Protein AF-A0A087UWD1-F1 (afdb_monomer_lite)

Structure (mmCIF, N/CA/C/O backbone):
data_AF-A0A087UWD1-F1
#
_entry.id   AF-A0A087UWD1-F1
#
loop_
_atom_site.group_PDB
_atom_site.id
_atom_site.type_symbol
_atom_site.label_atom_id
_atom_site.label_alt_id
_atom_site.label_comp_id
_atom_site.label_asym_id
_atom_site.label_entity_id
_atom_site.label_seq_id
_atom_site.pdbx_PDB_ins_code
_atom_site.Cartn_x
_atom_site.Cartn_y
_atom_site.Cartn_z
_atom_site.occupancy
_atom_site.B_iso_or_equiv
_atom_site.auth_seq_id
_atom_site.auth_comp_id
_atom_site.auth_asym_id
_atom_site.auth_atom_id
_atom_site.pdbx_PDB_model_num
ATOM 1 N N . MET A 1 1 ? -24.580 21.266 27.380 1.00 53.62 1 MET A N 1
ATOM 2 C CA . MET A 1 1 ? -25.326 20.837 26.185 1.00 53.62 1 MET A CA 1
ATOM 3 C C . MET A 1 1 ? -26.784 20.842 26.553 1.00 53.62 1 MET A C 1
ATOM 5 O O . MET A 1 1 ? -27.145 20.172 27.519 1.00 53.62 1 MET A O 1
ATOM 9 N N . SER A 1 2 ? -27.582 21.657 25.874 1.00 78.00 2 SER A N 1
ATOM 10 C CA . SER A 1 2 ? -29.032 21.598 26.042 1.00 78.00 2 SER A CA 1
ATOM 11 C C . SER A 1 2 ? -29.552 20.273 25.465 1.00 78.00 2 SER A C 1
ATOM 13 O O . SER A 1 2 ? -28.924 19.663 24.597 1.00 78.00 2 SER A O 1
ATOM 15 N N . LEU A 1 3 ? -30.691 19.796 25.969 1.00 83.75 3 LEU A N 1
ATOM 16 C CA . LEU A 1 3 ? -31.378 18.616 25.424 1.00 83.75 3 LEU A CA 1
ATOM 17 C C . LEU A 1 3 ? -31.629 18.762 23.912 1.00 83.75 3 LEU A C 1
ATOM 19 O O . LEU A 1 3 ? -31.497 17.798 23.162 1.00 83.75 3 LEU A O 1
ATOM 23 N N . GLU A 1 4 ? -31.896 19.989 23.472 1.00 83.56 4 GLU A N 1
ATOM 24 C CA . GLU A 1 4 ? -32.122 20.368 22.078 1.00 83.56 4 GLU A CA 1
ATOM 25 C C . GLU A 1 4 ? -30.860 20.184 21.215 1.00 83.56 4 GLU A C 1
ATOM 27 O O . GLU A 1 4 ? -30.903 19.462 20.222 1.00 83.56 4 GLU A O 1
ATOM 32 N N . GLU A 1 5 ? -29.694 20.666 21.666 1.00 87.06 5 GLU A N 1
ATOM 33 C CA . GLU A 1 5 ? -28.407 20.449 20.977 1.00 87.06 5 GLU A CA 1
ATOM 34 C C . GLU A 1 5 ? -28.045 18.959 20.854 1.00 87.06 5 GLU A C 1
ATOM 36 O O . GLU A 1 5 ? -27.444 18.526 19.867 1.00 87.06 5 GLU A O 1
ATOM 41 N N . SER A 1 6 ? -28.390 18.152 21.864 1.00 84.31 6 SER A N 1
ATOM 42 C CA . SER A 1 6 ? -28.152 16.705 21.819 1.00 84.31 6 SER A CA 1
ATOM 43 C C . SER A 1 6 ? -29.086 15.988 20.840 1.00 84.31 6 SER A C 1
ATOM 45 O O . SER A 1 6 ? -28.645 15.070 20.150 1.00 84.31 6 SER A O 1
ATOM 47 N N . SER A 1 7 ? -30.336 16.445 20.725 1.00 90.50 7 SER A N 1
ATOM 48 C CA . SER A 1 7 ? -31.323 15.925 19.775 1.00 90.50 7 SER A CA 1
ATOM 49 C C . SER A 1 7 ? -30.920 16.227 18.330 1.00 90.50 7 SER A C 1
ATOM 51 O O . SER A 1 7 ? -30.905 15.325 17.490 1.00 90.50 7 SER A O 1
ATOM 53 N N . ASP A 1 8 ? -30.498 17.460 18.046 1.00 93.94 8 ASP A N 1
ATOM 54 C CA . ASP A 1 8 ? -30.044 17.859 16.709 1.00 93.94 8 ASP A CA 1
ATOM 55 C C . ASP A 1 8 ? -28.801 17.079 16.273 1.00 93.94 8 ASP A C 1
ATOM 57 O O . ASP A 1 8 ? -28.698 16.625 15.130 1.00 93.94 8 ASP A O 1
ATOM 61 N N . ARG A 1 9 ? -27.869 16.839 17.205 1.00 94.12 9 ARG A N 1
ATOM 62 C CA . ARG A 1 9 ? -26.684 16.016 16.948 1.00 94.12 9 ARG A CA 1
ATOM 63 C C . ARG A 1 9 ? -27.043 14.565 16.622 1.00 94.12 9 ARG A C 1
ATOM 65 O O . ARG A 1 9 ? -26.400 13.977 15.754 1.00 94.12 9 ARG A O 1
ATOM 72 N N . ILE A 1 10 ? -28.044 13.991 17.292 1.00 94.75 10 ILE A N 1
ATOM 73 C CA . ILE A 1 10 ? -28.527 12.632 17.004 1.00 94.75 10 ILE A CA 1
ATOM 74 C C . ILE A 1 10 ? -29.112 12.569 15.591 1.00 94.75 10 ILE A C 1
ATOM 76 O O . ILE A 1 10 ? -28.711 11.704 14.819 1.00 94.75 10 ILE A O 1
ATOM 80 N N . LEU A 1 11 ? -29.970 13.520 15.211 1.00 94.94 11 LEU A N 1
ATOM 81 C CA . LEU A 1 11 ? -30.566 13.562 13.870 1.00 94.94 11 LEU A CA 1
ATOM 82 C C . LEU A 1 11 ? -29.511 13.683 12.762 1.00 94.94 11 LEU A C 1
ATOM 84 O O . LEU A 1 11 ? -29.624 13.040 11.715 1.00 94.94 11 LEU A O 1
ATOM 88 N N . LEU A 1 12 ? -28.465 14.479 12.991 1.00 95.44 12 LEU A N 1
ATOM 89 C CA . LEU A 1 12 ? -27.371 14.638 12.035 1.00 95.44 12 LEU A CA 1
ATOM 90 C C . LEU A 1 12 ? -26.574 13.338 11.867 1.00 95.44 12 LEU A C 1
ATOM 92 O O . LEU A 1 12 ? -26.277 12.937 10.742 1.00 95.44 12 LEU A O 1
ATOM 96 N N . LEU A 1 13 ? -26.275 12.658 12.978 1.00 93.62 13 LEU A N 1
ATOM 97 C CA . LEU A 1 13 ? -25.591 11.365 12.968 1.00 93.62 13 LEU A CA 1
ATOM 98 C C . LEU A 1 13 ? -26.449 10.273 12.324 1.00 93.62 13 LEU A C 1
ATOM 100 O O . LEU A 1 13 ? -25.929 9.475 11.552 1.00 93.62 13 LEU A O 1
ATOM 104 N N . GLU A 1 14 ? -27.758 10.249 12.574 1.00 95.12 14 GLU A N 1
ATOM 105 C CA . GLU A 1 14 ? -28.680 9.317 11.920 1.00 95.12 14 GLU A CA 1
ATOM 106 C C . GLU A 1 14 ? -28.741 9.541 10.409 1.00 95.12 14 GLU A C 1
ATOM 108 O O . GLU A 1 14 ? -28.725 8.580 9.638 1.00 95.12 14 GLU A O 1
ATOM 113 N N . ARG A 1 15 ? -28.775 10.804 9.968 1.00 96.69 15 ARG A N 1
ATOM 114 C CA . ARG A 1 15 ? -28.722 11.147 8.545 1.00 96.69 15 ARG A CA 1
ATOM 115 C C . ARG A 1 15 ? -27.410 10.689 7.915 1.00 96.69 15 ARG A C 1
ATOM 117 O O . ARG A 1 15 ? -27.443 10.022 6.885 1.00 96.69 15 ARG A O 1
ATOM 124 N N . GLN A 1 16 ? -26.282 10.993 8.552 1.00 96.25 16 GLN A N 1
ATOM 125 C CA . GLN A 1 16 ? -24.964 10.585 8.072 1.00 96.25 16 GLN A CA 1
ATOM 126 C C . GLN A 1 16 ? -24.839 9.056 8.007 1.00 96.25 16 GLN A C 1
ATOM 128 O O . GLN A 1 16 ? -24.299 8.524 7.041 1.00 96.25 16 GLN A O 1
ATOM 133 N N . ASN A 1 17 ? -25.394 8.340 8.986 1.00 94.62 17 ASN A N 1
ATOM 134 C CA . ASN A 1 17 ? -25.403 6.881 9.001 1.00 94.62 17 ASN A CA 1
ATOM 135 C C . ASN A 1 17 ? -26.256 6.307 7.852 1.00 94.62 17 ASN A C 1
ATOM 137 O O . ASN A 1 17 ? -25.826 5.389 7.160 1.00 94.62 17 ASN A O 1
ATOM 141 N N . ARG A 1 18 ? -27.427 6.899 7.565 1.00 96.75 18 ARG A N 1
ATOM 142 C CA . ARG A 1 18 ? -28.256 6.514 6.403 1.00 96.75 18 ARG A CA 1
ATOM 143 C C . ARG A 1 18 ? -27.542 6.756 5.073 1.00 96.75 18 ARG A C 1
ATOM 145 O O . ARG A 1 18 ? -27.639 5.923 4.176 1.00 96.75 18 ARG A O 1
ATOM 152 N N . GLU A 1 19 ? -26.840 7.878 4.935 1.00 97.12 19 GLU A N 1
ATOM 153 C CA . GLU A 1 19 ? -26.051 8.195 3.738 1.00 97.12 19 GLU A CA 1
ATOM 154 C C . GLU A 1 19 ? -24.893 7.194 3.562 1.00 97.12 19 GLU A C 1
ATOM 156 O O . GLU A 1 19 ? -24.701 6.658 2.469 1.00 97.12 19 GLU A O 1
ATOM 161 N N . GLN A 1 20 ? -24.192 6.845 4.647 1.00 94.31 20 GLN A N 1
ATOM 162 C CA . GLN A 1 20 ? -23.152 5.810 4.640 1.00 94.31 20 GLN A CA 1
ATOM 163 C C . GLN A 1 20 ? -23.707 4.425 4.277 1.00 94.31 20 GLN A C 1
ATOM 165 O O . GLN A 1 20 ? -23.114 3.725 3.457 1.00 94.31 20 GLN A O 1
ATOM 170 N N . GLU A 1 21 ? -24.864 4.032 4.816 1.00 96.62 21 GLU A N 1
ATOM 171 C CA . GLU A 1 21 ? -25.528 2.777 4.446 1.00 96.62 21 GLU A CA 1
ATOM 172 C C . GLU A 1 21 ? -25.906 2.737 2.961 1.00 96.62 21 GLU A C 1
ATOM 174 O O . GLU A 1 21 ? -25.737 1.709 2.303 1.00 96.62 21 GLU A O 1
ATOM 179 N N . GLN A 1 22 ? -26.409 3.844 2.409 1.00 97.19 22 GLN A N 1
ATOM 180 C CA . GLN A 1 22 ? -26.710 3.936 0.980 1.00 97.19 22 GLN A CA 1
ATOM 181 C C . GLN A 1 22 ? -25.444 3.808 0.132 1.00 97.19 22 GLN A C 1
ATOM 183 O O . GLN A 1 22 ? -25.454 3.087 -0.866 1.00 97.19 22 GLN A O 1
ATOM 188 N N . GLN A 1 23 ? -24.349 4.448 0.546 1.00 96.94 23 GLN A N 1
ATOM 189 C CA . GLN A 1 23 ? -23.069 4.366 -0.148 1.00 96.94 23 GLN A CA 1
ATOM 190 C C . GLN A 1 23 ? -22.497 2.945 -0.128 1.00 96.94 23 GLN A C 1
ATOM 192 O O . GLN A 1 23 ? -22.089 2.445 -1.174 1.00 96.94 23 GLN A O 1
ATOM 197 N N . LEU A 1 24 ? -22.567 2.251 1.012 1.00 95.00 24 LEU A N 1
ATOM 198 C CA . LEU A 1 24 ? -22.183 0.840 1.110 1.00 95.00 24 LEU A CA 1
ATOM 199 C C . LEU A 1 24 ? -23.036 -0.049 0.196 1.00 95.00 24 LEU A C 1
ATOM 201 O O . LEU A 1 24 ? -22.502 -0.926 -0.478 1.00 95.00 24 LEU A O 1
ATOM 205 N N . ARG A 1 25 ? -24.351 0.194 0.107 1.00 96.69 25 ARG A N 1
ATOM 206 C CA . ARG A 1 25 ? -25.234 -0.547 -0.814 1.00 96.69 25 ARG A CA 1
ATOM 207 C C . ARG A 1 25 ? -24.947 -0.261 -2.288 1.00 96.69 25 ARG A C 1
ATOM 209 O O . ARG A 1 25 ? -25.202 -1.128 -3.118 1.00 96.69 25 ARG A O 1
ATOM 216 N N . MET A 1 26 ? -24.491 0.942 -2.637 1.00 96.88 26 MET A N 1
ATOM 217 C CA . MET A 1 26 ? -24.036 1.251 -3.999 1.00 96.88 26 MET A CA 1
ATOM 218 C C . MET A 1 26 ? -22.742 0.504 -4.308 1.00 96.88 26 MET A C 1
ATOM 220 O O . MET A 1 26 ? -22.721 -0.290 -5.237 1.00 96.88 26 MET A O 1
ATOM 224 N N . GLN A 1 27 ? -21.726 0.647 -3.456 1.00 93.94 27 GLN A N 1
ATOM 225 C CA . GLN A 1 27 ? -20.439 -0.028 -3.634 1.00 93.94 27 GLN A CA 1
ATOM 226 C C . GLN A 1 27 ? -20.577 -1.553 -3.698 1.00 93.94 27 GLN A C 1
ATOM 228 O O . GLN A 1 27 ? -19.889 -2.199 -4.481 1.00 93.94 27 GLN A O 1
ATOM 233 N N . GLN A 1 28 ? -21.484 -2.139 -2.910 1.00 96.50 28 GLN A N 1
ATOM 234 C CA . GLN A 1 28 ? -21.756 -3.573 -2.969 1.00 96.50 28 GLN A CA 1
ATOM 235 C C . GLN A 1 28 ? -22.307 -3.995 -4.338 1.00 96.50 28 GLN A C 1
ATOM 237 O O . GLN A 1 28 ? -21.864 -5.005 -4.877 1.00 96.50 28 GLN A O 1
ATOM 242 N N . ARG A 1 29 ? -23.222 -3.206 -4.920 1.00 97.25 29 ARG A N 1
ATOM 243 C CA . ARG A 1 29 ? -23.739 -3.458 -6.273 1.00 97.25 29 ARG A CA 1
ATOM 244 C C . ARG A 1 29 ? -22.639 -3.343 -7.322 1.00 97.25 29 ARG A C 1
ATOM 246 O O . ARG A 1 29 ? -22.498 -4.258 -8.123 1.00 97.25 29 ARG A O 1
ATOM 253 N N . ASP A 1 30 ? -21.812 -2.302 -7.252 1.00 96.69 30 ASP A N 1
ATOM 254 C CA . ASP A 1 30 ? -20.701 -2.105 -8.191 1.00 96.69 30 ASP A CA 1
ATOM 255 C C . ASP A 1 30 ? -19.695 -3.271 -8.128 1.00 96.69 30 ASP A C 1
ATOM 257 O O . ASP A 1 30 ? -19.228 -3.766 -9.152 1.00 96.69 30 ASP A O 1
ATOM 261 N N . ILE A 1 31 ? -19.383 -3.762 -6.922 1.00 96.25 31 ILE A N 1
ATOM 262 C CA . ILE A 1 31 ? -18.519 -4.938 -6.733 1.00 96.25 31 ILE A CA 1
ATOM 263 C C . ILE A 1 31 ? -19.147 -6.183 -7.361 1.00 96.25 31 ILE A C 1
ATOM 265 O O . ILE A 1 31 ? -18.437 -6.965 -7.996 1.00 96.25 31 ILE A O 1
ATOM 269 N N . ASP A 1 32 ? -20.450 -6.394 -7.183 1.00 96.12 32 ASP A N 1
ATOM 270 C CA . ASP A 1 32 ? -21.143 -7.552 -7.742 1.00 96.12 32 ASP A CA 1
ATOM 271 C C . ASP A 1 32 ? -21.204 -7.483 -9.283 1.00 96.12 32 ASP A C 1
ATOM 273 O O . ASP A 1 32 ? -20.964 -8.494 -9.948 1.00 96.12 32 ASP A O 1
ATOM 277 N N . GLU A 1 33 ? -21.389 -6.293 -9.863 1.00 97.50 33 GLU A N 1
ATOM 278 C CA . GLU A 1 33 ? -21.296 -6.050 -11.311 1.00 97.50 33 GLU A CA 1
ATOM 279 C C . GLU A 1 33 ? -19.878 -6.309 -11.850 1.00 97.50 33 GLU A C 1
ATOM 281 O O . GLU A 1 33 ? -19.694 -7.019 -12.846 1.00 97.50 33 GLU A O 1
ATOM 286 N N . LEU A 1 34 ? -18.843 -5.813 -11.166 1.00 95.38 34 LEU A N 1
ATOM 287 C CA . LEU A 1 34 ? -17.446 -6.077 -11.527 1.00 95.38 34 LEU A CA 1
ATOM 288 C C . LEU A 1 34 ? -17.096 -7.566 -11.416 1.00 95.38 34 LEU A C 1
ATOM 290 O O . LEU A 1 34 ? -16.400 -8.113 -12.269 1.00 95.38 34 LEU A O 1
ATOM 294 N N . ARG A 1 35 ? -17.603 -8.267 -10.398 1.00 96.44 35 ARG A N 1
ATOM 295 C CA . ARG A 1 35 ? -17.438 -9.723 -10.274 1.00 96.44 35 ARG A CA 1
ATOM 296 C C . ARG A 1 35 ? -18.124 -10.466 -11.413 1.00 96.44 35 ARG A C 1
ATOM 298 O O . ARG A 1 35 ? -17.539 -11.403 -11.957 1.00 96.44 35 ARG A O 1
ATOM 305 N N . GLN A 1 36 ? -19.329 -10.049 -11.797 1.00 96.94 36 GLN A N 1
ATOM 306 C CA . GLN A 1 36 ? -20.063 -10.655 -12.903 1.00 96.94 36 GLN A CA 1
ATOM 307 C C . GLN A 1 36 ? -19.333 -10.451 -14.236 1.00 96.94 36 GLN A C 1
ATOM 309 O O . GLN A 1 36 ? -19.133 -11.414 -14.976 1.00 96.94 36 GLN A O 1
ATOM 314 N N . THR A 1 37 ? -18.894 -9.227 -14.532 1.00 95.50 37 THR A N 1
ATOM 315 C CA . THR A 1 37 ? -18.128 -8.919 -15.752 1.00 95.50 37 THR A CA 1
ATOM 316 C C . THR A 1 37 ? -16.795 -9.661 -15.790 1.00 95.50 37 THR A C 1
ATOM 318 O O . THR A 1 37 ? -16.452 -10.245 -16.816 1.00 95.50 37 THR A O 1
ATOM 321 N N . ASN A 1 38 ? -16.075 -9.740 -14.670 1.00 90.00 38 ASN A N 1
ATOM 322 C CA . ASN A 1 38 ? -14.829 -10.498 -14.591 1.00 90.00 38 ASN A CA 1
ATOM 323 C C . ASN A 1 38 ? -15.070 -12.002 -14.811 1.00 90.00 38 ASN A C 1
ATOM 325 O O . ASN A 1 38 ? -14.368 -12.626 -15.600 1.00 90.00 38 ASN A O 1
ATOM 329 N N . SER A 1 39 ? -16.129 -12.575 -14.228 1.00 96.06 39 SER A N 1
ATOM 330 C CA . SER A 1 39 ? -16.534 -13.961 -14.508 1.00 96.06 39 SER A CA 1
ATOM 331 C C . SER A 1 39 ? -16.873 -14.179 -15.990 1.00 96.06 39 SER A C 1
ATOM 333 O O . SER A 1 39 ? -16.455 -15.173 -16.583 1.00 96.06 39 SER A O 1
ATOM 335 N N . GLN A 1 40 ? -17.568 -13.236 -16.634 1.00 94.69 40 GLN A N 1
ATOM 336 C CA . GLN A 1 40 ? -17.837 -13.299 -18.075 1.00 94.69 40 GLN A CA 1
ATOM 337 C C . GLN A 1 40 ? -16.549 -13.252 -18.907 1.00 94.69 40 GLN A C 1
ATOM 339 O O . GLN A 1 40 ? -16.417 -14.012 -19.866 1.00 94.69 40 GLN A O 1
ATOM 344 N N . LEU A 1 41 ? -15.596 -12.385 -18.555 1.00 93.56 41 LEU A N 1
ATOM 345 C CA . LEU A 1 41 ? -14.296 -12.301 -19.224 1.00 93.56 41 LEU A CA 1
ATOM 346 C C . LEU A 1 41 ? -13.476 -13.579 -19.024 1.00 93.56 41 LEU A C 1
ATOM 348 O O . LEU A 1 41 ? -12.924 -14.094 -19.991 1.00 93.56 41 LEU A O 1
ATOM 352 N N . GLN A 1 42 ? -13.458 -14.138 -17.814 1.00 93.19 42 GLN A N 1
ATOM 353 C CA . GLN A 1 42 ? -12.825 -15.427 -17.527 1.00 93.19 42 GLN A CA 1
ATOM 354 C C . GLN A 1 42 ? -13.428 -16.552 -18.372 1.00 93.19 42 GLN A C 1
ATOM 356 O O . GLN A 1 42 ? -12.681 -17.304 -18.989 1.00 93.19 42 GLN A O 1
ATOM 361 N N . ASN A 1 43 ? -14.757 -16.620 -18.498 1.00 90.81 43 ASN A N 1
ATOM 362 C CA . ASN A 1 43 ? -15.417 -17.595 -19.371 1.00 90.81 43 ASN A CA 1
ATOM 363 C C . ASN A 1 43 ? -15.032 -17.395 -20.847 1.00 90.81 43 ASN A C 1
ATOM 365 O O . ASN A 1 43 ? -14.773 -18.366 -21.556 1.00 90.81 43 ASN A O 1
ATOM 369 N N . LYS A 1 44 ? -14.950 -16.145 -21.327 1.00 92.75 44 LYS A N 1
ATOM 370 C CA . LYS A 1 44 ? -14.481 -15.842 -22.692 1.00 92.75 44 LYS A CA 1
ATOM 371 C C . LYS A 1 44 ? -13.034 -16.290 -22.904 1.00 92.75 44 LYS A C 1
ATOM 373 O O . LYS A 1 44 ? -12.730 -16.877 -23.942 1.00 92.75 44 LYS A O 1
ATOM 378 N N . LEU A 1 45 ? -12.162 -16.051 -21.925 1.00 88.06 45 LEU A N 1
ATOM 379 C CA . LEU A 1 45 ? -10.777 -16.517 -21.949 1.00 88.06 45 LEU A CA 1
ATOM 380 C C . LEU A 1 45 ? -10.698 -18.043 -21.924 1.00 88.06 45 LEU A C 1
ATOM 382 O O . LEU A 1 45 ? -9.921 -18.600 -22.688 1.00 88.06 45 LEU A O 1
ATOM 386 N N . GLU A 1 46 ? -11.521 -18.731 -21.130 1.00 90.31 46 GLU A N 1
ATOM 387 C CA . GLU A 1 46 ? -11.574 -20.197 -21.118 1.00 90.31 46 GLU A CA 1
ATOM 388 C C . GLU A 1 46 ? -12.035 -20.750 -22.474 1.00 90.31 46 GLU A C 1
ATOM 390 O O . GLU A 1 46 ? -11.456 -21.710 -22.978 1.00 90.31 46 GLU A O 1
ATOM 395 N N . ILE A 1 47 ? -13.026 -20.119 -23.113 1.00 86.69 47 ILE A N 1
ATOM 396 C CA . ILE A 1 47 ? -13.474 -20.488 -24.463 1.00 86.69 47 ILE A CA 1
ATOM 397 C C . ILE A 1 47 ? -12.347 -20.281 -25.483 1.00 86.69 47 ILE A C 1
ATOM 399 O O . ILE A 1 47 ? -12.094 -21.179 -26.287 1.00 86.69 47 ILE A O 1
ATOM 403 N N . MET A 1 48 ? -11.651 -19.138 -25.454 1.00 81.81 48 MET A N 1
ATOM 404 C CA . MET A 1 48 ? -10.504 -18.896 -26.338 1.00 81.81 48 MET A CA 1
ATOM 405 C C . MET A 1 48 ? -9.370 -19.887 -26.076 1.00 81.81 48 MET A C 1
ATOM 407 O O . MET A 1 48 ? -8.841 -20.470 -27.017 1.00 81.81 48 MET A O 1
ATOM 411 N N . LEU A 1 49 ? -9.046 -20.150 -24.810 1.00 81.38 49 LEU A N 1
ATOM 412 C CA . LEU A 1 49 ? -8.012 -21.101 -24.425 1.00 81.38 49 LEU A CA 1
ATOM 413 C C . LEU A 1 49 ? -8.372 -22.514 -24.887 1.00 81.38 49 LEU A C 1
ATOM 415 O O . LEU A 1 49 ? -7.524 -23.180 -25.469 1.00 81.38 49 LEU A O 1
ATOM 419 N N . ARG A 1 50 ? -9.624 -22.963 -24.717 1.00 78.81 50 ARG A N 1
ATOM 420 C CA . ARG A 1 50 ? -10.095 -24.261 -25.232 1.00 78.81 50 ARG A CA 1
ATOM 421 C C . ARG A 1 50 ? -10.006 -24.344 -26.755 1.00 78.81 50 ARG A C 1
ATOM 423 O O . ARG A 1 50 ? -9.623 -25.392 -27.263 1.00 78.81 50 ARG A O 1
ATOM 430 N N . ARG A 1 51 ? -10.308 -23.256 -27.474 1.00 72.19 51 ARG A N 1
ATOM 431 C CA . ARG A 1 51 ? -10.153 -23.175 -28.939 1.00 72.19 51 ARG A CA 1
ATOM 432 C C . ARG A 1 51 ? -8.685 -23.203 -29.379 1.00 72.19 51 ARG A C 1
ATOM 434 O O . ARG A 1 51 ? -8.387 -23.786 -30.410 1.00 72.19 51 ARG A O 1
ATOM 441 N N . CYS A 1 52 ? -7.771 -22.635 -28.593 1.00 64.44 52 CYS A N 1
ATOM 442 C CA . CYS A 1 52 ? -6.328 -22.722 -28.843 1.00 64.44 52 CYS A CA 1
ATOM 443 C C . CYS A 1 52 ? -5.715 -24.062 -28.395 1.00 64.44 52 CYS A C 1
ATOM 445 O O . CYS A 1 52 ? -4.654 -24.441 -28.879 1.00 64.44 52 CYS A O 1
ATOM 447 N N . SER A 1 53 ? -6.368 -24.781 -27.476 1.00 54.50 53 SER A N 1
ATOM 448 C CA . SER A 1 53 ? -5.863 -26.030 -26.884 1.00 54.50 53 SER A CA 1
ATOM 449 C C . SER A 1 53 ? -6.287 -27.292 -27.636 1.00 54.50 53 SER A C 1
ATOM 451 O O . SER A 1 53 ? -5.890 -28.386 -27.237 1.00 54.50 53 SER A O 1
ATOM 453 N N . THR A 1 54 ? -7.087 -27.199 -28.706 1.00 52.91 54 THR A N 1
ATOM 454 C CA . THR A 1 54 ? -7.302 -28.354 -29.588 1.00 52.91 54 THR A CA 1
ATOM 455 C C . THR A 1 54 ? -5.999 -28.655 -30.328 1.00 52.91 54 THR A C 1
ATOM 457 O O . THR A 1 54 ? -5.535 -27.799 -31.084 1.00 52.91 54 THR A O 1
ATOM 460 N N . PRO A 1 55 ? -5.393 -29.844 -30.154 1.00 48.06 55 PRO A N 1
ATOM 461 C CA . PRO A 1 55 ? -4.213 -30.214 -30.909 1.00 48.06 55 PRO A CA 1
ATOM 462 C C . PRO A 1 55 ? -4.671 -30.570 -32.323 1.00 48.06 55 PRO A C 1
ATOM 464 O O . PRO A 1 55 ? -4.977 -31.725 -32.617 1.00 48.06 55 PRO A O 1
ATOM 467 N N . THR A 1 56 ? -4.747 -29.579 -33.209 1.00 45.28 56 THR A N 1
ATOM 468 C CA . THR A 1 56 ? -4.858 -29.847 -34.641 1.00 45.28 56 THR A CA 1
ATOM 469 C C . THR A 1 56 ? -3.499 -30.368 -35.093 1.00 45.28 56 THR A C 1
ATOM 471 O O . THR A 1 56 ? -2.619 -29.618 -35.511 1.00 45.28 56 THR A O 1
ATOM 474 N N . TYR A 1 57 ? -3.296 -31.677 -34.951 1.00 51.31 57 TYR A N 1
ATOM 475 C CA . TYR A 1 57 ? -2.276 -32.384 -35.709 1.00 51.31 57 TYR A CA 1
ATOM 476 C C . TYR A 1 57 ? -2.605 -32.180 -37.193 1.00 51.31 57 TYR A C 1
ATOM 478 O O . TYR A 1 57 ? -3.486 -32.843 -37.729 1.00 51.31 57 TYR A O 1
ATOM 486 N N . GLY A 1 58 ? -1.917 -31.240 -37.839 1.00 52.41 58 GLY A N 1
ATOM 487 C CA . GLY A 1 58 ? -1.777 -31.223 -39.295 1.00 52.41 58 GLY A CA 1
ATOM 488 C C . GLY A 1 58 ? -2.297 -30.013 -40.062 1.00 52.41 58 GLY A C 1
ATOM 489 O O . GLY A 1 58 ? -1.835 -29.841 -41.180 1.00 52.41 58 GLY A O 1
ATOM 490 N N . ASP A 1 59 ? -3.137 -29.138 -39.505 1.00 46.75 59 ASP A N 1
ATOM 491 C CA . ASP A 1 59 ? -3.659 -27.995 -40.270 1.00 46.75 59 ASP A CA 1
ATOM 492 C C . ASP A 1 59 ? -3.461 -26.673 -39.534 1.00 46.75 59 ASP A C 1
ATOM 494 O O . ASP A 1 59 ? -3.918 -26.469 -38.407 1.00 46.75 59 ASP A O 1
ATOM 498 N N . LYS A 1 60 ? -2.744 -25.763 -40.204 1.00 53.75 60 LYS A N 1
ATOM 499 C CA . LYS A 1 60 ? -2.592 -24.362 -39.804 1.00 53.75 60 LYS A CA 1
ATOM 500 C C . LYS A 1 60 ? -3.990 -23.779 -39.543 1.00 53.75 60 LYS A C 1
ATOM 502 O O . LYS A 1 60 ? -4.885 -24.037 -40.351 1.00 53.75 60 LYS A O 1
ATOM 507 N N . PRO A 1 61 ? -4.200 -22.988 -38.475 1.00 53.69 61 PRO A N 1
ATOM 508 C CA . PRO A 1 61 ? -5.477 -22.318 -38.273 1.00 53.69 61 PRO A CA 1
ATOM 509 C C . PRO A 1 61 ? -5.786 -21.481 -39.518 1.00 53.69 61 PRO A C 1
ATOM 511 O O . PRO A 1 61 ? -4.983 -20.653 -39.947 1.00 53.69 61 PRO A O 1
ATOM 514 N N . SER A 1 62 ? -6.914 -21.786 -40.159 1.00 58.41 62 SER A N 1
ATOM 515 C CA . SER A 1 62 ? -7.334 -21.136 -41.395 1.00 58.41 62 SER A CA 1
ATOM 516 C C . SER A 1 62 ? -7.568 -19.651 -41.131 1.00 58.41 62 SER A C 1
ATOM 518 O O . SER A 1 62 ? -8.318 -19.300 -40.221 1.00 58.41 62 SER A O 1
ATOM 520 N N . LEU A 1 63 ? -6.970 -18.800 -41.969 1.00 58.22 63 LEU A N 1
ATOM 521 C CA . LEU A 1 63 ? -7.132 -17.340 -42.032 1.00 58.22 63 LEU A CA 1
ATOM 522 C C . LEU A 1 63 ? -8.607 -16.891 -41.922 1.00 58.22 63 LEU A C 1
ATOM 524 O O . LEU A 1 63 ? -8.907 -15.799 -41.453 1.00 58.22 63 LEU A O 1
ATOM 528 N N . PHE A 1 64 ? -9.543 -17.760 -42.313 1.00 58.62 64 PHE A N 1
ATOM 529 C CA . PHE A 1 64 ? -10.984 -17.554 -42.176 1.00 58.62 64 PHE A CA 1
ATOM 530 C C . PHE A 1 64 ? -11.436 -17.318 -40.724 1.00 58.62 64 PHE A C 1
ATOM 532 O O . PHE A 1 64 ? -12.309 -16.492 -40.482 1.00 58.62 64 PHE A O 1
ATOM 539 N N . ASN A 1 65 ? -10.807 -17.995 -39.76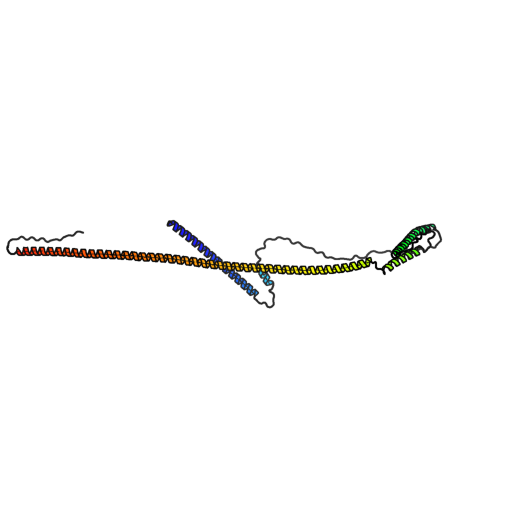0 1.00 61.75 65 ASN A N 1
ATOM 540 C CA . ASN A 1 65 ? -11.137 -17.889 -38.338 1.00 61.75 65 ASN A CA 1
ATOM 541 C C . ASN A 1 65 ? -10.568 -16.603 -37.702 1.00 61.75 65 ASN A C 1
ATOM 543 O O . ASN A 1 65 ? -11.132 -16.088 -36.740 1.00 61.75 65 ASN A O 1
ATOM 547 N N . GLU A 1 66 ? -9.474 -16.059 -38.251 1.00 62.91 66 GLU A N 1
ATOM 548 C CA . GLU A 1 66 ? -8.963 -14.729 -37.880 1.00 62.91 66 GLU A CA 1
ATOM 549 C C . GLU A 1 66 ? -9.826 -13.608 -38.479 1.00 62.91 66 GLU A C 1
ATOM 551 O O . GLU A 1 66 ? -10.155 -12.646 -37.786 1.00 62.91 66 GLU A O 1
ATOM 556 N N . ILE A 1 67 ? -10.271 -13.751 -39.733 1.00 62.19 67 ILE A N 1
ATOM 557 C CA . ILE A 1 67 ? -11.089 -12.736 -40.419 1.00 62.19 67 ILE A CA 1
ATOM 558 C C . ILE A 1 67 ? -12.482 -12.594 -39.782 1.00 62.19 67 ILE A C 1
ATOM 560 O O . ILE A 1 67 ? -12.999 -11.476 -39.689 1.00 62.19 67 ILE A O 1
ATOM 564 N N . GLU A 1 68 ? -13.084 -13.681 -39.291 1.00 60.31 68 GLU A N 1
ATOM 565 C CA . GLU A 1 68 ? -14.401 -13.644 -38.631 1.00 60.31 68 GLU A CA 1
ATOM 566 C C . GLU A 1 68 ? -14.364 -12.901 -37.277 1.00 60.31 68 GLU A C 1
ATOM 568 O O . GLU A 1 68 ? -15.337 -12.260 -36.881 1.00 60.31 68 GLU A O 1
ATOM 573 N N . MET A 1 69 ? -13.208 -12.893 -36.602 1.00 50.56 69 MET A N 1
ATOM 574 C CA . MET A 1 69 ? -12.985 -12.144 -35.358 1.00 50.56 69 MET A CA 1
ATOM 575 C C . MET A 1 69 ? -12.739 -10.647 -35.601 1.00 50.56 69 MET A C 1
ATOM 577 O O . MET A 1 69 ? -13.115 -9.821 -34.769 1.00 50.56 69 MET A O 1
ATOM 581 N N . SER A 1 70 ? -12.154 -10.271 -36.742 1.00 53.50 70 SER A N 1
ATOM 582 C CA . SER A 1 70 ? -11.939 -8.861 -37.104 1.00 53.50 70 SER A CA 1
ATOM 583 C C . SER A 1 70 ? -13.190 -8.174 -37.663 1.00 53.50 70 SER A C 1
ATOM 585 O O . SER A 1 70 ? -13.300 -6.953 -37.587 1.00 53.50 70 SER A O 1
ATOM 587 N N . SER A 1 71 ? -14.156 -8.930 -38.191 1.00 50.19 71 SER A N 1
ATOM 588 C CA . SER A 1 71 ? -15.360 -8.370 -38.827 1.00 50.19 71 SER A CA 1
ATOM 589 C C . SER A 1 71 ? -16.521 -8.091 -37.860 1.00 50.19 71 SER A C 1
ATOM 591 O O . SER A 1 71 ? -17.435 -7.353 -38.216 1.00 50.19 71 SER A O 1
ATOM 593 N N . GLN A 1 72 ? -16.470 -8.573 -36.612 1.00 47.22 72 GLN A N 1
ATOM 594 C CA . GLN A 1 72 ? -17.488 -8.262 -35.590 1.00 47.22 72 GLN A CA 1
ATOM 595 C C . GLN A 1 72 ? -17.159 -7.026 -34.729 1.00 47.22 72 GLN A C 1
ATOM 597 O O . GLN A 1 72 ? -17.952 -6.647 -33.872 1.00 47.22 72 GLN A O 1
ATOM 602 N N . SER A 1 73 ? -16.013 -6.375 -34.960 1.00 44.53 73 SER A N 1
ATOM 603 C CA . SER A 1 73 ? -15.526 -5.233 -34.166 1.00 44.53 73 SER A CA 1
ATOM 604 C C . SER A 1 73 ? -15.598 -3.878 -34.894 1.00 44.53 73 SER A C 1
ATOM 606 O O . SER A 1 73 ? -15.160 -2.875 -34.336 1.00 44.53 73 SER A O 1
ATOM 608 N N . SER A 1 74 ? -16.103 -3.814 -36.131 1.00 43.25 74 SER A N 1
ATOM 609 C CA . SER A 1 74 ? -15.978 -2.618 -36.984 1.00 43.25 74 SER A CA 1
ATOM 610 C C . SER A 1 74 ? -17.271 -2.299 -37.744 1.00 43.25 74 SER A C 1
ATOM 612 O O . SER A 1 74 ? -17.320 -2.354 -38.967 1.00 43.25 74 SER A O 1
ATOM 614 N N . VAL A 1 75 ? -18.353 -1.995 -37.019 1.00 44.91 75 VAL A N 1
ATOM 615 C CA . VAL A 1 75 ? -19.612 -1.517 -37.635 1.00 44.91 75 VAL A CA 1
ATOM 616 C C . VAL A 1 75 ? -20.109 -0.172 -37.105 1.00 44.91 75 VAL A C 1
ATOM 618 O O . VAL A 1 75 ? -21.198 0.239 -37.488 1.00 44.91 75 VAL A O 1
ATOM 621 N N . GLU A 1 76 ? -19.336 0.555 -36.292 1.00 45.03 76 GLU A N 1
ATOM 622 C CA . GLU A 1 76 ? -19.822 1.833 -35.736 1.00 45.03 76 GLU A CA 1
ATOM 623 C C . GLU A 1 76 ? -19.035 3.093 -36.124 1.00 45.03 76 GLU A C 1
ATOM 625 O O . GLU A 1 76 ? -19.419 4.162 -35.668 1.00 45.03 76 GLU A O 1
ATOM 630 N N . ASP A 1 77 ? -18.013 3.045 -36.994 1.00 43.75 77 ASP A N 1
ATOM 631 C CA . ASP A 1 77 ? -17.137 4.228 -37.134 1.00 43.75 77 ASP A CA 1
ATOM 632 C C . ASP A 1 77 ? -16.614 4.560 -38.545 1.00 43.75 77 ASP A C 1
ATOM 634 O O . ASP A 1 77 ? -15.445 4.884 -38.725 1.00 43.75 77 ASP A O 1
ATOM 638 N N . GLU A 1 78 ? -17.476 4.544 -39.571 1.00 36.44 78 GLU A N 1
ATOM 639 C CA . GLU A 1 78 ? -17.161 5.204 -40.854 1.00 36.44 78 GLU A CA 1
ATOM 640 C C . GLU A 1 78 ? -18.362 5.959 -41.449 1.00 36.44 78 GLU A C 1
ATOM 642 O O . GLU A 1 78 ? -19.100 5.472 -42.305 1.00 36.44 78 GLU A O 1
ATOM 647 N N . LEU A 1 79 ? -18.510 7.225 -41.052 1.00 40.44 79 LEU A N 1
ATOM 648 C CA . LEU A 1 79 ? -19.163 8.254 -41.866 1.00 40.44 79 LEU A CA 1
ATOM 649 C C . LEU A 1 79 ? -18.314 9.531 -41.864 1.00 40.44 79 LEU A C 1
ATOM 651 O O . LEU A 1 79 ? -18.600 10.461 -41.115 1.00 40.44 79 LEU A O 1
ATOM 655 N N . ARG A 1 80 ? -17.292 9.586 -42.731 1.00 34.00 80 ARG A N 1
ATOM 656 C CA . ARG A 1 80 ? -16.898 10.758 -43.555 1.00 34.00 80 ARG A CA 1
ATOM 657 C C . ARG A 1 80 ? -15.533 10.537 -44.216 1.00 34.00 80 ARG A C 1
ATOM 659 O O . ARG A 1 80 ? -14.493 10.819 -43.639 1.00 34.00 80 ARG A O 1
ATOM 666 N N . SER A 1 81 ? -15.565 10.151 -45.488 1.00 36.03 81 SER A N 1
ATOM 667 C CA . SER A 1 81 ? -14.539 10.529 -46.473 1.00 36.03 81 SER A CA 1
ATOM 668 C C . SER A 1 81 ? -15.036 11.752 -47.269 1.00 36.03 81 SER A C 1
ATOM 670 O O . SER A 1 81 ? -16.247 12.000 -47.305 1.00 36.03 81 SER A O 1
ATOM 672 N N . PRO A 1 82 ? -14.141 12.526 -47.916 1.00 42.06 82 PRO A N 1
ATOM 673 C CA . PRO A 1 82 ? -13.877 12.190 -49.315 1.00 42.06 82 PRO A CA 1
ATOM 674 C C . PRO A 1 82 ? -12.411 12.339 -49.777 1.00 42.06 82 PRO A C 1
ATOM 676 O O . PRO A 1 82 ? -11.777 13.372 -49.600 1.00 42.06 82 PRO A O 1
ATOM 679 N N . SER A 1 83 ? -11.979 11.303 -50.504 1.00 35.03 83 SER A N 1
ATOM 680 C CA . SER A 1 83 ? -11.401 11.354 -51.859 1.00 35.03 83 SER A CA 1
ATOM 681 C C . SER A 1 83 ? -10.086 12.102 -52.121 1.00 35.03 83 SER A C 1
ATOM 683 O O . SER A 1 83 ? -10.056 13.327 -52.161 1.00 35.03 83 SER A O 1
ATOM 685 N N . GLN A 1 84 ? -9.078 11.355 -52.599 1.00 34.41 84 GLN A N 1
ATOM 686 C CA . GLN A 1 84 ? -8.647 11.428 -54.010 1.00 34.41 84 GLN A CA 1
ATOM 687 C C . GLN A 1 84 ? -7.646 10.315 -54.377 1.00 34.41 84 GLN A C 1
ATOM 689 O O . GLN A 1 84 ? -6.593 10.166 -53.766 1.00 34.41 84 GLN A O 1
ATOM 694 N N . CYS A 1 85 ? -7.987 9.555 -55.421 1.00 34.22 85 CYS A N 1
ATOM 695 C CA . CYS A 1 85 ? -7.108 8.645 -56.154 1.00 34.22 85 CYS A CA 1
ATOM 696 C C . CYS A 1 85 ? -6.673 9.314 -57.463 1.00 34.22 85 CYS A C 1
ATOM 698 O O . CYS A 1 85 ? -7.497 9.922 -58.145 1.00 34.22 85 CYS A O 1
ATOM 700 N N . GLY A 1 86 ? -5.408 9.130 -57.851 1.00 31.42 86 GLY A N 1
ATOM 701 C CA . GLY A 1 86 ? -4.885 9.558 -59.147 1.00 31.42 86 GLY A CA 1
ATOM 702 C C . GLY A 1 86 ? -3.553 8.888 -59.502 1.00 31.42 86 GLY A C 1
ATOM 703 O O . GLY A 1 86 ? -2.493 9.297 -59.048 1.00 31.42 86 GLY A O 1
ATOM 704 N N . ARG A 1 87 ? -3.621 7.869 -60.359 1.00 33.84 87 ARG A N 1
ATOM 705 C CA . ARG A 1 87 ? -2.574 7.351 -61.273 1.00 33.84 87 ARG A CA 1
ATOM 706 C C . ARG A 1 87 ? -3.260 7.252 -62.662 1.00 33.84 87 ARG A C 1
ATOM 708 O O . ARG A 1 87 ? -4.489 7.356 -62.665 1.00 33.84 87 ARG A O 1
ATOM 715 N N . PRO A 1 88 ? -2.605 6.978 -63.820 1.00 45.31 88 PRO A N 1
ATOM 716 C CA . PRO A 1 88 ? -1.261 6.409 -64.036 1.00 45.31 88 PRO A CA 1
ATOM 717 C C . PRO A 1 88 ? -0.474 7.004 -65.240 1.00 45.31 88 PRO A C 1
ATOM 719 O O . PRO A 1 88 ? -0.989 7.862 -65.950 1.00 45.31 88 PRO A O 1
ATOM 722 N N . LYS A 1 89 ? 0.737 6.483 -65.533 1.00 32.28 89 LYS A N 1
ATOM 723 C CA . LYS A 1 89 ? 1.077 5.873 -66.848 1.00 32.28 89 LYS A CA 1
ATOM 724 C C . LYS A 1 89 ? 2.508 5.307 -66.940 1.00 32.28 89 LYS A C 1
ATOM 726 O O . LYS A 1 89 ? 3.451 5.838 -66.367 1.00 32.28 89 LYS A O 1
ATOM 731 N N . PHE A 1 90 ? 2.579 4.199 -67.679 1.00 30.70 90 PHE A N 1
ATOM 732 C CA . PHE A 1 90 ? 3.726 3.453 -68.208 1.00 30.70 90 PHE A CA 1
ATOM 733 C C . PHE A 1 90 ? 4.459 4.214 -69.324 1.00 30.70 90 PHE A C 1
ATOM 735 O O . PHE A 1 90 ? 3.820 5.028 -69.987 1.00 30.70 90 PHE A O 1
ATOM 742 N N . LEU A 1 91 ? 5.712 3.833 -69.621 1.00 32.75 91 LEU A N 1
ATOM 743 C CA . LEU A 1 91 ? 6.268 3.806 -70.986 1.00 32.75 91 LEU A CA 1
ATOM 744 C C . LEU A 1 91 ? 7.483 2.859 -71.074 1.00 32.75 91 LEU A C 1
ATOM 746 O O . LEU A 1 91 ? 8.438 2.963 -70.310 1.00 32.75 91 LEU A O 1
ATOM 750 N N . SER A 1 92 ? 7.398 1.927 -72.019 1.00 33.50 92 SER A N 1
ATOM 751 C CA . SER A 1 92 ? 8.402 0.951 -72.452 1.00 33.50 92 SER A CA 1
ATOM 752 C C . SER A 1 92 ? 8.886 1.297 -73.871 1.00 33.50 92 SER A C 1
ATOM 754 O O . SER A 1 92 ? 8.191 2.006 -74.597 1.00 33.50 92 SER A O 1
ATOM 756 N N . HIS A 1 93 ? 10.066 0.788 -74.251 1.00 34.44 93 HIS A N 1
ATOM 757 C CA . HIS A 1 93 ? 10.702 0.893 -75.583 1.00 34.44 93 HIS A CA 1
ATOM 758 C C . HIS A 1 93 ? 9.806 0.365 -76.736 1.00 34.44 93 HIS A C 1
ATOM 760 O O . HIS A 1 93 ? 8.819 -0.318 -76.444 1.00 34.44 93 HIS A O 1
ATOM 766 N N . PRO A 1 94 ? 10.124 0.624 -78.031 1.00 44.66 94 PRO A N 1
ATOM 767 C CA . PRO A 1 94 ? 11.119 -0.183 -78.778 1.00 44.66 94 PRO A CA 1
ATOM 768 C C . PRO A 1 94 ? 11.920 0.574 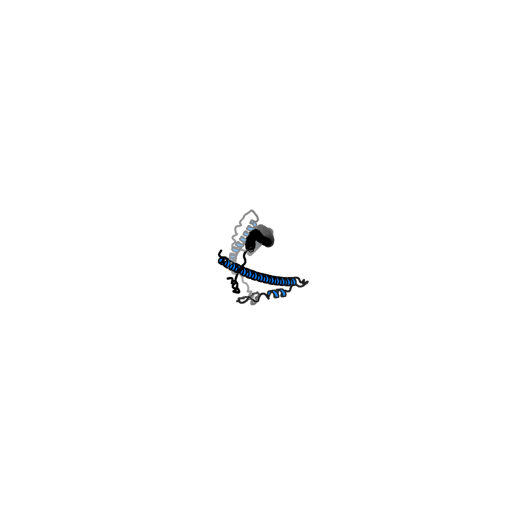-79.871 1.00 44.66 94 PRO A C 1
ATOM 770 O O . PRO A 1 94 ? 11.651 1.730 -80.189 1.00 44.66 94 PRO A O 1
ATOM 773 N N . GLY A 1 95 ? 12.913 -0.112 -80.454 1.00 31.25 95 GLY A N 1
ATOM 774 C CA . GLY A 1 95 ? 13.684 0.330 -81.622 1.00 31.25 95 GLY A CA 1
ATOM 775 C C . GLY A 1 95 ? 13.112 -0.092 -82.988 1.00 31.25 95 GLY A C 1
ATOM 776 O O . GLY A 1 95 ? 12.216 -0.927 -83.082 1.00 31.25 95 GLY A O 1
ATOM 777 N N . SER A 1 96 ? 13.675 0.491 -84.049 1.00 32.91 96 SER A N 1
ATOM 778 C CA . SER A 1 96 ? 13.794 -0.003 -85.440 1.00 32.91 96 SER A CA 1
ATOM 779 C C . SER A 1 96 ? 14.645 1.022 -86.200 1.00 32.91 96 SER A C 1
ATOM 781 O O . SER A 1 96 ? 14.450 2.218 -86.025 1.00 32.91 96 SER A O 1
ATOM 783 N N . SER A 1 97 ? 15.752 0.628 -86.831 1.00 34.81 97 SER A N 1
ATOM 784 C CA . SER A 1 97 ? 15.830 0.029 -88.173 1.00 34.81 97 SER A CA 1
ATOM 785 C C . SER A 1 97 ? 15.313 0.992 -89.246 1.00 34.81 97 SER A C 1
ATOM 787 O O . SER A 1 97 ? 14.108 1.194 -89.373 1.00 34.81 97 SER A O 1
ATOM 789 N N . ILE A 1 98 ? 16.241 1.602 -89.991 1.00 38.06 98 ILE A N 1
ATOM 790 C CA . ILE A 1 98 ? 15.945 2.401 -91.181 1.00 38.06 98 ILE A CA 1
ATOM 791 C C . ILE A 1 98 ? 16.707 1.805 -92.363 1.00 38.06 98 ILE A C 1
ATOM 793 O O . ILE A 1 98 ? 17.894 1.492 -92.265 1.00 38.06 98 ILE A O 1
ATOM 797 N N . GLY A 1 99 ? 15.959 1.560 -93.434 1.00 34.78 99 GLY A N 1
ATOM 798 C CA . GLY A 1 99 ? 16.410 0.913 -94.651 1.00 34.78 99 GLY A CA 1
ATOM 799 C C . GLY A 1 99 ? 16.967 1.888 -95.687 1.00 34.78 99 GLY A C 1
ATOM 800 O O . GLY A 1 99 ? 16.588 3.052 -95.753 1.00 34.78 99 GLY A O 1
ATOM 801 N N . PHE A 1 100 ? 17.890 1.339 -96.472 1.00 30.05 100 PHE A N 1
ATOM 802 C CA . PHE A 1 100 ? 17.999 1.381 -97.933 1.00 30.05 100 PHE A CA 1
ATOM 803 C C . PHE A 1 100 ? 16.943 2.195 -98.711 1.00 30.05 100 PHE A C 1
ATOM 805 O O . PHE A 1 100 ? 15.772 1.828 -98.653 1.00 30.05 100 PHE A O 1
ATOM 812 N N . GLN A 1 101 ? 17.383 3.189 -99.507 1.00 32.59 101 GLN A N 1
ATOM 813 C CA . GLN A 1 101 ? 17.012 3.398 -100.926 1.00 32.59 101 GLN A CA 1
ATOM 814 C C . GLN A 1 101 ? 17.795 4.578 -101.556 1.00 32.59 101 GLN A C 1
ATOM 816 O O . GLN A 1 101 ? 17.948 5.614 -100.913 1.00 32.59 101 GLN A O 1
ATOM 821 N N . GLY A 1 102 ? 18.218 4.436 -102.821 1.00 35.34 102 GLY A N 1
ATOM 822 C CA . GLY A 1 102 ? 18.667 5.527 -103.709 1.00 35.34 102 GLY A CA 1
ATOM 823 C C . GLY A 1 102 ? 20.041 5.255 -104.336 1.00 35.34 102 GLY A C 1
ATOM 824 O O . GLY A 1 102 ? 21.051 5.564 -103.719 1.00 35.34 102 GLY A O 1
ATOM 825 N N . ASP A 1 103 ? 20.132 4.419 -105.371 1.00 34.47 103 ASP A N 1
ATOM 826 C CA . ASP A 1 103 ? 20.042 4.747 -106.814 1.00 34.47 103 ASP A CA 1
ATOM 827 C C . ASP A 1 103 ? 21.249 5.532 -107.385 1.00 34.47 103 ASP A C 1
ATOM 829 O O . ASP A 1 103 ? 21.508 6.681 -107.036 1.00 34.47 103 ASP A O 1
ATOM 833 N N . PHE A 1 104 ? 21.949 4.823 -108.278 1.00 34.84 104 PHE A N 1
ATOM 834 C CA . PHE A 1 104 ? 23.062 5.145 -109.195 1.00 34.84 104 PHE A CA 1
ATOM 835 C C . PHE A 1 104 ? 22.647 6.149 -110.306 1.00 34.84 104 PHE A C 1
ATOM 837 O O . PHE A 1 104 ? 21.437 6.332 -110.473 1.00 34.84 104 PHE A O 1
ATOM 844 N N . PRO A 1 105 ? 23.560 6.822 -111.062 1.00 44.25 105 PRO A N 1
ATOM 845 C CA . PRO A 1 105 ? 24.676 6.243 -111.860 1.00 44.25 105 PRO A CA 1
ATOM 846 C C . PRO A 1 105 ? 26.032 6.976 -111.691 1.00 44.25 105 PRO A C 1
ATOM 848 O O . PRO A 1 105 ? 26.070 8.125 -111.269 1.00 44.25 105 PRO A O 1
ATOM 851 N N . GLU A 1 106 ? 27.209 6.343 -111.775 1.00 35.91 106 GLU A N 1
ATOM 852 C CA . GLU A 1 106 ? 27.858 5.706 -112.944 1.00 35.91 106 GLU A CA 1
ATOM 853 C C . GLU A 1 106 ? 27.960 6.635 -114.165 1.00 35.91 106 GLU A C 1
ATOM 855 O O . GLU A 1 106 ? 27.201 6.511 -115.118 1.00 35.91 106 GLU A O 1
ATOM 860 N N . ASP A 1 107 ? 28.933 7.553 -114.128 1.00 32.88 107 ASP A N 1
ATOM 861 C CA . ASP A 1 107 ? 29.530 8.118 -115.340 1.00 32.88 107 ASP A CA 1
ATOM 862 C C . ASP A 1 107 ? 30.812 7.332 -115.653 1.00 32.88 107 ASP A C 1
ATOM 864 O O . ASP A 1 107 ? 31.869 7.523 -115.045 1.00 32.88 107 ASP A O 1
ATOM 868 N N . GLU A 1 108 ? 30.678 6.410 -116.604 1.00 37.19 108 GLU A N 1
ATOM 869 C CA . GLU A 1 108 ? 31.768 5.910 -117.432 1.00 37.19 108 GLU A CA 1
ATOM 870 C C . GLU A 1 108 ? 32.309 7.079 -118.271 1.00 37.19 108 GLU A C 1
ATOM 872 O O . GLU A 1 108 ? 31.589 7.665 -119.079 1.00 37.19 108 GLU A O 1
ATOM 877 N N . ILE A 1 109 ? 33.586 7.423 -118.107 1.00 39.03 109 ILE A N 1
ATOM 878 C CA . ILE A 1 109 ? 34.323 8.200 -119.110 1.00 39.03 109 ILE A CA 1
ATOM 879 C C . ILE A 1 109 ? 35.408 7.275 -119.648 1.00 39.03 109 ILE A C 1
ATOM 881 O O . ILE A 1 109 ? 36.497 7.157 -119.086 1.00 39.03 109 ILE A O 1
ATOM 885 N N . GLU A 1 110 ? 35.048 6.575 -120.719 1.00 36.62 110 GLU A N 1
ATOM 886 C CA . GLU A 1 110 ? 35.943 5.790 -121.556 1.00 36.62 110 GLU A CA 1
ATOM 887 C C . GLU A 1 110 ? 36.490 6.682 -122.688 1.00 36.62 110 GLU A C 1
ATOM 889 O O . GLU A 1 110 ? 35.734 7.294 -123.437 1.00 36.62 110 GLU A O 1
ATOM 894 N N . CYS A 1 111 ? 37.822 6.762 -122.713 1.00 37.56 111 CYS A N 1
ATOM 895 C CA . CYS A 1 111 ? 38.767 6.938 -123.822 1.00 37.56 111 CYS A CA 1
ATOM 896 C C . CYS A 1 111 ? 38.470 7.884 -125.004 1.00 37.56 111 CYS A C 1
ATOM 898 O O . CYS A 1 111 ? 37.541 7.684 -125.778 1.00 37.56 111 CYS A O 1
ATOM 900 N N . ASP A 1 112 ? 39.454 8.745 -125.293 1.00 32.53 112 ASP A N 1
ATOM 901 C CA . ASP A 1 112 ? 39.910 8.921 -126.677 1.00 32.53 112 ASP A CA 1
ATOM 902 C C . ASP A 1 112 ? 41.449 9.005 -126.711 1.00 32.53 112 ASP A C 1
ATOM 904 O O . ASP A 1 112 ? 42.056 9.972 -126.244 1.00 32.53 112 ASP A O 1
ATOM 908 N N . ASP A 1 113 ? 42.071 7.929 -127.200 1.00 35.56 113 ASP A N 1
ATOM 909 C CA . ASP A 1 113 ? 43.468 7.887 -127.628 1.00 35.56 113 ASP A CA 1
ATOM 910 C C . ASP A 1 113 ? 43.571 8.711 -128.916 1.00 35.56 113 ASP A C 1
ATOM 912 O O . ASP A 1 113 ? 43.058 8.323 -129.964 1.00 35.56 113 ASP A O 1
ATOM 916 N N . SER A 1 114 ? 44.261 9.847 -128.857 1.00 45.31 114 SER A N 1
ATOM 917 C CA . SER A 1 114 ? 44.674 10.576 -130.053 1.00 45.31 114 SER A CA 1
ATOM 918 C C . SER A 1 114 ? 46.158 10.911 -129.975 1.00 45.31 114 SER A C 1
ATOM 920 O O . SER A 1 114 ? 46.641 11.563 -129.052 1.00 45.31 114 SER A O 1
ATOM 922 N N . ASP A 1 115 ? 46.849 10.383 -130.978 1.00 35.06 115 ASP A N 1
ATOM 923 C CA . ASP A 1 115 ? 48.270 10.410 -131.286 1.00 35.06 115 ASP A CA 1
ATOM 924 C C . ASP A 1 115 ? 49.069 11.670 -130.888 1.00 35.06 115 ASP A C 1
ATOM 926 O O . ASP A 1 115 ? 48.677 12.816 -131.109 1.00 35.06 115 ASP A O 1
ATOM 930 N N . LEU A 1 116 ? 50.285 11.405 -130.393 1.00 44.66 116 LEU A N 1
ATOM 931 C CA . LEU A 1 116 ? 51.412 12.330 -130.206 1.00 44.66 116 LEU A CA 1
ATOM 932 C C . LEU A 1 116 ? 51.599 13.331 -131.364 1.00 44.66 116 LEU A C 1
ATOM 934 O O . LEU A 1 116 ? 51.610 12.946 -132.535 1.00 44.66 116 LEU A O 1
ATOM 938 N N . PRO A 1 117 ? 51.994 14.576 -131.035 1.00 42.72 117 PRO A N 1
ATOM 939 C CA . PRO A 1 117 ? 53.402 14.917 -131.251 1.00 42.72 117 PRO A CA 1
ATOM 940 C C . PRO A 1 117 ? 54.041 15.763 -130.132 1.00 42.72 117 PRO A C 1
ATOM 942 O O . PRO A 1 117 ? 53.555 16.817 -129.748 1.00 42.72 117 PRO A O 1
ATOM 945 N N . LEU A 1 118 ? 55.204 15.288 -129.679 1.00 41.59 118 LEU A N 1
ATOM 946 C CA . LEU A 1 118 ? 56.453 16.033 -129.455 1.00 41.59 118 LEU A CA 1
ATOM 947 C C . LEU A 1 118 ? 56.385 17.534 -129.068 1.00 41.59 118 LEU A C 1
ATOM 949 O O . LEU A 1 118 ? 56.170 18.402 -129.906 1.00 41.59 118 LEU A O 1
ATOM 953 N N . ALA A 1 119 ? 56.854 17.794 -127.842 1.00 49.22 119 ALA A N 1
ATOM 954 C CA . ALA A 1 119 ? 57.725 18.912 -127.457 1.00 49.22 119 ALA A CA 1
ATOM 955 C C . ALA A 1 119 ? 57.204 20.351 -127.648 1.00 49.22 119 ALA A C 1
ATOM 957 O O . ALA A 1 119 ? 57.679 21.079 -128.514 1.00 49.22 119 ALA A O 1
ATOM 958 N N . MET A 1 120 ? 56.383 20.807 -126.703 1.00 47.47 120 MET A N 1
ATOM 959 C CA . MET A 1 120 ? 56.357 22.189 -126.204 1.00 47.47 120 MET A CA 1
ATOM 960 C C . MET A 1 120 ? 56.142 22.135 -124.676 1.00 47.47 120 MET A C 1
ATOM 962 O O . MET A 1 120 ? 55.526 21.193 -124.199 1.00 47.47 120 MET A O 1
ATOM 966 N N . ASP A 1 121 ? 56.715 23.089 -123.934 1.00 43.56 121 ASP A N 1
ATOM 967 C CA . ASP A 1 121 ? 56.669 23.278 -122.462 1.00 43.56 121 ASP A CA 1
ATOM 968 C C . ASP A 1 121 ? 57.916 22.871 -121.658 1.00 43.56 121 ASP A C 1
ATOM 970 O O . ASP A 1 121 ? 57.891 22.229 -120.604 1.00 43.56 121 ASP A O 1
ATOM 974 N N . THR A 1 122 ? 59.061 23.394 -122.098 1.00 59.16 122 THR A N 1
ATOM 975 C CA . THR A 1 122 ? 60.239 23.571 -121.237 1.00 59.16 122 THR A CA 1
ATOM 976 C C . THR A 1 122 ? 59.994 24.523 -120.058 1.00 59.16 122 THR A C 1
ATOM 978 O O . THR A 1 122 ? 60.764 24.470 -119.112 1.00 59.16 122 THR A O 1
ATOM 981 N N . GLU A 1 123 ? 58.964 25.385 -120.074 1.00 60.06 123 GLU A N 1
ATOM 982 C CA . GLU A 1 123 ? 58.655 26.300 -118.956 1.00 60.06 123 GLU A CA 1
ATOM 983 C C . GLU A 1 123 ? 57.840 25.643 -117.834 1.00 60.06 123 GLU A C 1
ATOM 985 O O . GLU A 1 123 ? 58.178 25.804 -116.662 1.00 60.06 123 GLU A O 1
ATOM 990 N N . GLU A 1 124 ? 56.781 24.895 -118.150 1.00 64.75 124 GLU A N 1
ATOM 991 C CA . GLU A 1 124 ? 55.935 24.250 -117.131 1.00 64.75 124 GLU A CA 1
ATOM 992 C C . GLU A 1 124 ? 56.685 23.135 -116.403 1.00 64.75 124 GLU A C 1
ATOM 994 O O . GLU A 1 124 ? 56.624 23.009 -115.178 1.00 64.75 124 GLU A O 1
ATOM 999 N N . THR A 1 125 ? 57.499 22.388 -117.150 1.00 61.56 125 THR A N 1
ATOM 1000 C CA . THR A 1 125 ? 58.429 21.409 -116.584 1.00 61.56 125 THR A CA 1
ATOM 1001 C C . THR A 1 125 ? 59.498 22.060 -115.699 1.00 61.56 125 THR A C 1
ATOM 1003 O O . THR A 1 125 ? 59.979 21.415 -114.767 1.00 61.56 125 THR A O 1
ATOM 1006 N N . TRP A 1 126 ? 59.850 23.331 -115.928 1.00 66.88 126 TRP A N 1
ATOM 1007 C CA . TRP A 1 126 ? 60.780 24.089 -115.084 1.00 66.88 126 TRP A CA 1
ATOM 1008 C C . TRP A 1 126 ? 60.105 24.631 -113.819 1.00 66.88 126 TRP A C 1
ATOM 1010 O O . TRP A 1 126 ? 60.663 24.477 -112.737 1.00 66.88 126 TRP A O 1
ATOM 1020 N N . LYS A 1 127 ? 58.874 25.153 -113.921 1.00 71.94 127 LYS A N 1
ATOM 1021 C CA . LYS A 1 127 ? 58.050 25.566 -112.766 1.00 71.94 127 LYS A CA 1
ATOM 1022 C C . LYS A 1 127 ? 57.760 24.393 -111.825 1.00 71.94 127 LYS A C 1
ATOM 1024 O O . LYS A 1 127 ? 57.902 24.516 -110.614 1.00 71.94 127 LYS A O 1
ATOM 1029 N N . LEU A 1 128 ? 57.445 23.215 -112.372 1.00 70.88 128 LEU A N 1
ATOM 1030 C CA . LEU A 1 128 ? 57.286 21.996 -111.575 1.00 70.88 128 LEU A CA 1
ATOM 1031 C C . LEU A 1 128 ? 58.593 21.610 -110.867 1.00 70.88 128 LEU A C 1
ATOM 1033 O O . LEU A 1 128 ? 58.580 21.240 -109.697 1.00 70.88 128 LEU A O 1
ATOM 1037 N N . ARG A 1 129 ? 59.739 21.711 -111.553 1.00 71.12 129 ARG A N 1
ATOM 1038 C CA . ARG A 1 129 ? 61.052 21.461 -110.936 1.00 71.12 129 ARG A CA 1
ATOM 1039 C C . ARG A 1 129 ? 61.357 22.454 -109.821 1.00 71.12 129 ARG A C 1
ATOM 1041 O O . ARG A 1 129 ? 61.911 22.032 -108.812 1.00 71.12 129 ARG A O 1
ATOM 1048 N N . GLU A 1 130 ? 60.975 23.718 -109.976 1.00 74.75 130 GLU A N 1
ATOM 1049 C CA . GLU A 1 130 ? 61.132 24.771 -108.969 1.00 74.75 130 GLU A CA 1
ATOM 1050 C C . GLU A 1 130 ? 60.335 24.473 -107.685 1.00 74.75 130 GLU A C 1
ATOM 1052 O O . GLU A 1 130 ? 60.899 24.552 -106.593 1.00 74.75 130 GLU A O 1
ATOM 1057 N N . GLU A 1 131 ? 59.087 24.004 -107.804 1.00 77.81 131 GLU A N 1
ATOM 1058 C CA . GLU A 1 131 ? 58.236 23.577 -106.674 1.00 77.81 131 GLU A CA 1
ATOM 1059 C C . GLU A 1 131 ? 58.725 22.287 -105.985 1.00 77.81 131 GLU A C 1
ATOM 1061 O O . GLU A 1 131 ? 58.511 22.070 -104.790 1.00 77.81 131 GLU A O 1
ATOM 1066 N N . LEU A 1 132 ? 59.449 21.423 -106.699 1.00 77.81 132 LEU A N 1
ATOM 1067 C CA . LEU A 1 132 ? 60.019 20.203 -106.120 1.00 77.81 132 LEU A CA 1
ATOM 1068 C C . LEU A 1 132 ? 61.262 20.467 -105.253 1.00 77.81 132 LEU A C 1
ATOM 1070 O O . LEU A 1 132 ? 61.527 19.696 -104.325 1.00 77.81 132 LEU A O 1
ATOM 1074 N N . VAL A 1 133 ? 62.011 21.551 -105.499 1.00 77.56 133 VAL A N 1
ATOM 1075 C CA . VAL A 1 133 ? 63.197 21.912 -104.696 1.00 77.56 133 VAL A CA 1
ATOM 1076 C C . VAL A 1 133 ? 62.867 22.119 -103.200 1.00 77.56 133 VAL A C 1
ATOM 1078 O O . VAL A 1 133 ? 63.573 21.545 -102.362 1.00 77.56 133 VAL A O 1
ATOM 1081 N N . PRO A 1 134 ? 61.847 22.911 -102.793 1.00 78.94 134 PRO A N 1
ATOM 1082 C CA . PRO A 1 134 ? 61.517 23.096 -101.379 1.00 78.94 134 PRO A CA 1
ATOM 1083 C C . PRO A 1 134 ? 61.015 21.813 -100.711 1.00 78.94 134 PRO A C 1
ATOM 1085 O O . PRO A 1 134 ? 61.400 21.553 -99.570 1.00 78.94 134 PRO A O 1
ATOM 1088 N N . ILE A 1 135 ? 60.243 20.985 -101.421 1.00 80.38 135 ILE A N 1
ATOM 1089 C CA . ILE A 1 135 ? 59.768 19.686 -100.923 1.00 80.38 135 ILE A CA 1
ATOM 1090 C C . ILE A 1 135 ? 60.963 18.769 -100.646 1.00 80.38 135 ILE A C 1
ATOM 1092 O O . ILE A 1 135 ? 61.097 18.236 -99.546 1.00 80.38 135 ILE A O 1
ATOM 1096 N N . TYR A 1 136 ? 61.896 18.661 -101.595 1.00 78.69 136 TYR A N 1
ATOM 1097 C CA . TYR A 1 136 ? 63.128 17.891 -101.417 1.00 78.69 136 TYR A CA 1
ATOM 1098 C C . TYR A 1 136 ? 63.951 18.384 -100.216 1.00 78.69 136 TYR A C 1
ATOM 1100 O O . TYR A 1 136 ? 64.404 17.578 -99.402 1.00 78.69 136 TYR A O 1
ATOM 1108 N N . ARG A 1 137 ? 64.100 19.708 -100.047 1.00 79.75 137 ARG A N 1
ATOM 1109 C CA . ARG A 1 137 ? 64.781 20.299 -98.880 1.00 79.75 137 ARG A CA 1
ATOM 1110 C C . ARG A 1 137 ? 64.083 19.955 -97.563 1.00 79.75 137 ARG A C 1
ATOM 1112 O O . ARG A 1 137 ? 64.765 19.676 -96.581 1.00 79.75 137 ARG A O 1
ATOM 1119 N N . GLN A 1 138 ? 62.753 19.976 -97.524 1.00 82.88 138 GLN A N 1
ATOM 1120 C CA . GLN A 1 138 ? 61.994 19.643 -96.321 1.00 82.88 138 GLN A CA 1
ATOM 1121 C C . GLN A 1 138 ? 62.112 18.160 -95.962 1.00 82.88 138 GLN A C 1
ATOM 1123 O O . GLN A 1 138 ? 62.349 17.851 -94.796 1.00 82.88 138 GLN A O 1
ATOM 1128 N N . LEU A 1 139 ? 62.037 17.249 -96.940 1.00 82.50 139 LEU A N 1
ATOM 1129 C CA . LEU A 1 139 ? 62.285 15.832 -96.672 1.00 82.50 139 LEU A CA 1
ATOM 1130 C C . LEU A 1 139 ? 63.728 15.579 -96.207 1.00 82.50 139 LEU A C 1
ATOM 1132 O O . LEU A 1 139 ? 63.926 14.814 -95.269 1.00 82.50 139 LEU A O 1
ATOM 1136 N N . ARG A 1 140 ? 64.731 16.248 -96.795 1.00 80.62 140 ARG A N 1
ATOM 1137 C CA . ARG A 1 140 ? 66.137 16.102 -96.371 1.00 80.62 140 ARG A CA 1
ATOM 1138 C C . ARG A 1 140 ? 66.341 16.552 -94.918 1.00 80.62 140 ARG A C 1
ATOM 1140 O O . ARG A 1 140 ? 66.983 15.841 -94.153 1.00 80.62 140 ARG A O 1
ATOM 1147 N N . ARG A 1 141 ? 65.706 17.661 -94.509 1.00 81.25 141 ARG A N 1
ATOM 1148 C CA . ARG A 1 141 ? 65.678 18.115 -93.104 1.00 81.25 141 ARG A CA 1
ATOM 1149 C C . ARG A 1 141 ? 65.021 17.095 -92.175 1.00 81.25 141 ARG A C 1
ATOM 1151 O O . ARG A 1 141 ? 65.562 16.822 -91.114 1.00 81.25 141 ARG A O 1
ATOM 1158 N N . LEU A 1 142 ? 63.897 16.499 -92.578 1.00 82.06 142 LEU A N 1
ATOM 1159 C CA . LEU A 1 142 ? 63.237 15.455 -91.785 1.00 82.06 142 LEU A CA 1
ATOM 1160 C C . LEU A 1 142 ? 64.124 14.210 -91.626 1.00 82.06 142 LEU A C 1
ATOM 1162 O O . LEU A 1 142 ? 64.210 13.664 -90.528 1.00 82.06 142 LEU A O 1
ATOM 1166 N N . CYS A 1 143 ? 64.828 13.791 -92.682 1.00 81.25 143 CYS A N 1
ATOM 1167 C CA . CYS A 1 143 ? 65.816 12.713 -92.591 1.00 81.25 143 CYS A CA 1
ATOM 1168 C C . CYS A 1 143 ? 66.960 13.067 -91.624 1.00 81.25 143 CYS A C 1
ATOM 1170 O O . CYS A 1 143 ? 67.362 12.232 -90.815 1.00 81.25 143 CYS A O 1
ATOM 1172 N N . GLU A 1 144 ? 67.475 14.298 -91.669 1.00 79.56 144 GLU A N 1
ATOM 1173 C CA . GLU A 1 144 ? 68.515 14.787 -90.751 1.00 79.56 144 GLU A CA 1
ATOM 1174 C C . GLU A 1 144 ? 68.028 14.875 -89.297 1.00 79.56 144 GLU A C 1
ATOM 1176 O O . GLU A 1 144 ? 68.762 14.495 -88.387 1.00 79.56 144 GLU A O 1
ATOM 1181 N N . ASP A 1 145 ? 66.789 15.308 -89.061 1.00 77.75 145 ASP A N 1
ATOM 1182 C CA . ASP A 1 145 ? 66.184 15.372 -87.728 1.00 77.75 145 ASP A CA 1
ATOM 1183 C C . ASP A 1 145 ? 65.955 13.974 -87.132 1.00 77.75 145 ASP A C 1
ATOM 1185 O O . ASP A 1 145 ? 66.179 13.765 -85.936 1.00 77.75 145 ASP A O 1
ATOM 1189 N N . LEU A 1 146 ? 65.556 12.995 -87.953 1.00 78.69 146 LEU A N 1
ATOM 1190 C CA . LEU A 1 146 ? 65.437 11.595 -87.534 1.00 78.69 146 LEU A CA 1
ATOM 1191 C C . LEU A 1 146 ? 66.805 10.972 -87.236 1.00 78.69 146 LEU A C 1
ATOM 1193 O O . LEU A 1 146 ? 66.952 10.311 -86.208 1.00 78.69 146 LEU A O 1
ATOM 1197 N N . ARG A 1 147 ? 67.824 11.244 -88.066 1.00 79.50 147 ARG A N 1
ATOM 1198 C CA . ARG A 1 147 ? 69.215 10.844 -87.788 1.00 79.50 147 ARG A CA 1
ATOM 1199 C C . ARG A 1 147 ? 69.711 11.467 -86.484 1.00 79.50 147 ARG A C 1
ATOM 1201 O O . ARG A 1 147 ? 70.195 10.741 -85.630 1.00 79.50 147 ARG A O 1
ATOM 1208 N N . ARG A 1 148 ? 69.474 12.764 -86.250 1.00 72.50 148 ARG A N 1
ATOM 1209 C CA . ARG A 1 148 ? 69.797 13.430 -84.973 1.00 72.50 148 ARG A CA 1
ATOM 1210 C C . ARG A 1 148 ? 69.072 12.809 -83.786 1.00 72.50 148 ARG A C 1
ATOM 1212 O O . ARG A 1 148 ? 69.672 12.662 -82.729 1.00 72.50 148 ARG A O 1
ATOM 1219 N N . ARG A 1 149 ? 67.788 12.457 -83.920 1.00 68.56 149 ARG A N 1
ATOM 1220 C CA . ARG A 1 149 ? 67.051 11.768 -82.848 1.00 68.56 149 ARG A CA 1
ATOM 1221 C C . ARG A 1 149 ? 67.647 10.401 -82.546 1.00 68.56 149 ARG A C 1
ATOM 1223 O O . ARG A 1 149 ? 67.773 10.086 -81.372 1.00 68.56 149 ARG A O 1
ATOM 1230 N N . ARG A 1 150 ? 68.039 9.636 -83.567 1.00 68.38 150 ARG A N 1
ATOM 1231 C CA . ARG A 1 150 ? 68.751 8.360 -83.414 1.00 68.38 150 ARG A CA 1
ATOM 1232 C C . ARG A 1 150 ? 70.106 8.556 -82.731 1.00 68.38 150 ARG A C 1
ATOM 1234 O O . ARG A 1 150 ? 70.394 7.894 -81.741 1.00 68.38 150 ARG A O 1
ATOM 1241 N N . ASP A 1 151 ? 70.898 9.508 -83.209 1.00 63.03 151 ASP A N 1
ATOM 1242 C CA . ASP A 1 151 ? 72.252 9.769 -82.717 1.00 63.03 151 ASP A CA 1
ATOM 1243 C C . ASP A 1 151 ? 72.230 10.396 -81.303 1.00 63.03 151 ASP A C 1
ATOM 1245 O O . ASP A 1 151 ? 73.143 10.181 -80.515 1.00 63.03 151 ASP A O 1
ATOM 1249 N N . ASN A 1 152 ? 71.141 11.064 -80.900 1.00 58.72 152 ASN A N 1
ATOM 1250 C CA . ASN A 1 152 ? 70.930 11.526 -79.521 1.00 58.72 152 ASN A CA 1
ATOM 1251 C C . ASN A 1 152 ? 70.786 10.382 -78.496 1.00 58.72 152 ASN A C 1
ATOM 1253 O O . ASN A 1 152 ? 70.972 10.627 -77.303 1.00 58.72 152 ASN A O 1
ATOM 1257 N N . TYR A 1 153 ? 70.474 9.154 -78.927 1.00 55.84 153 TYR A N 1
ATOM 1258 C CA . TYR A 1 153 ? 70.522 7.961 -78.070 1.00 55.84 153 TYR A CA 1
ATOM 1259 C C . TYR A 1 153 ? 71.915 7.313 -78.033 1.00 55.84 153 TYR A C 1
ATOM 1261 O O . TYR A 1 153 ? 72.183 6.499 -77.151 1.00 55.84 153 TYR A O 1
ATOM 1269 N N . SER A 1 154 ? 72.823 7.704 -78.935 1.00 50.25 154 SER A N 1
ATOM 1270 C CA . SER A 1 154 ? 74.197 7.209 -79.011 1.00 50.25 154 SER A CA 1
ATOM 1271 C C . SER A 1 154 ? 75.173 8.336 -78.671 1.00 50.25 154 SER A C 1
ATOM 1273 O O . SER A 1 154 ? 75.659 9.064 -79.529 1.00 50.25 154 SER A O 1
ATOM 1275 N N . SER A 1 155 ? 75.425 8.502 -77.374 1.00 38.53 155 SER A N 1
ATOM 1276 C CA . SER A 1 155 ? 76.334 9.501 -76.812 1.00 38.53 155 SER A CA 1
ATOM 1277 C C . SER A 1 155 ? 77.667 9.633 -77.569 1.00 38.53 155 SER A C 1
ATOM 1279 O O . SER A 1 155 ? 78.381 8.653 -77.757 1.00 38.53 155 SER A O 1
ATOM 1281 N N . ALA A 1 156 ? 78.001 10.897 -77.842 1.00 45.34 156 ALA A N 1
ATOM 1282 C CA . ALA A 1 156 ? 79.321 11.456 -78.110 1.00 45.34 156 ALA A CA 1
ATOM 1283 C C . ALA A 1 156 ? 79.987 11.151 -79.463 1.00 45.34 156 ALA A C 1
ATOM 1285 O O . ALA A 1 156 ? 80.377 10.032 -79.771 1.00 45.34 156 ALA A O 1
ATOM 1286 N N . ASP A 1 157 ? 80.286 12.268 -80.126 1.00 33.88 157 ASP A N 1
ATOM 1287 C CA . ASP A 1 157 ? 81.458 12.532 -80.960 1.00 33.88 157 ASP A CA 1
ATOM 1288 C C . ASP A 1 157 ? 81.179 12.780 -82.452 1.00 33.88 157 ASP A C 1
ATOM 1290 O O . ASP A 1 157 ? 80.365 12.140 -83.104 1.00 33.88 157 ASP A O 1
ATOM 1294 N N . SER A 1 158 ? 81.926 13.766 -82.943 1.00 40.41 158 SER A N 1
ATOM 1295 C CA . SER A 1 158 ? 82.144 14.183 -84.324 1.00 40.41 158 SER A CA 1
ATOM 1296 C C . SER A 1 158 ? 80.997 14.874 -85.068 1.00 40.41 158 SER A C 1
ATOM 1298 O O . SER A 1 158 ? 80.100 14.285 -85.666 1.00 40.41 158 SER A O 1
ATOM 1300 N N . GLY A 1 159 ? 81.131 16.200 -85.131 1.00 45.69 159 GLY A N 1
ATOM 1301 C CA . GLY A 1 159 ? 80.473 17.005 -86.139 1.00 45.69 159 GLY A CA 1
ATOM 1302 C C . GLY A 1 159 ? 80.997 16.749 -87.549 1.00 45.69 159 GLY A C 1
ATOM 1303 O O . GLY A 1 159 ? 82.103 16.268 -87.754 1.00 45.69 159 GLY A O 1
ATOM 1304 N N . ILE A 1 160 ? 80.164 17.138 -88.503 1.00 42.34 160 ILE A N 1
ATOM 1305 C CA . ILE A 1 160 ? 80.439 17.974 -89.673 1.00 42.34 160 ILE A CA 1
ATOM 1306 C C . ILE A 1 160 ? 79.033 18.260 -90.196 1.00 42.34 160 ILE A C 1
ATOM 1308 O O . ILE A 1 160 ? 78.353 17.388 -90.733 1.00 42.34 160 ILE A O 1
ATOM 1312 N N . SER A 1 161 ? 78.546 19.476 -89.957 1.00 39.88 161 SER A N 1
ATOM 1313 C CA . SER A 1 161 ? 77.354 19.964 -90.641 1.00 39.88 161 SER A CA 1
ATOM 1314 C C . SER A 1 161 ? 77.717 20.056 -92.117 1.00 39.88 161 SER A C 1
ATOM 1316 O O . SER A 1 161 ? 78.439 20.972 -92.515 1.00 39.88 161 SER A O 1
ATOM 1318 N N . HIS A 1 162 ? 77.273 19.096 -92.925 1.00 40.94 162 HIS A N 1
ATOM 1319 C CA . HIS A 1 162 ? 77.320 19.267 -94.366 1.00 40.94 162 HIS A CA 1
ATOM 1320 C C . HIS A 1 162 ? 76.451 20.479 -94.704 1.00 40.94 162 HIS A C 1
ATOM 1322 O O . HIS A 1 162 ? 75.248 20.500 -94.450 1.00 40.94 162 HIS A O 1
ATOM 1328 N N . SER A 1 163 ? 77.117 21.525 -95.196 1.00 38.09 163 SER A N 1
ATOM 1329 C CA . SER A 1 163 ? 76.498 22.697 -95.805 1.00 38.09 163 SER A CA 1
ATOM 1330 C C . SER A 1 163 ? 75.390 22.241 -96.759 1.00 38.09 163 SER A C 1
ATOM 1332 O O . SER A 1 163 ? 75.633 21.310 -97.531 1.00 38.09 163 SER A O 1
ATOM 1334 N N . PRO A 1 164 ? 74.198 22.862 -96.740 1.00 48.59 164 PRO A N 1
ATOM 1335 C CA . PRO A 1 164 ? 73.150 22.519 -97.686 1.00 48.59 164 PRO A CA 1
ATOM 1336 C C . PRO A 1 164 ? 73.679 22.775 -99.101 1.00 48.59 164 PRO A C 1
ATOM 1338 O O . PRO A 1 164 ? 74.016 23.907 -99.437 1.00 48.59 164 PRO A O 1
ATOM 1341 N N . GLU A 1 165 ? 73.799 21.724 -99.915 1.00 47.44 165 GLU A N 1
ATOM 1342 C CA . GLU A 1 165 ? 73.989 21.874 -101.359 1.00 47.44 165 GLU A CA 1
ATOM 1343 C C . GLU A 1 165 ? 72.821 22.710 -101.892 1.00 47.44 165 GLU A C 1
ATOM 1345 O O . GLU A 1 165 ? 71.660 22.291 -101.813 1.00 47.44 165 GLU A O 1
ATOM 1350 N N . GLU A 1 166 ? 73.119 23.914 -102.383 1.00 51.34 166 GLU A N 1
ATOM 1351 C CA . GLU A 1 166 ? 72.173 24.768 -103.101 1.00 51.34 166 GLU A CA 1
ATOM 1352 C C . GLU A 1 166 ? 71.817 24.103 -104.436 1.00 51.34 166 GLU A C 1
ATOM 1354 O O . GLU A 1 166 ? 72.356 24.441 -105.483 1.00 51.34 166 GLU A O 1
ATOM 1359 N N . LEU A 1 167 ? 70.914 23.120 -104.387 1.00 58.12 167 LEU A N 1
ATOM 1360 C CA . LEU A 1 167 ? 70.390 22.451 -105.574 1.00 58.12 167 LEU A CA 1
ATOM 1361 C C . LEU A 1 167 ? 69.555 23.446 -106.386 1.00 58.12 167 LEU A C 1
ATOM 1363 O O . LEU A 1 167 ? 68.492 23.891 -105.937 1.00 58.12 167 LEU A O 1
ATOM 1367 N N . GLN A 1 168 ? 70.028 23.782 -107.585 1.00 54.25 168 GLN A N 1
ATOM 1368 C CA . GLN A 1 168 ? 69.252 24.551 -108.560 1.00 54.25 168 GLN A CA 1
ATOM 1369 C C . GLN A 1 168 ? 68.200 23.651 -109.233 1.00 54.25 168 GLN A C 1
ATOM 1371 O O . GLN A 1 168 ? 68.376 22.437 -109.338 1.00 54.25 168 GLN A O 1
ATOM 1376 N N . ALA A 1 169 ? 67.101 24.233 -109.737 1.00 57.94 169 ALA A N 1
ATOM 1377 C CA . ALA A 1 169 ? 66.016 23.498 -110.414 1.00 57.94 169 ALA A CA 1
ATOM 1378 C C . ALA A 1 169 ? 66.502 22.630 -111.602 1.00 57.94 169 ALA A C 1
ATOM 1380 O O . ALA A 1 169 ? 65.855 21.649 -111.982 1.00 57.94 169 ALA A O 1
ATOM 1381 N N . SER A 1 170 ? 67.673 22.959 -112.155 1.00 53.88 170 SER A N 1
ATOM 1382 C CA . SER A 1 170 ? 68.382 22.231 -113.211 1.00 53.88 170 SER A CA 1
ATOM 1383 C C . SER A 1 170 ? 69.022 20.906 -112.764 1.00 53.88 170 SER A C 1
ATOM 1385 O O . SER A 1 170 ? 69.291 20.056 -113.611 1.00 53.88 170 SER A O 1
ATOM 1387 N N . GLU A 1 171 ? 69.250 20.689 -111.466 1.00 60.84 171 GLU A N 1
ATOM 1388 C CA . GLU A 1 171 ? 70.002 19.536 -110.939 1.00 60.84 171 GLU A CA 1
ATOM 1389 C C . GLU A 1 171 ? 69.110 18.389 -110.440 1.00 60.84 171 GLU A C 1
ATOM 1391 O O . GLU A 1 171 ? 69.601 17.286 -110.191 1.00 60.84 171 GLU A O 1
ATOM 1396 N N . ILE A 1 172 ? 67.791 18.599 -110.354 1.00 64.06 172 ILE A N 1
ATOM 1397 C CA . ILE A 1 172 ? 66.839 17.561 -109.937 1.00 64.06 172 ILE A CA 1
ATOM 1398 C C . ILE A 1 172 ? 66.737 16.491 -111.034 1.00 64.06 172 ILE A C 1
ATOM 1400 O O . ILE A 1 172 ? 66.030 16.644 -112.029 1.00 64.06 172 ILE A O 1
ATOM 1404 N N . ARG A 1 173 ? 67.423 15.360 -110.871 1.00 65.00 173 ARG A N 1
ATOM 1405 C CA . ARG A 1 173 ? 67.264 14.196 -111.760 1.00 65.00 173 ARG A CA 1
ATOM 1406 C C . ARG A 1 173 ? 66.057 13.350 -111.341 1.00 65.00 173 ARG A C 1
ATOM 1408 O O . ARG A 1 173 ? 65.697 13.311 -110.162 1.00 65.00 173 ARG A O 1
ATOM 1415 N N . LEU A 1 174 ? 65.447 12.641 -112.300 1.00 58.00 174 LEU A N 1
ATOM 1416 C CA . LEU A 1 174 ? 64.418 11.639 -111.992 1.00 58.00 174 LEU A CA 1
ATOM 1417 C C . LEU A 1 174 ? 64.993 10.621 -110.991 1.00 58.00 174 LEU A C 1
ATOM 1419 O O . LEU A 1 174 ? 66.043 10.033 -111.241 1.00 58.00 174 LEU A O 1
ATOM 1423 N N . GLY A 1 175 ? 64.317 10.449 -109.851 1.00 69.31 175 GLY A N 1
ATOM 1424 C CA . GLY A 1 175 ? 64.688 9.488 -108.806 1.00 69.31 175 GLY A CA 1
ATOM 1425 C C . GLY A 1 175 ? 65.264 10.076 -107.510 1.00 69.31 175 GLY A C 1
ATOM 1426 O O . GLY A 1 175 ? 65.279 9.363 -106.511 1.00 69.31 175 GLY A O 1
ATOM 1427 N N . MET A 1 176 ? 65.664 11.355 -107.457 1.00 76.38 176 MET A N 1
ATOM 1428 C CA . MET A 1 176 ? 66.206 11.959 -106.218 1.00 76.38 176 MET A CA 1
ATOM 1429 C C . MET A 1 176 ? 65.165 12.042 -105.090 1.00 76.38 176 MET A C 1
ATOM 1431 O O . MET A 1 176 ? 65.446 11.680 -103.951 1.00 76.38 176 MET A O 1
ATOM 1435 N N . LEU A 1 177 ? 63.934 12.450 -105.409 1.00 75.69 177 LEU A N 1
ATOM 1436 C CA . LEU A 1 177 ? 62.821 12.451 -104.451 1.00 75.69 177 LEU A CA 1
ATOM 1437 C C . LEU A 1 177 ? 62.454 11.037 -104.005 1.00 75.69 177 LEU A C 1
ATOM 1439 O O . LEU A 1 177 ? 62.217 10.808 -102.824 1.00 75.69 177 LEU A O 1
ATOM 1443 N N . THR A 1 178 ? 62.455 10.074 -104.928 1.00 79.19 178 THR A N 1
ATOM 1444 C CA . THR A 1 178 ? 62.198 8.665 -104.612 1.00 79.19 178 THR A CA 1
ATOM 1445 C C . THR A 1 178 ? 63.269 8.103 -103.677 1.00 79.19 178 THR A C 1
ATOM 1447 O O . THR A 1 178 ? 62.937 7.346 -102.772 1.00 79.19 178 THR A O 1
ATOM 1450 N N . ALA A 1 179 ? 64.537 8.487 -103.858 1.00 79.75 179 ALA A N 1
ATOM 1451 C CA . ALA A 1 179 ? 65.638 8.090 -102.987 1.00 79.75 179 ALA A CA 1
ATOM 1452 C C . ALA A 1 179 ? 65.487 8.669 -101.574 1.00 79.75 179 ALA A C 1
ATOM 1454 O O . ALA A 1 179 ? 65.513 7.902 -100.619 1.00 79.75 179 ALA A O 1
ATOM 1455 N N . ILE A 1 180 ? 65.230 9.976 -101.437 1.00 80.38 180 ILE A N 1
ATOM 1456 C CA . ILE A 1 180 ? 65.006 10.591 -100.118 1.00 80.38 180 ILE A CA 1
ATOM 1457 C C . ILE A 1 180 ? 63.734 10.061 -99.450 1.00 80.38 180 ILE A C 1
ATOM 1459 O O . ILE A 1 180 ? 63.723 9.847 -98.246 1.00 80.38 180 ILE A O 1
ATOM 1463 N N . THR A 1 181 ? 62.663 9.810 -100.203 1.00 81.31 181 THR A N 1
ATOM 1464 C CA . THR A 1 181 ? 61.425 9.254 -99.629 1.00 81.31 181 THR A CA 1
ATOM 1465 C C . THR A 1 181 ? 61.646 7.823 -99.135 1.00 81.31 181 THR A C 1
ATOM 1467 O O . THR A 1 181 ? 61.157 7.465 -98.068 1.00 81.31 181 THR A O 1
ATOM 1470 N N . LYS A 1 182 ? 62.429 7.014 -99.866 1.00 83.00 182 LYS A N 1
ATOM 1471 C CA . LYS A 1 182 ? 62.866 5.689 -99.399 1.00 83.00 182 LYS A CA 1
ATOM 1472 C C . LYS A 1 182 ? 63.773 5.790 -98.176 1.00 83.00 182 LYS A C 1
ATOM 1474 O O . LYS A 1 182 ? 63.617 5.008 -97.252 1.00 83.00 182 LYS A O 1
ATOM 1479 N N . GLU A 1 183 ? 64.689 6.752 -98.145 1.00 82.62 183 GLU A N 1
ATOM 1480 C CA . GLU A 1 183 ? 65.559 6.995 -96.993 1.00 82.62 183 GLU A CA 1
ATOM 1481 C C . GLU A 1 183 ? 64.758 7.410 -95.752 1.00 82.62 183 GLU A C 1
ATOM 1483 O O . GLU A 1 183 ? 64.985 6.870 -94.675 1.00 82.62 183 GLU A O 1
ATOM 1488 N N . LEU A 1 184 ? 63.783 8.309 -95.909 1.00 82.75 184 LEU A N 1
ATOM 1489 C CA . LEU A 1 184 ? 62.863 8.715 -94.849 1.00 82.75 184 LEU A CA 1
ATOM 1490 C C . LEU A 1 184 ? 62.039 7.521 -94.357 1.00 82.75 184 LEU A C 1
ATOM 1492 O O . LEU A 1 184 ? 61.916 7.327 -93.154 1.00 82.75 184 LEU A O 1
ATOM 1496 N N . GLY A 1 185 ? 61.519 6.706 -95.281 1.00 82.75 185 GLY A N 1
ATOM 1497 C CA . GLY A 1 185 ? 60.812 5.466 -94.961 1.00 82.75 185 GLY A CA 1
ATOM 1498 C C . GLY A 1 185 ? 61.677 4.506 -94.145 1.00 82.75 185 GLY A C 1
ATOM 1499 O O . GLY A 1 185 ? 61.254 4.082 -93.076 1.00 82.75 185 GLY A O 1
ATOM 1500 N N . ASN A 1 186 ? 62.913 4.257 -94.585 1.00 82.19 186 ASN A N 1
ATOM 1501 C CA . ASN A 1 186 ? 63.861 3.394 -93.879 1.00 82.19 186 ASN A CA 1
ATOM 1502 C C . ASN A 1 186 ? 64.221 3.944 -92.488 1.00 82.19 186 ASN A C 1
ATOM 1504 O O . ASN A 1 186 ? 64.299 3.177 -91.537 1.00 82.19 186 ASN A O 1
ATOM 1508 N N . LEU A 1 187 ? 64.422 5.261 -92.343 1.00 81.44 187 LEU A N 1
ATOM 1509 C CA . LEU A 1 187 ? 64.707 5.891 -91.045 1.00 81.44 187 LEU A CA 1
ATOM 1510 C C . LEU A 1 187 ? 63.504 5.824 -90.094 1.00 81.44 187 LEU A C 1
ATOM 1512 O O . LEU A 1 187 ? 63.683 5.636 -88.894 1.00 81.44 187 LEU A O 1
ATOM 1516 N N . ILE A 1 188 ? 62.281 5.970 -90.609 1.00 80.06 188 ILE A N 1
ATOM 1517 C CA . ILE A 1 188 ? 61.053 5.803 -89.820 1.00 80.06 188 ILE A CA 1
ATOM 1518 C C . ILE A 1 188 ? 60.907 4.344 -89.375 1.00 80.06 188 ILE A C 1
ATOM 1520 O O . ILE A 1 188 ? 60.631 4.091 -88.206 1.00 80.06 188 ILE A O 1
ATOM 1524 N N . GLU A 1 189 ? 61.126 3.393 -90.282 1.00 80.00 189 GLU A N 1
ATOM 1525 C CA . GLU A 1 189 ? 61.066 1.959 -89.993 1.00 80.00 189 GLU A CA 1
ATOM 1526 C C . GLU A 1 189 ? 62.133 1.546 -88.965 1.00 80.00 189 GLU A C 1
ATOM 1528 O O . GLU A 1 189 ? 61.824 0.839 -88.012 1.00 80.00 189 GLU A O 1
ATOM 1533 N N . GLU A 1 190 ? 63.355 2.079 -89.063 1.00 76.19 190 GLU A N 1
ATOM 1534 C CA . GLU A 1 190 ? 64.443 1.850 -88.101 1.00 76.19 190 GLU A CA 1
ATOM 1535 C C . GLU A 1 190 ? 64.117 2.414 -86.701 1.00 76.19 190 GLU A C 1
ATOM 1537 O O . GLU A 1 190 ? 64.397 1.767 -85.690 1.00 76.19 190 GLU A O 1
ATOM 1542 N N . VAL A 1 191 ? 63.466 3.582 -86.608 1.00 74.94 191 VAL A N 1
ATOM 1543 C CA . VAL A 1 191 ? 63.007 4.175 -85.331 1.00 74.94 191 VAL A CA 1
ATOM 1544 C C . VAL A 1 191 ? 61.846 3.392 -84.704 1.00 74.94 191 VAL A C 1
ATOM 1546 O O . VAL A 1 191 ? 61.727 3.344 -83.479 1.00 74.94 191 VAL A O 1
ATOM 1549 N N . LEU A 1 192 ? 60.988 2.778 -85.520 1.00 73.31 192 LEU A N 1
ATOM 1550 C CA . LEU A 1 192 ? 59.895 1.925 -85.046 1.00 73.31 192 LEU A CA 1
ATOM 1551 C C . LEU A 1 192 ? 60.395 0.537 -84.616 1.00 73.31 192 LEU A C 1
ATOM 1553 O O . LEU A 1 192 ? 59.974 0.043 -83.578 1.00 73.31 192 LEU A O 1
ATOM 1557 N N . LEU A 1 193 ? 61.339 -0.058 -85.350 1.00 68.12 193 LEU A N 1
ATOM 1558 C CA . LEU A 1 193 ? 61.924 -1.364 -85.015 1.00 68.12 193 LEU A CA 1
ATOM 1559 C C . LEU A 1 193 ? 62.831 -1.296 -83.779 1.00 68.12 193 LEU A C 1
ATOM 1561 O O . LEU A 1 193 ? 62.812 -2.198 -82.946 1.00 68.12 193 LEU A O 1
ATOM 1565 N N . SER A 1 194 ? 63.590 -0.210 -83.605 1.00 61.28 194 SER A N 1
ATOM 1566 C CA . SER A 1 194 ? 64.385 0.010 -82.384 1.00 61.28 194 SER A CA 1
ATOM 1567 C C . SER A 1 194 ? 63.527 0.266 -81.132 1.00 61.28 194 SER A C 1
ATOM 1569 O O . SER A 1 194 ? 64.002 0.074 -80.010 1.00 61.28 194 SER A O 1
ATOM 1571 N N . GLN A 1 195 ? 62.252 0.631 -81.307 1.00 56.78 195 GLN A N 1
ATOM 1572 C CA . GLN A 1 195 ? 61.263 0.746 -80.231 1.00 56.78 195 GLN A CA 1
ATOM 1573 C C . GLN A 1 195 ? 60.813 -0.616 -79.675 1.00 56.78 195 GLN A C 1
ATOM 1575 O O . GLN A 1 195 ? 60.428 -0.677 -78.508 1.00 56.78 195 GLN A O 1
ATOM 1580 N N . ASP A 1 196 ? 60.900 -1.697 -80.461 1.00 52.47 196 ASP A N 1
ATOM 1581 C CA . ASP A 1 196 ? 60.446 -3.030 -80.037 1.00 52.47 196 ASP A CA 1
ATOM 1582 C C . ASP A 1 196 ? 61.447 -3.742 -79.105 1.00 52.47 196 ASP A C 1
ATOM 1584 O O . ASP A 1 196 ? 61.025 -4.476 -78.212 1.00 52.47 196 ASP A O 1
ATOM 1588 N N . GLU A 1 197 ? 62.762 -3.502 -79.232 1.00 53.81 197 GLU A N 1
ATOM 1589 C CA . GLU A 1 197 ? 63.770 -4.119 -78.340 1.00 53.81 197 GLU A CA 1
ATOM 1590 C C . GLU A 1 197 ? 64.119 -3.280 -77.101 1.00 53.81 197 GLU A C 1
ATOM 1592 O O . GLU A 1 197 ? 64.622 -3.807 -76.108 1.00 53.81 197 GLU A O 1
ATOM 1597 N N . THR A 1 198 ? 63.799 -1.986 -77.103 1.00 55.94 198 THR A N 1
ATOM 1598 C CA . THR A 1 198 ? 63.905 -1.139 -75.910 1.00 55.94 198 THR A CA 1
ATOM 1599 C C . THR A 1 198 ? 62.551 -0.527 -75.603 1.00 55.94 198 THR A C 1
ATOM 1601 O O . THR A 1 198 ? 62.258 0.610 -75.971 1.00 55.94 198 THR A O 1
ATOM 1604 N N . MET A 1 199 ? 61.720 -1.291 -74.880 1.00 55.19 199 MET A N 1
ATOM 1605 C CA . MET A 1 199 ? 60.554 -0.727 -74.203 1.00 55.19 199 MET A CA 1
ATOM 1606 C C . MET A 1 199 ? 61.000 0.546 -73.482 1.00 55.19 199 MET A C 1
ATOM 1608 O O . MET A 1 199 ? 61.931 0.532 -72.676 1.00 55.19 199 MET A O 1
ATOM 1612 N N . CYS A 1 200 ? 60.357 1.666 -73.797 1.00 66.12 200 CYS A N 1
ATOM 1613 C CA . CYS A 1 200 ? 60.663 2.936 -73.161 1.00 66.12 200 CYS A CA 1
ATOM 1614 C C . CYS A 1 200 ? 60.611 2.766 -71.628 1.00 66.12 200 CYS A C 1
ATOM 1616 O O . CYS A 1 200 ? 59.577 2.361 -71.100 1.00 66.12 200 CYS A O 1
ATOM 1618 N N . LEU A 1 201 ? 61.691 3.097 -70.907 1.00 68.50 201 LEU A N 1
ATOM 1619 C CA . LEU A 1 201 ? 61.780 2.968 -69.438 1.00 68.50 201 LEU A CA 1
ATOM 1620 C C . LEU A 1 201 ? 60.612 3.659 -68.706 1.00 68.50 201 LEU A C 1
ATOM 1622 O O . LEU A 1 201 ? 60.152 3.194 -67.667 1.00 68.50 201 LEU A O 1
ATOM 1626 N N . SER A 1 202 ? 60.082 4.738 -69.290 1.00 71.69 202 SER A N 1
ATOM 1627 C CA . SER A 1 202 ? 58.873 5.416 -68.809 1.00 71.69 202 SER A CA 1
ATOM 1628 C C . SER A 1 202 ? 57.624 4.528 -68.915 1.00 71.69 202 SER A C 1
ATOM 1630 O O . SER A 1 202 ? 56.828 4.459 -67.986 1.00 71.69 202 SER A O 1
ATOM 1632 N N . CYS A 1 203 ? 57.469 3.776 -70.009 1.00 75.06 203 CYS A N 1
ATOM 1633 C CA . CYS A 1 203 ? 56.351 2.847 -70.192 1.00 75.06 203 CYS A CA 1
ATOM 1634 C C . CYS A 1 203 ? 56.440 1.631 -69.255 1.00 75.06 203 CYS A C 1
ATOM 1636 O O . CYS A 1 203 ? 55.404 1.164 -68.787 1.00 75.06 203 CYS A O 1
ATOM 1638 N N . GLN A 1 204 ? 57.648 1.148 -68.942 1.00 79.12 204 GLN A N 1
ATOM 1639 C CA . GLN A 1 204 ? 57.845 0.090 -67.944 1.00 79.12 204 GLN A CA 1
ATOM 1640 C C . GLN A 1 204 ? 57.466 0.567 -66.532 1.00 79.12 204 GLN A C 1
ATOM 1642 O O . GLN A 1 204 ? 56.685 -0.101 -65.860 1.00 79.12 204 GLN A O 1
ATOM 1647 N N . SER A 1 205 ? 57.928 1.755 -66.123 1.00 80.12 205 SER A N 1
ATOM 1648 C CA . SER A 1 205 ? 57.541 2.366 -64.841 1.00 80.12 205 SER A CA 1
ATOM 1649 C C . SER A 1 205 ? 56.024 2.538 -64.734 1.00 80.12 205 SER A C 1
ATOM 1651 O O . SER A 1 205 ? 55.436 2.187 -63.720 1.00 80.12 205 SER A O 1
ATOM 1653 N N . ILE A 1 206 ? 55.363 3.005 -65.800 1.00 82.50 206 ILE A N 1
ATOM 1654 C CA . ILE A 1 206 ? 53.900 3.165 -65.827 1.00 82.50 206 ILE A CA 1
ATOM 1655 C C . ILE A 1 206 ? 53.178 1.813 -65.699 1.00 82.50 206 ILE A C 1
ATOM 1657 O O . ILE A 1 206 ? 52.111 1.744 -65.087 1.00 82.50 206 ILE A O 1
ATOM 1661 N N . ALA A 1 207 ? 53.723 0.735 -66.269 1.00 84.12 207 ALA A N 1
ATOM 1662 C CA . ALA A 1 207 ? 53.148 -0.602 -66.138 1.00 84.12 207 ALA A CA 1
ATOM 1663 C C . ALA A 1 207 ? 53.274 -1.143 -64.701 1.00 84.12 207 ALA A C 1
ATOM 1665 O O . ALA A 1 207 ? 52.298 -1.667 -64.164 1.00 84.12 207 ALA A O 1
ATOM 1666 N N . GLU A 1 208 ? 54.432 -0.956 -64.063 1.00 86.62 208 GLU A N 1
ATOM 1667 C CA . GLU A 1 208 ? 54.672 -1.317 -62.658 1.00 86.62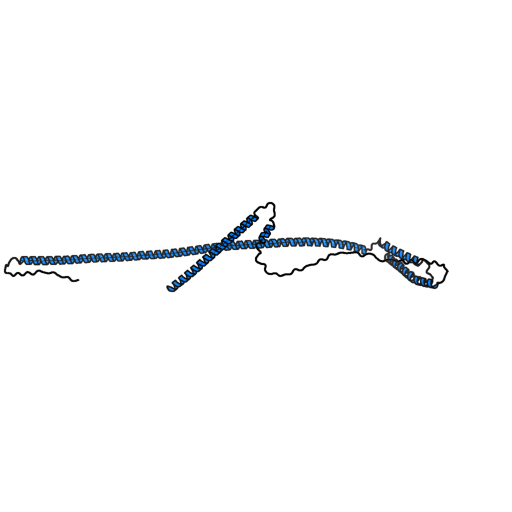 208 GLU A CA 1
ATOM 1668 C C . GLU A 1 208 ? 53.796 -0.479 -61.703 1.00 86.62 208 GLU A C 1
ATOM 1670 O O . GLU A 1 208 ? 53.155 -1.018 -60.794 1.00 86.62 208 GLU A O 1
ATOM 1675 N N . ASP A 1 209 ? 53.659 0.825 -61.957 1.00 87.75 209 ASP A N 1
ATOM 1676 C CA . ASP A 1 209 ? 52.757 1.719 -61.222 1.00 87.75 209 ASP A CA 1
ATOM 1677 C C . ASP A 1 209 ? 51.287 1.308 -61.394 1.00 87.75 209 ASP A C 1
ATOM 1679 O O . ASP A 1 209 ? 50.505 1.327 -60.445 1.00 87.75 209 ASP A O 1
ATOM 1683 N N . ARG A 1 210 ? 50.888 0.868 -62.592 1.00 88.75 210 ARG A N 1
ATOM 1684 C CA . ARG A 1 210 ? 49.536 0.351 -62.837 1.00 88.75 210 ARG A CA 1
ATOM 1685 C C . ARG A 1 210 ? 49.275 -0.945 -62.069 1.00 88.75 210 ARG A C 1
ATOM 1687 O O . ARG A 1 210 ? 48.190 -1.100 -61.513 1.00 88.75 210 ARG A O 1
ATOM 1694 N N . GLU A 1 211 ? 50.245 -1.856 -62.015 1.00 90.75 211 GLU A N 1
ATOM 1695 C CA . GLU A 1 211 ? 50.123 -3.107 -61.259 1.00 90.75 211 GLU A CA 1
ATOM 1696 C C . GLU A 1 211 ? 50.037 -2.845 -59.746 1.00 90.75 211 GLU A C 1
ATOM 1698 O O . GLU A 1 211 ? 49.216 -3.448 -59.050 1.00 90.75 211 GLU A O 1
ATOM 1703 N N . THR A 1 212 ? 50.847 -1.922 -59.221 1.00 93.06 212 THR A N 1
ATOM 1704 C CA . THR A 1 212 ? 50.791 -1.538 -57.802 1.00 93.06 212 THR A CA 1
ATOM 1705 C C . THR A 1 212 ? 49.491 -0.813 -57.458 1.00 93.06 212 THR A C 1
ATOM 1707 O O . THR A 1 212 ? 48.883 -1.131 -56.436 1.00 93.06 212 THR A O 1
ATOM 1710 N N . LEU A 1 213 ? 48.996 0.076 -58.326 1.00 92.88 213 LEU A N 1
ATOM 1711 C CA . LEU A 1 213 ? 47.679 0.700 -58.174 1.00 92.88 213 LEU A CA 1
ATOM 1712 C C . LEU A 1 213 ? 46.552 -0.335 -58.168 1.00 92.88 213 LEU A C 1
ATOM 1714 O O . LEU A 1 213 ? 45.649 -0.236 -57.341 1.00 92.88 213 LEU A O 1
ATOM 1718 N N . GLU A 1 214 ? 46.607 -1.350 -59.034 1.00 94.00 214 GLU A N 1
ATOM 1719 C CA . GLU A 1 214 ? 45.610 -2.424 -59.048 1.00 94.00 214 GLU A CA 1
ATOM 1720 C C . GLU A 1 214 ? 45.651 -3.256 -57.754 1.00 94.00 214 GLU A C 1
ATOM 1722 O O . GLU A 1 214 ? 44.598 -3.594 -57.207 1.00 94.00 214 GLU A O 1
ATOM 1727 N N . LYS A 1 215 ? 46.846 -3.548 -57.219 1.00 95.56 215 LYS A N 1
ATOM 1728 C CA . LYS A 1 215 ? 47.009 -4.220 -55.916 1.00 95.56 215 LYS A CA 1
ATOM 1729 C C . LYS A 1 215 ? 46.410 -3.390 -54.782 1.00 95.56 215 LYS A C 1
ATOM 1731 O O . LYS A 1 215 ? 45.587 -3.903 -54.030 1.00 95.56 215 LYS A O 1
ATOM 1736 N N . VAL A 1 216 ? 46.732 -2.098 -54.717 1.00 95.56 216 VAL A N 1
ATOM 1737 C CA . VAL A 1 216 ? 46.168 -1.176 -53.717 1.00 95.56 216 VAL A CA 1
ATOM 1738 C C . VAL A 1 216 ? 44.649 -1.062 -53.864 1.00 95.56 216 VAL A C 1
ATOM 1740 O O . VAL A 1 216 ? 43.931 -1.035 -52.867 1.00 95.56 216 VAL A O 1
ATOM 1743 N N . GLN A 1 217 ? 44.127 -1.038 -55.092 1.00 95.69 217 GLN A N 1
ATOM 1744 C CA . GLN A 1 217 ? 42.689 -0.995 -55.342 1.00 95.69 217 GLN A CA 1
ATOM 1745 C C . GLN A 1 217 ? 41.986 -2.272 -54.858 1.00 95.69 217 GLN A C 1
ATOM 1747 O O . GLN A 1 217 ? 40.923 -2.173 -54.243 1.00 95.69 217 GLN A O 1
ATOM 1752 N N . LYS A 1 218 ? 42.578 -3.455 -55.078 1.00 96.06 218 LYS A N 1
ATOM 1753 C CA . LYS A 1 218 ? 42.067 -4.731 -54.545 1.00 96.06 218 LYS A CA 1
ATOM 1754 C C . LYS A 1 218 ? 42.087 -4.747 -53.017 1.00 96.06 218 LYS A C 1
ATOM 1756 O O . LYS A 1 218 ? 41.057 -5.025 -52.409 1.00 96.06 218 LYS A O 1
ATOM 1761 N N . GLU A 1 219 ? 43.198 -4.349 -52.398 1.00 96.62 219 GLU A N 1
ATOM 1762 C CA . GLU A 1 219 ? 43.307 -4.244 -50.938 1.00 96.62 219 GLU A CA 1
ATOM 1763 C C . GLU A 1 219 ? 42.272 -3.270 -50.354 1.00 96.62 219 GLU A C 1
ATOM 1765 O O . GLU A 1 219 ? 41.650 -3.554 -49.330 1.00 96.62 219 GLU A O 1
ATOM 1770 N N . LEU A 1 220 ? 42.025 -2.135 -51.014 1.00 96.19 220 LEU A N 1
ATOM 1771 C CA . LEU A 1 220 ? 41.021 -1.162 -50.584 1.00 96.19 220 LEU A CA 1
ATOM 1772 C C . LEU A 1 220 ? 39.600 -1.741 -50.641 1.00 96.19 220 LEU A C 1
ATOM 1774 O O . LEU A 1 220 ? 38.806 -1.495 -49.731 1.00 96.19 220 LEU A O 1
ATOM 1778 N N . VAL A 1 221 ? 39.279 -2.534 -51.669 1.00 96.88 221 VAL A N 1
ATOM 1779 C CA . VAL A 1 221 ? 37.992 -3.243 -51.762 1.00 96.88 221 VAL A CA 1
ATOM 1780 C C . VAL A 1 221 ? 37.854 -4.264 -50.633 1.00 96.88 221 VAL A C 1
ATOM 1782 O O . VAL A 1 221 ? 36.844 -4.237 -49.931 1.00 96.88 221 VAL A O 1
ATOM 1785 N N . GLU A 1 222 ? 38.872 -5.088 -50.380 1.00 97.12 222 GLU A N 1
ATOM 1786 C CA . GLU A 1 222 ? 38.859 -6.075 -49.291 1.00 97.12 222 GLU A CA 1
ATOM 1787 C C . GLU A 1 222 ? 38.700 -5.415 -47.912 1.00 97.12 222 GLU A C 1
ATOM 1789 O O . GLU A 1 222 ? 37.903 -5.860 -47.080 1.00 97.12 222 GLU A O 1
ATOM 1794 N N . LYS A 1 223 ? 39.407 -4.304 -47.663 1.00 96.75 223 LYS A N 1
ATOM 1795 C CA . LYS A 1 223 ? 39.247 -3.526 -46.426 1.00 96.75 223 LYS A CA 1
ATOM 1796 C C . LYS A 1 223 ? 37.859 -2.910 -46.319 1.00 96.75 223 LYS A C 1
ATOM 1798 O O . LYS A 1 223 ? 37.290 -2.905 -45.230 1.00 96.75 223 LYS A O 1
ATOM 1803 N N . ASN A 1 224 ? 37.291 -2.428 -47.419 1.00 96.44 224 ASN A N 1
ATOM 1804 C CA . ASN A 1 224 ? 35.934 -1.894 -47.434 1.00 96.44 224 ASN A CA 1
ATOM 1805 C C . ASN A 1 224 ? 34.887 -2.987 -47.147 1.00 96.44 224 ASN A C 1
ATOM 1807 O O . ASN A 1 224 ? 33.917 -2.736 -46.437 1.00 96.44 224 ASN A O 1
ATOM 1811 N N . GLU A 1 225 ? 35.088 -4.211 -47.638 1.00 97.06 225 GLU A N 1
ATOM 1812 C CA . GLU A 1 225 ? 34.242 -5.364 -47.311 1.00 97.06 225 GLU A CA 1
ATOM 1813 C C . GLU A 1 225 ? 34.379 -5.806 -45.849 1.00 97.06 225 GLU A C 1
ATOM 1815 O O . GLU A 1 225 ? 33.374 -6.102 -45.204 1.00 97.06 225 GLU A O 1
ATOM 1820 N N . GLU A 1 226 ? 35.591 -5.805 -45.286 1.00 97.81 226 GLU A N 1
ATOM 1821 C CA . GLU A 1 226 ? 35.795 -6.062 -43.854 1.00 97.81 226 GLU A CA 1
ATOM 1822 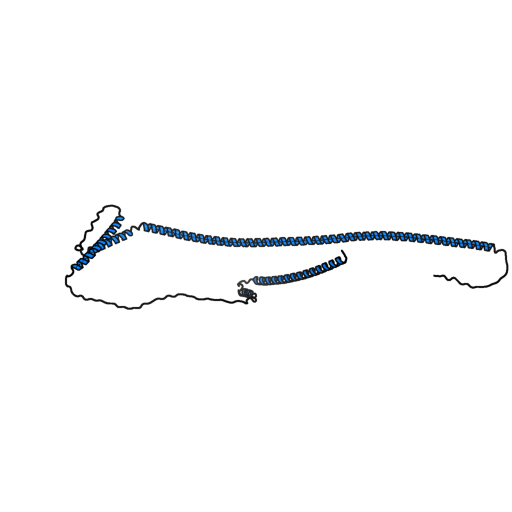C C . GLU A 1 226 ? 35.116 -4.984 -42.996 1.00 97.81 226 GLU A C 1
ATOM 1824 O O . GLU A 1 226 ? 34.433 -5.312 -42.027 1.00 97.81 226 GLU A O 1
ATOM 1829 N N . ILE A 1 227 ? 35.225 -3.704 -43.374 1.00 97.38 227 ILE A N 1
ATOM 1830 C CA . ILE A 1 227 ? 34.532 -2.603 -42.688 1.00 97.38 227 ILE A CA 1
ATOM 1831 C C . ILE A 1 227 ? 33.016 -2.808 -42.734 1.00 97.38 227 ILE A C 1
ATOM 1833 O O . ILE A 1 227 ? 32.353 -2.637 -41.709 1.00 97.38 227 ILE A O 1
ATOM 1837 N N . LYS A 1 228 ? 32.453 -3.209 -43.881 1.00 97.88 228 LYS A N 1
ATOM 1838 C CA . LYS A 1 228 ? 31.024 -3.549 -43.991 1.00 97.88 228 LYS A CA 1
ATOM 1839 C C . LYS A 1 228 ? 30.640 -4.695 -43.054 1.00 97.88 228 LYS A C 1
ATOM 1841 O O . LYS A 1 228 ? 29.719 -4.518 -42.262 1.00 97.88 228 LYS A O 1
ATOM 1846 N N . ARG A 1 229 ? 31.393 -5.805 -43.049 1.00 98.19 229 ARG A N 1
ATOM 1847 C CA . ARG A 1 229 ? 31.152 -6.939 -42.133 1.00 98.19 229 ARG A CA 1
ATOM 1848 C C . ARG A 1 229 ? 31.201 -6.508 -40.666 1.00 98.19 229 ARG A C 1
ATOM 1850 O O . ARG A 1 229 ? 30.327 -6.876 -39.887 1.00 98.19 229 ARG A O 1
ATOM 1857 N N . LYS A 1 230 ? 32.175 -5.677 -40.288 1.00 97.75 230 LYS A N 1
ATOM 1858 C CA . LYS A 1 230 ? 32.289 -5.140 -38.923 1.00 97.75 230 LYS A CA 1
ATOM 1859 C C . LYS A 1 230 ? 31.157 -4.177 -38.574 1.00 97.75 230 LYS A C 1
ATOM 1861 O O . LYS A 1 230 ? 30.672 -4.200 -37.450 1.00 97.75 230 LYS A O 1
ATOM 1866 N N . THR A 1 231 ? 30.696 -3.373 -39.528 1.00 97.56 231 THR A N 1
ATOM 1867 C CA . THR A 1 231 ? 29.559 -2.458 -39.345 1.00 97.56 231 THR A CA 1
ATOM 1868 C C . THR A 1 231 ? 28.257 -3.235 -39.140 1.00 97.56 231 THR A C 1
ATOM 1870 O O . THR A 1 231 ? 27.469 -2.898 -38.259 1.00 97.56 231 THR A O 1
ATOM 1873 N N . GLU A 1 232 ? 28.054 -4.316 -39.894 1.00 97.75 232 GLU A N 1
ATOM 1874 C CA . GLU A 1 232 ? 26.926 -5.232 -39.711 1.00 97.75 232 GLU A CA 1
ATOM 1875 C C . GLU A 1 232 ? 26.995 -5.941 -38.351 1.00 97.75 232 GLU A C 1
ATOM 1877 O O . GLU A 1 232 ? 26.000 -5.959 -37.628 1.00 97.75 232 GLU A O 1
ATOM 1882 N N . GLU A 1 233 ? 28.162 -6.455 -37.952 1.00 98.31 233 GLU A N 1
ATOM 1883 C CA . GLU A 1 233 ? 28.373 -7.079 -36.637 1.00 98.31 233 GLU A CA 1
ATOM 1884 C C . GLU A 1 233 ? 28.071 -6.101 -35.491 1.00 98.31 233 GLU A C 1
ATOM 1886 O O . GLU A 1 233 ? 27.339 -6.443 -34.560 1.00 98.31 233 GLU A O 1
ATOM 1891 N N . ILE A 1 234 ? 28.552 -4.857 -35.595 1.00 98.06 234 ILE A N 1
ATOM 1892 C CA . ILE A 1 234 ? 28.235 -3.788 -34.641 1.00 98.06 234 ILE A CA 1
ATOM 1893 C C . ILE A 1 234 ? 26.725 -3.551 -34.606 1.00 98.06 234 ILE A C 1
ATOM 1895 O O . ILE A 1 234 ? 26.147 -3.557 -33.525 1.00 98.06 234 ILE A O 1
ATOM 1899 N N . SER A 1 235 ? 26.064 -3.421 -35.760 1.00 97.69 235 SER A N 1
ATOM 1900 C CA . SER A 1 235 ? 24.615 -3.187 -35.811 1.00 97.69 235 SER A CA 1
ATOM 1901 C C . SER A 1 235 ? 23.807 -4.317 -35.155 1.00 97.69 235 SER A C 1
ATOM 1903 O O . SER A 1 235 ? 22.856 -4.054 -34.417 1.00 97.69 235 SER A O 1
ATOM 1905 N N . GLN A 1 236 ? 24.222 -5.576 -35.344 1.00 98.25 236 GLN A N 1
ATOM 1906 C CA . GLN A 1 236 ? 23.585 -6.742 -34.730 1.00 98.25 236 GLN A CA 1
ATOM 1907 C C . GLN A 1 236 ? 23.794 -6.772 -33.215 1.00 98.25 236 GLN A C 1
ATOM 1909 O O . GLN A 1 236 ? 22.862 -7.078 -32.469 1.00 98.25 236 GLN A O 1
ATOM 1914 N N . LEU A 1 237 ? 25.007 -6.465 -32.746 1.00 97.94 237 LEU A N 1
ATOM 1915 C CA . LEU A 1 237 ? 25.307 -6.386 -31.318 1.00 97.94 237 LEU A CA 1
ATOM 1916 C C . LEU A 1 237 ? 24.557 -5.229 -30.655 1.00 97.94 237 LEU A C 1
ATOM 1918 O O . LEU A 1 237 ? 24.004 -5.423 -29.576 1.00 97.94 237 LEU A O 1
ATOM 1922 N N . THR A 1 238 ? 24.459 -4.071 -31.310 1.00 98.06 238 THR A N 1
ATOM 1923 C CA . THR A 1 238 ? 23.646 -2.945 -30.837 1.00 98.06 238 THR A CA 1
ATOM 1924 C C . THR A 1 238 ? 22.177 -3.342 -30.725 1.00 98.06 238 THR A C 1
ATOM 1926 O O . THR A 1 238 ? 21.579 -3.118 -29.679 1.00 98.06 238 THR A O 1
ATOM 1929 N N . ALA A 1 239 ? 21.603 -4.009 -31.733 1.00 98.00 239 ALA A N 1
ATOM 1930 C CA . ALA A 1 239 ? 20.221 -4.488 -31.663 1.00 98.00 239 ALA A CA 1
ATOM 1931 C C . ALA A 1 239 ? 20.008 -5.472 -30.495 1.00 98.00 239 ALA A C 1
ATOM 1933 O O . ALA A 1 239 ? 19.065 -5.320 -29.718 1.00 98.00 239 ALA A O 1
ATOM 1934 N N . LYS A 1 240 ? 20.915 -6.441 -30.307 1.00 98.38 240 LYS A N 1
ATOM 1935 C CA . LYS A 1 240 ? 20.861 -7.376 -29.168 1.00 98.38 240 LYS A CA 1
ATOM 1936 C C . LYS A 1 240 ? 20.955 -6.660 -27.822 1.00 98.38 240 LYS A C 1
ATOM 1938 O O . LYS A 1 240 ? 20.206 -7.000 -26.913 1.00 98.38 240 LYS A O 1
ATOM 1943 N N . LEU A 1 241 ? 21.841 -5.674 -27.709 1.00 98.00 241 LEU A N 1
ATOM 1944 C CA . LEU A 1 241 ? 21.997 -4.871 -26.502 1.00 98.00 241 LEU A CA 1
ATOM 1945 C C . LEU A 1 241 ? 20.716 -4.086 -26.200 1.00 98.00 241 LEU A C 1
ATOM 1947 O O . LEU A 1 241 ? 20.227 -4.167 -25.081 1.00 98.00 241 LEU A O 1
ATOM 1951 N N . THR A 1 242 ? 20.101 -3.445 -27.200 1.00 98.12 242 THR A N 1
ATOM 1952 C CA . THR A 1 242 ? 18.826 -2.732 -27.003 1.00 98.12 242 THR A CA 1
ATOM 1953 C C . THR A 1 242 ? 17.690 -3.660 -26.566 1.00 98.12 242 THR A C 1
ATOM 1955 O O . THR A 1 242 ? 16.927 -3.305 -25.674 1.00 98.12 242 THR A O 1
ATOM 1958 N N . LEU A 1 243 ? 17.597 -4.876 -27.121 1.00 98.31 243 LEU A N 1
ATOM 1959 C CA . LEU A 1 243 ? 16.600 -5.860 -26.685 1.00 98.31 243 LEU A CA 1
ATOM 1960 C C . LEU A 1 243 ? 16.831 -6.272 -25.228 1.00 98.31 243 LEU A C 1
ATOM 1962 O O . LEU A 1 243 ? 15.906 -6.207 -24.420 1.00 98.31 243 LEU A O 1
ATOM 1966 N N . GLN A 1 244 ? 18.070 -6.606 -24.862 1.00 97.75 244 GLN A N 1
ATOM 1967 C CA . GLN A 1 244 ? 18.414 -6.952 -23.481 1.00 97.75 244 GLN A CA 1
ATOM 1968 C C . GLN A 1 244 ? 18.170 -5.792 -22.508 1.00 97.75 244 GLN A C 1
ATOM 1970 O O . GLN A 1 244 ? 17.708 -6.017 -21.393 1.00 97.75 244 GLN A O 1
ATOM 1975 N N . GLU A 1 245 ? 18.435 -4.549 -22.911 1.00 97.94 245 GLU A N 1
ATOM 1976 C CA . GLU A 1 245 ? 18.112 -3.363 -22.115 1.00 97.94 245 GLU A CA 1
ATOM 1977 C C . GLU A 1 245 ? 16.604 -3.246 -21.878 1.00 97.94 245 GLU A C 1
ATOM 1979 O O . GLU A 1 245 ? 16.197 -3.057 -20.732 1.00 97.94 245 GLU A O 1
ATOM 1984 N N . THR A 1 246 ? 15.777 -3.437 -22.915 1.00 97.25 246 THR A N 1
ATOM 1985 C CA . THR A 1 246 ? 14.310 -3.411 -22.774 1.00 97.25 246 THR A CA 1
ATOM 1986 C C . THR A 1 246 ? 13.764 -4.557 -21.917 1.00 97.25 246 THR A C 1
ATOM 1988 O O . THR A 1 246 ? 12.845 -4.361 -21.121 1.00 97.25 246 THR A O 1
ATOM 1991 N N . GLU A 1 247 ? 14.346 -5.753 -22.015 1.00 98.12 247 GLU A N 1
ATOM 1992 C CA . GLU A 1 247 ? 13.990 -6.886 -21.156 1.00 98.12 247 GLU A CA 1
ATOM 1993 C C . GLU A 1 247 ? 14.364 -6.605 -19.698 1.00 98.12 247 GLU A C 1
ATOM 1995 O O . GLU A 1 247 ? 13.572 -6.849 -18.787 1.00 98.12 247 GLU A O 1
ATOM 2000 N N . LEU A 1 248 ? 15.547 -6.033 -19.454 1.00 97.38 248 LEU A N 1
ATOM 2001 C CA . LEU A 1 248 ? 15.972 -5.638 -18.115 1.00 97.38 248 LEU A CA 1
ATOM 2002 C C . LEU A 1 248 ? 15.085 -4.538 -17.530 1.00 97.38 248 LEU A C 1
ATOM 2004 O O . LEU A 1 248 ? 14.800 -4.586 -16.332 1.00 97.38 248 LEU A O 1
ATOM 2008 N N . THR A 1 249 ? 14.643 -3.558 -18.323 1.00 97.75 249 THR A N 1
ATOM 2009 C CA . THR A 1 249 ? 13.689 -2.545 -17.845 1.00 97.75 249 THR A CA 1
ATOM 2010 C C . THR A 1 249 ? 12.340 -3.173 -17.518 1.00 97.75 249 THR A C 1
ATOM 2012 O O . THR A 1 249 ? 11.852 -2.962 -16.413 1.00 97.75 249 THR A O 1
ATOM 2015 N N . ALA A 1 250 ? 11.800 -4.038 -18.381 1.00 97.31 250 ALA A N 1
ATOM 2016 C CA . ALA A 1 250 ? 10.532 -4.728 -18.129 1.00 97.31 250 ALA A CA 1
ATOM 2017 C C . ALA A 1 250 ? 10.589 -5.626 -16.876 1.00 97.31 250 ALA A C 1
ATOM 2019 O O . ALA A 1 250 ? 9.668 -5.638 -16.057 1.00 97.31 250 ALA A O 1
ATOM 2020 N N . LEU A 1 251 ? 11.695 -6.350 -16.670 1.00 96.81 251 LEU A N 1
ATOM 2021 C CA . LEU A 1 251 ? 11.905 -7.157 -15.463 1.00 96.81 251 LEU A CA 1
ATOM 2022 C C . LEU A 1 251 ? 12.061 -6.291 -14.207 1.00 96.81 251 LEU A C 1
ATOM 2024 O O . LEU A 1 251 ? 11.579 -6.669 -13.137 1.00 96.81 251 LEU A O 1
ATOM 2028 N N . ARG A 1 252 ? 12.722 -5.129 -14.308 1.00 96.81 252 ARG A N 1
ATOM 2029 C CA . ARG A 1 252 ? 12.824 -4.172 -13.196 1.00 96.81 252 ARG A CA 1
ATOM 2030 C C . ARG A 1 252 ? 11.454 -3.624 -12.818 1.00 96.81 252 ARG A C 1
ATOM 2032 O O . ARG A 1 252 ? 11.139 -3.664 -11.635 1.00 96.81 252 ARG A O 1
ATOM 2039 N N . GLU A 1 253 ? 10.660 -3.206 -13.800 1.00 97.12 253 GLU A N 1
ATOM 2040 C CA . GLU A 1 253 ? 9.289 -2.720 -13.617 1.00 97.12 253 GLU A CA 1
ATOM 2041 C C . GLU A 1 253 ? 8.393 -3.791 -12.990 1.00 97.12 253 GLU A C 1
ATOM 2043 O O . GLU A 1 253 ? 7.725 -3.522 -12.000 1.00 97.12 253 GLU A O 1
ATOM 2048 N N . SER A 1 254 ? 8.442 -5.034 -13.479 1.00 96.44 254 SER A N 1
ATOM 2049 C CA . SER A 1 254 ? 7.686 -6.144 -12.884 1.00 96.44 254 SER A CA 1
ATOM 2050 C C . SER A 1 254 ? 8.097 -6.412 -11.432 1.00 96.44 254 SER A C 1
ATOM 2052 O O . SER A 1 254 ? 7.247 -6.630 -10.569 1.00 96.44 254 SER A O 1
ATOM 2054 N N . ARG A 1 255 ? 9.399 -6.359 -11.130 1.00 96.88 255 ARG A N 1
ATOM 2055 C CA . ARG A 1 255 ? 9.904 -6.508 -9.761 1.00 96.88 255 ARG A CA 1
ATOM 2056 C C . ARG A 1 255 ? 9.460 -5.358 -8.862 1.00 96.88 255 ARG A C 1
ATOM 2058 O O . ARG A 1 255 ? 9.150 -5.611 -7.702 1.00 96.88 255 ARG A O 1
ATOM 2065 N N . ASP A 1 256 ? 9.478 -4.126 -9.358 1.00 95.19 256 ASP A N 1
ATOM 2066 C CA . ASP A 1 256 ? 9.030 -2.952 -8.606 1.00 95.19 256 ASP A CA 1
ATOM 2067 C C . ASP A 1 256 ? 7.514 -3.005 -8.363 1.00 95.19 256 ASP A C 1
ATOM 2069 O O . ASP A 1 256 ? 7.095 -2.876 -7.219 1.00 95.19 256 ASP A O 1
ATOM 2073 N N . GLN A 1 257 ? 6.717 -3.401 -9.358 1.00 96.38 257 GLN A N 1
ATOM 2074 C CA . GLN A 1 257 ? 5.285 -3.659 -9.187 1.00 96.38 257 GLN A CA 1
ATOM 2075 C C . GLN A 1 257 ? 5.006 -4.722 -8.112 1.00 96.38 257 GLN A C 1
ATOM 2077 O O . GLN A 1 257 ? 4.162 -4.524 -7.243 1.00 96.38 257 GLN A O 1
ATOM 2082 N N . LEU A 1 258 ? 5.735 -5.844 -8.127 1.00 94.31 258 LEU A N 1
ATOM 2083 C CA . LEU A 1 258 ? 5.582 -6.890 -7.109 1.00 94.31 258 LEU A CA 1
ATOM 2084 C C . LEU A 1 258 ? 5.988 -6.411 -5.711 1.00 94.31 258 LEU A C 1
ATOM 2086 O O . LEU A 1 258 ? 5.393 -6.838 -4.722 1.00 94.31 258 LEU A O 1
ATOM 2090 N N . LYS A 1 259 ? 7.005 -5.548 -5.608 1.00 95.56 259 LYS A N 1
ATOM 2091 C CA . LYS A 1 259 ? 7.380 -4.928 -4.332 1.00 95.56 259 LYS A CA 1
ATOM 2092 C C . LYS A 1 259 ? 6.264 -4.027 -3.823 1.00 95.56 259 LYS A C 1
ATOM 2094 O O . LYS A 1 259 ? 5.863 -4.197 -2.674 1.00 95.56 259 LYS A O 1
ATOM 2099 N N . ASP A 1 260 ? 5.722 -3.168 -4.678 1.00 93.44 260 ASP A N 1
ATOM 2100 C CA . ASP A 1 260 ? 4.615 -2.279 -4.332 1.00 93.44 260 ASP A CA 1
ATOM 2101 C C . ASP A 1 260 ? 3.375 -3.076 -3.901 1.00 93.44 260 ASP A C 1
ATOM 2103 O O . ASP A 1 260 ? 2.744 -2.749 -2.897 1.00 93.44 260 ASP A O 1
ATOM 2107 N N . ASP A 1 261 ? 3.044 -4.175 -4.584 1.00 92.00 261 ASP A N 1
ATOM 2108 C CA . ASP A 1 261 ? 1.925 -5.052 -4.214 1.00 92.00 261 ASP A CA 1
ATOM 2109 C C . ASP A 1 261 ? 2.131 -5.705 -2.835 1.00 92.00 261 ASP A C 1
ATOM 2111 O O . ASP A 1 261 ? 1.197 -5.798 -2.028 1.00 92.00 261 ASP A O 1
ATOM 2115 N N . VAL A 1 262 ? 3.358 -6.148 -2.536 1.00 91.00 262 VAL A N 1
ATOM 2116 C CA . VAL A 1 262 ? 3.716 -6.720 -1.229 1.00 91.00 262 VAL A CA 1
ATOM 2117 C C . VAL A 1 262 ? 3.656 -5.658 -0.132 1.00 91.00 262 VAL A C 1
ATOM 2119 O O . VAL A 1 262 ? 3.083 -5.922 0.929 1.00 91.00 262 VAL A O 1
ATOM 2122 N N . GLU A 1 263 ? 4.196 -4.465 -0.376 1.00 92.50 263 GLU A N 1
ATOM 2123 C CA . GLU A 1 263 ? 4.144 -3.342 0.563 1.00 92.50 263 GLU A CA 1
ATOM 2124 C C . GLU A 1 263 ? 2.696 -2.914 0.822 1.00 92.50 263 GLU A C 1
ATOM 2126 O O . GLU A 1 263 ? 2.275 -2.847 1.977 1.00 92.50 263 GLU A O 1
ATOM 2131 N N . ASN A 1 264 ? 1.882 -2.753 -0.221 1.00 90.31 264 ASN A N 1
ATOM 2132 C CA . ASN A 1 264 ? 0.459 -2.434 -0.104 1.00 90.31 264 ASN A CA 1
ATOM 2133 C C . ASN A 1 264 ? -0.320 -3.519 0.652 1.00 90.31 264 ASN A C 1
ATOM 2135 O O . ASN A 1 264 ? -1.156 -3.206 1.501 1.00 90.31 264 ASN A O 1
ATOM 2139 N N . SER A 1 265 ? -0.030 -4.801 0.403 1.00 90.00 265 SER A N 1
ATOM 2140 C CA . SER A 1 265 ? -0.623 -5.918 1.148 1.00 90.00 265 SER A CA 1
ATOM 2141 C C . SER A 1 265 ? -0.225 -5.895 2.626 1.00 90.00 265 SER A C 1
ATOM 2143 O O . SER A 1 265 ? -1.066 -6.133 3.496 1.00 90.00 265 SER A O 1
ATOM 2145 N N . SER A 1 266 ? 1.039 -5.587 2.932 1.00 88.12 266 SER A N 1
ATOM 2146 C CA . SER A 1 266 ? 1.525 -5.441 4.308 1.00 88.12 266 SER A CA 1
ATOM 2147 C C . SER A 1 266 ? 0.837 -4.276 5.011 1.00 88.12 266 SER A C 1
ATOM 2149 O O . SER A 1 266 ? 0.264 -4.463 6.081 1.00 88.12 266 SER A O 1
ATOM 2151 N N . LEU A 1 267 ? 0.799 -3.103 4.376 1.00 82.81 267 LEU A N 1
ATOM 2152 C CA . LEU A 1 267 ? 0.119 -1.920 4.897 1.00 82.81 267 LEU A CA 1
ATOM 2153 C C . LEU A 1 267 ? -1.374 -2.187 5.124 1.00 82.81 267 LEU A C 1
ATOM 2155 O O . LEU A 1 267 ? -1.928 -1.773 6.142 1.00 82.81 267 LEU A O 1
ATOM 2159 N N . ALA A 1 268 ? -2.032 -2.919 4.220 1.00 87.25 268 ALA A N 1
ATOM 2160 C CA . ALA A 1 268 ? -3.424 -3.322 4.388 1.00 87.25 268 ALA A CA 1
ATOM 2161 C C . ALA A 1 268 ? -3.611 -4.241 5.607 1.00 87.25 268 ALA A C 1
ATOM 2163 O O . ALA A 1 268 ? -4.527 -4.028 6.403 1.00 87.25 268 ALA A O 1
ATOM 2164 N N . LYS A 1 269 ? -2.731 -5.233 5.798 1.00 91.44 269 LYS A N 1
ATOM 2165 C CA . LYS A 1 269 ? -2.752 -6.110 6.981 1.00 91.44 269 LYS A CA 1
ATOM 2166 C C . LYS A 1 269 ? -2.512 -5.321 8.267 1.00 91.44 269 LYS A C 1
ATOM 2168 O O . LYS A 1 269 ? -3.268 -5.499 9.220 1.00 91.44 269 LYS A O 1
ATOM 2173 N N . ASP A 1 270 ? -1.544 -4.411 8.283 1.00 93.19 270 ASP A N 1
ATOM 2174 C CA . ASP A 1 270 ? -1.239 -3.573 9.446 1.00 93.19 270 ASP A CA 1
ATOM 2175 C C . ASP A 1 270 ? -2.417 -2.665 9.813 1.00 93.19 270 ASP A C 1
ATOM 2177 O O . ASP A 1 270 ? -2.771 -2.536 10.987 1.00 93.19 270 ASP A O 1
ATOM 2181 N N . GLN A 1 271 ? -3.098 -2.093 8.817 1.00 92.75 271 GLN A N 1
ATOM 2182 C CA . GLN A 1 271 ? -4.326 -1.331 9.041 1.00 92.75 271 GLN A CA 1
ATOM 2183 C C . GLN A 1 271 ? -5.445 -2.195 9.636 1.00 92.75 271 GLN A C 1
ATOM 2185 O O . GLN A 1 271 ? -6.158 -1.736 10.531 1.00 92.75 271 GLN A O 1
ATOM 2190 N N . VAL A 1 272 ? -5.608 -3.438 9.171 1.00 94.00 272 VAL A N 1
ATOM 2191 C CA . VAL A 1 272 ? -6.588 -4.381 9.734 1.00 94.00 272 VAL A CA 1
ATOM 2192 C C . VAL A 1 272 ? -6.244 -4.720 11.184 1.00 94.00 272 VAL A C 1
ATOM 2194 O O . VAL A 1 272 ? -7.125 -4.669 12.043 1.00 94.00 272 VAL A O 1
ATOM 2197 N N . VAL A 1 273 ? -4.973 -5.002 11.484 1.00 96.25 273 VAL A N 1
ATOM 2198 C CA . VAL A 1 273 ? -4.506 -5.275 12.851 1.00 96.25 273 VAL A CA 1
ATOM 2199 C C . VAL A 1 273 ? -4.760 -4.070 13.754 1.00 96.25 273 VAL A C 1
ATOM 2201 O O . VAL A 1 273 ? -5.334 -4.232 14.830 1.00 96.25 273 VAL A O 1
ATOM 2204 N N . LYS A 1 274 ? -4.426 -2.856 13.307 1.00 96.44 274 LYS A N 1
ATOM 2205 C CA . LYS A 1 274 ? -4.661 -1.626 14.073 1.00 96.44 274 LYS A CA 1
ATOM 2206 C C . LYS A 1 274 ? -6.147 -1.409 14.374 1.00 96.44 274 LYS A C 1
ATOM 2208 O O . LYS A 1 274 ? -6.502 -1.178 15.526 1.00 96.44 274 LYS A O 1
ATOM 2213 N N . LYS A 1 275 ? -7.026 -1.569 13.378 1.00 94.62 275 LYS A N 1
ATOM 2214 C CA . LYS A 1 275 ? -8.484 -1.497 13.582 1.00 94.62 275 LYS A CA 1
ATOM 2215 C C . LYS A 1 275 ? -8.974 -2.555 14.573 1.00 94.62 275 LYS A C 1
ATOM 2217 O O . LYS A 1 275 ? -9.803 -2.257 15.426 1.00 94.62 275 LYS A O 1
ATOM 2222 N N . ALA A 1 276 ? -8.457 -3.782 14.498 1.00 96.38 276 ALA A N 1
ATOM 2223 C CA . ALA A 1 276 ? -8.817 -4.843 15.437 1.00 96.38 276 ALA A CA 1
ATOM 2224 C C . ALA A 1 276 ? -8.396 -4.507 16.879 1.00 96.38 276 ALA A C 1
ATOM 2226 O O . ALA A 1 276 ? -9.147 -4.776 17.819 1.00 96.38 276 ALA A O 1
ATOM 2227 N N . TRP A 1 277 ? -7.228 -3.883 17.056 1.00 98.06 277 TRP A N 1
ATOM 2228 C CA . TRP A 1 277 ? -6.771 -3.397 18.358 1.00 98.06 277 TRP A CA 1
ATOM 2229 C C . TRP A 1 277 ? -7.672 -2.283 18.887 1.00 98.06 277 TRP A C 1
ATOM 2231 O O . TRP A 1 277 ? -8.130 -2.379 20.020 1.00 98.06 277 TRP A O 1
ATOM 2241 N N . GLU A 1 278 ? -8.007 -1.289 18.062 1.00 97.88 278 GLU A N 1
ATOM 2242 C CA . GLU A 1 278 ? -8.916 -0.197 18.436 1.00 97.88 278 GLU A CA 1
ATOM 2243 C C . GLU A 1 278 ? -10.296 -0.721 18.867 1.00 97.88 278 GLU A C 1
ATOM 2245 O O . GLU A 1 278 ? -10.823 -0.310 19.902 1.00 97.88 278 GLU A O 1
ATOM 2250 N N . VAL A 1 279 ? -10.866 -1.678 18.126 1.00 97.88 279 VAL A N 1
ATOM 2251 C CA . VAL A 1 279 ? -12.152 -2.310 18.472 1.00 97.88 279 VAL A CA 1
ATOM 2252 C C . VAL A 1 279 ? -12.065 -3.054 19.803 1.00 97.88 279 VAL A C 1
ATOM 2254 O O . VAL A 1 279 ? -12.952 -2.909 20.649 1.00 97.88 279 VAL A O 1
ATOM 2257 N N . ARG A 1 280 ? -11.001 -3.838 20.015 1.00 98.12 280 ARG A N 1
ATOM 2258 C CA . ARG A 1 280 ? -10.771 -4.543 21.281 1.00 98.12 280 ARG A CA 1
ATOM 2259 C C . ARG A 1 280 ? -10.648 -3.552 22.433 1.00 98.12 280 ARG A C 1
ATOM 2261 O O . ARG A 1 280 ? -11.305 -3.733 23.453 1.00 98.12 280 ARG A O 1
ATOM 2268 N N . ASP A 1 281 ? -9.839 -2.515 22.276 1.00 98.44 281 ASP A N 1
ATOM 2269 C CA . ASP A 1 281 ? -9.579 -1.533 23.325 1.00 98.44 281 ASP A CA 1
ATOM 2270 C C . ASP A 1 281 ? -10.855 -0.750 23.662 1.00 98.44 281 ASP A C 1
ATOM 2272 O O . ASP A 1 281 ? -11.171 -0.543 24.835 1.00 98.44 281 ASP A O 1
ATOM 2276 N N . GLN A 1 282 ? -11.670 -0.419 22.656 1.00 98.06 282 GLN A N 1
ATOM 2277 C CA . GLN A 1 282 ? -12.984 0.181 22.863 1.00 98.06 282 GLN A CA 1
ATOM 2278 C C . GLN A 1 282 ? -13.949 -0.769 23.591 1.00 98.06 282 GLN A C 1
ATOM 2280 O O . GLN A 1 282 ? -14.689 -0.335 24.476 1.00 98.06 282 GLN A O 1
ATOM 2285 N N . ALA A 1 283 ? -13.950 -2.062 23.256 1.00 98.25 283 ALA A N 1
ATOM 2286 C CA . ALA A 1 283 ? -14.765 -3.061 23.947 1.00 98.25 283 ALA A CA 1
ATOM 2287 C C . ALA A 1 283 ? -14.329 -3.241 25.410 1.00 98.25 283 ALA A C 1
ATOM 2289 O O . ALA A 1 283 ? -15.178 -3.295 26.301 1.00 98.25 283 ALA A O 1
ATOM 2290 N N . VAL A 1 284 ? -13.019 -3.263 25.673 1.00 98.31 284 VAL A N 1
ATOM 2291 C CA . VAL A 1 284 ? -12.455 -3.312 27.030 1.00 98.31 284 VAL A CA 1
ATOM 2292 C C . VAL A 1 284 ? -12.833 -2.058 27.817 1.00 98.31 284 VAL A C 1
ATOM 2294 O O . VAL A 1 284 ? -13.277 -2.172 28.956 1.00 98.31 284 VAL A O 1
ATOM 2297 N N . ALA A 1 285 ? -12.749 -0.870 27.214 1.00 98.44 285 ALA A N 1
ATOM 2298 C CA . ALA A 1 285 ? -13.166 0.373 27.859 1.00 98.44 285 ALA A CA 1
ATOM 2299 C C . ALA A 1 285 ? -14.657 0.357 28.240 1.00 98.44 285 ALA A C 1
ATOM 2301 O O . ALA A 1 285 ? -15.007 0.714 29.365 1.00 98.44 285 ALA A O 1
ATOM 2302 N N . ARG A 1 286 ? -15.536 -0.118 27.342 1.00 98.19 286 ARG A N 1
ATOM 2303 C CA . ARG A 1 286 ? -16.973 -0.289 27.630 1.00 98.19 286 ARG A CA 1
ATOM 2304 C C . ARG A 1 286 ? -17.211 -1.299 28.752 1.00 98.19 286 ARG A C 1
ATOM 2306 O O . ARG A 1 286 ? -18.005 -1.024 29.645 1.00 98.19 286 ARG A O 1
ATOM 2313 N N . LYS A 1 287 ? -16.509 -2.438 28.735 1.00 98.44 287 LYS A N 1
ATOM 2314 C CA . LYS A 1 287 ? -16.592 -3.452 29.795 1.00 98.44 287 LYS A CA 1
ATOM 2315 C C . LYS A 1 287 ? -16.207 -2.859 31.152 1.00 98.44 287 LYS A C 1
ATOM 2317 O O . LYS A 1 287 ? -16.983 -2.972 32.094 1.00 98.44 287 LYS A O 1
ATOM 2322 N N . ASN A 1 288 ? -15.062 -2.182 31.234 1.00 98.38 288 ASN A N 1
ATOM 2323 C CA . ASN A 1 288 ? -14.590 -1.566 32.474 1.00 98.38 288 ASN A CA 1
ATOM 2324 C C . ASN A 1 288 ? -15.572 -0.499 32.985 1.00 98.38 288 ASN A C 1
ATOM 2326 O O . ASN A 1 288 ? -15.809 -0.414 34.186 1.00 98.38 288 ASN A O 1
ATOM 2330 N N . ALA A 1 289 ? -16.176 0.292 32.091 1.00 98.44 289 ALA A N 1
ATOM 2331 C CA . ALA A 1 289 ? -17.192 1.274 32.469 1.00 98.44 289 ALA A CA 1
ATOM 2332 C C . ALA A 1 289 ? -18.419 0.609 33.120 1.00 98.44 289 ALA A C 1
ATOM 2334 O O . ALA A 1 289 ? -18.828 1.013 34.208 1.00 98.44 289 ALA A O 1
ATOM 2335 N N . VAL A 1 290 ? -18.946 -0.456 32.507 1.00 98.25 290 VAL A N 1
ATOM 2336 C CA . VAL A 1 290 ? -20.080 -1.219 33.054 1.00 98.25 290 VAL A CA 1
ATOM 2337 C C . VAL A 1 290 ? -19.711 -1.908 34.373 1.00 98.25 290 VAL A C 1
ATOM 2339 O O . VAL A 1 290 ? -20.518 -1.927 35.297 1.00 98.25 290 VAL A O 1
ATOM 2342 N N . GLU A 1 291 ? -18.493 -2.439 34.511 1.00 98.12 291 GLU A N 1
ATOM 2343 C CA . GLU A 1 291 ? -18.021 -3.035 35.770 1.00 98.12 291 GLU A CA 1
ATOM 2344 C C . GLU A 1 291 ? -17.937 -2.005 36.908 1.00 98.12 291 GLU A C 1
ATOM 2346 O O . GLU A 1 291 ? -18.318 -2.305 38.041 1.00 98.12 291 GLU A O 1
ATOM 2351 N N . ILE A 1 292 ? -17.504 -0.774 36.613 1.00 98.44 292 ILE A N 1
ATOM 2352 C CA . ILE A 1 292 ? -17.491 0.328 37.585 1.00 98.44 292 ILE A CA 1
ATOM 2353 C C . ILE A 1 292 ? -18.921 0.702 38.000 1.00 98.44 292 ILE A C 1
ATOM 2355 O O . ILE A 1 292 ? -19.186 0.886 39.190 1.00 98.44 292 ILE A O 1
ATOM 2359 N N . GLU A 1 293 ? -19.856 0.804 37.053 1.00 98.19 293 GLU A N 1
ATOM 2360 C CA . GLU A 1 293 ? -21.269 1.083 37.352 1.00 98.19 293 GLU A CA 1
ATOM 2361 C C . GLU A 1 293 ? -21.923 -0.043 38.164 1.00 98.19 293 GLU A C 1
ATOM 2363 O O . GLU A 1 293 ? -22.657 0.216 39.121 1.00 98.19 293 GLU A O 1
ATOM 2368 N N . LEU A 1 294 ? -21.600 -1.298 37.856 1.00 98.44 294 LEU A N 1
ATOM 2369 C CA . LEU A 1 294 ? -22.058 -2.453 38.621 1.00 98.44 294 LEU A CA 1
ATOM 2370 C C . LEU A 1 294 ? -21.531 -2.421 40.063 1.00 98.44 294 LEU A C 1
ATOM 2372 O O . LEU A 1 294 ? -22.275 -2.693 41.005 1.00 98.44 294 LEU A O 1
ATOM 2376 N N . ALA A 1 295 ? -20.262 -2.061 40.263 1.00 98.56 295 ALA A N 1
ATOM 2377 C CA . ALA A 1 295 ? -19.701 -1.903 41.601 1.00 98.56 295 ALA A CA 1
ATOM 2378 C C . ALA A 1 295 ? -20.404 -0.780 42.385 1.00 98.56 295 ALA A C 1
ATOM 2380 O O . ALA A 1 295 ? -20.725 -0.971 43.557 1.00 98.56 295 ALA A O 1
ATOM 2381 N N . ARG A 1 296 ? -20.702 0.357 41.737 1.00 98.50 296 ARG A N 1
ATOM 2382 C CA . ARG A 1 296 ? -21.452 1.470 42.349 1.00 98.50 296 ARG A CA 1
ATOM 2383 C C . ARG A 1 296 ? -22.855 1.050 42.772 1.00 98.50 296 ARG A C 1
ATOM 2385 O O . ARG A 1 296 ? -23.187 1.169 43.944 1.00 98.50 296 ARG A O 1
ATOM 2392 N N . THR A 1 297 ? -23.633 0.466 41.863 1.00 98.06 297 THR A N 1
ATOM 2393 C CA . THR A 1 297 ? -25.000 0.008 42.176 1.00 98.06 297 THR A CA 1
ATOM 2394 C C . THR A 1 297 ? -25.020 -1.042 43.287 1.00 98.06 297 THR A C 1
ATOM 2396 O O . THR A 1 297 ? -25.915 -1.038 44.128 1.00 98.06 297 THR A O 1
ATOM 2399 N N . ARG A 1 298 ? -24.007 -1.916 43.365 1.00 98.69 298 ARG A N 1
ATOM 2400 C CA . ARG A 1 298 ? -23.867 -2.870 44.473 1.00 98.69 298 ARG A CA 1
ATOM 2401 C C . ARG A 1 298 ? -23.625 -2.174 45.815 1.00 98.69 298 ARG A C 1
ATOM 2403 O O . ARG A 1 298 ? -24.209 -2.592 46.813 1.00 98.69 298 ARG A O 1
ATOM 2410 N N . ILE A 1 299 ? -22.797 -1.128 45.840 1.00 98.62 299 ILE A N 1
ATOM 2411 C CA . ILE A 1 299 ? -22.589 -0.292 47.032 1.00 98.62 299 ILE A CA 1
ATOM 2412 C C . ILE A 1 299 ? -23.899 0.402 47.423 1.00 98.62 299 ILE A C 1
ATOM 2414 O O . ILE A 1 299 ? -24.275 0.352 48.593 1.00 98.62 299 ILE A O 1
ATOM 2418 N N . ASP A 1 300 ? -24.630 0.968 46.460 1.00 98.62 300 ASP A N 1
ATOM 2419 C CA . ASP A 1 300 ? -25.909 1.644 46.711 1.00 98.62 300 ASP A CA 1
ATOM 2420 C C . ASP A 1 300 ? -26.943 0.686 47.317 1.00 98.62 300 ASP A C 1
ATOM 2422 O O . ASP A 1 300 ? -27.598 1.020 48.303 1.00 98.62 300 ASP A O 1
ATOM 2426 N N . VAL A 1 301 ? -27.041 -0.545 46.801 1.00 98.62 301 VAL A N 1
ATOM 2427 C CA . VAL A 1 301 ? -27.910 -1.590 47.368 1.00 98.62 301 VAL A CA 1
ATOM 2428 C C . VAL A 1 301 ? -27.513 -1.925 48.806 1.00 98.62 301 VAL A C 1
ATOM 2430 O O . VAL A 1 301 ? -28.384 -2.032 49.668 1.00 98.62 301 VAL A O 1
ATOM 2433 N N . MET A 1 302 ? -26.215 -2.073 49.095 1.00 98.50 302 MET A N 1
ATOM 2434 C CA . MET A 1 302 ? -25.741 -2.322 50.462 1.00 98.50 302 MET A CA 1
ATOM 2435 C C . MET A 1 302 ? -26.084 -1.155 51.398 1.00 98.50 302 MET A C 1
ATOM 2437 O O . MET A 1 302 ? -26.514 -1.389 52.527 1.00 98.50 302 MET A O 1
ATOM 2441 N N . HIS A 1 303 ? -25.946 0.086 50.926 1.00 98.56 303 HIS A N 1
ATOM 2442 C CA . HIS A 1 303 ? -26.277 1.279 51.698 1.00 98.56 303 HIS A CA 1
ATOM 2443 C C . HIS A 1 303 ? -27.780 1.377 51.990 1.00 98.56 303 HIS A C 1
ATOM 2445 O O . HIS A 1 303 ? -28.169 1.532 53.147 1.00 98.56 303 HIS A O 1
ATOM 2451 N N . ILE A 1 304 ? -28.629 1.202 50.972 1.00 98.50 304 ILE A N 1
ATOM 2452 C CA . ILE A 1 304 ? -30.091 1.197 51.122 1.00 98.50 304 ILE A CA 1
ATOM 2453 C C . ILE A 1 304 ? -30.537 0.066 52.056 1.00 98.50 304 ILE A C 1
ATOM 2455 O O . ILE A 1 304 ? -31.412 0.270 52.893 1.00 98.50 304 ILE A O 1
ATOM 2459 N N . ASN A 1 305 ? -29.922 -1.117 51.968 1.00 98.12 305 ASN A N 1
ATOM 2460 C CA . ASN A 1 305 ? -30.239 -2.225 52.868 1.00 98.12 305 ASN A CA 1
ATOM 2461 C C . ASN A 1 305 ? -29.869 -1.904 54.328 1.00 98.12 305 ASN A C 1
ATOM 2463 O O . ASN A 1 305 ? -30.636 -2.216 55.234 1.00 98.12 305 ASN A O 1
ATOM 2467 N N . SER A 1 306 ? -28.735 -1.233 54.564 1.00 98.50 306 SER A N 1
ATOM 2468 C CA . SER A 1 306 ? -28.369 -0.746 55.904 1.00 98.50 306 SER A CA 1
ATOM 2469 C C . SER A 1 306 ? -29.405 0.243 56.441 1.00 98.50 306 SER A C 1
ATOM 2471 O O . SER A 1 306 ? -29.906 0.061 57.548 1.00 98.50 306 SER A O 1
ATOM 2473 N N . GLN A 1 307 ? -29.797 1.234 55.632 1.00 98.56 307 GLN A N 1
ATOM 2474 C CA . GLN A 1 307 ? -30.836 2.200 56.006 1.00 98.56 307 GLN A CA 1
ATOM 2475 C C . GLN A 1 307 ? -32.177 1.514 56.309 1.00 98.56 307 GLN A C 1
ATOM 2477 O O . GLN A 1 307 ? -32.867 1.877 57.261 1.00 98.56 307 GLN A O 1
ATOM 2482 N N . LEU A 1 308 ? -32.550 0.497 55.526 1.00 98.62 308 LEU A N 1
ATOM 2483 C CA . LEU A 1 308 ? -33.763 -0.283 55.757 1.00 98.62 308 LEU A CA 1
ATOM 2484 C C . LEU A 1 308 ? -33.703 -1.031 57.094 1.00 98.62 308 LEU A C 1
ATOM 2486 O O . LEU A 1 308 ? -34.679 -1.011 57.843 1.00 98.62 308 LEU A O 1
ATOM 2490 N N . MET A 1 309 ? -32.572 -1.664 57.409 1.00 98.56 309 MET A N 1
ATOM 2491 C CA . MET A 1 309 ? -32.374 -2.351 58.688 1.00 98.56 309 MET A CA 1
ATOM 2492 C C . MET A 1 309 ? -32.470 -1.386 59.874 1.00 98.56 309 MET A C 1
ATOM 2494 O O . MET A 1 309 ? -33.133 -1.707 60.859 1.00 98.56 309 MET A O 1
ATOM 2498 N N . GLU A 1 310 ? -31.888 -0.190 59.766 1.00 98.50 310 GLU A N 1
ATOM 2499 C CA . GLU A 1 310 ? -32.011 0.866 60.779 1.00 98.50 310 GLU A CA 1
ATOM 2500 C C . GLU A 1 310 ? -33.469 1.318 60.961 1.00 98.50 310 GLU A C 1
ATOM 2502 O O . GLU A 1 310 ? -33.954 1.409 62.089 1.00 98.50 310 GLU A O 1
ATOM 2507 N N . ALA A 1 311 ? -34.209 1.527 59.868 1.00 98.62 311 ALA A N 1
ATOM 2508 C CA . ALA A 1 311 ? -35.622 1.905 59.923 1.00 98.62 311 ALA A CA 1
ATOM 2509 C C . ALA A 1 311 ? -36.505 0.803 60.537 1.00 98.62 311 ALA A C 1
ATOM 2511 O O . ALA A 1 311 ? -37.423 1.088 61.311 1.00 98.62 311 ALA A O 1
ATOM 2512 N N . VAL A 1 312 ? -36.230 -0.469 60.224 1.00 98.31 312 VAL A N 1
ATOM 2513 C CA . VAL A 1 312 ? -36.914 -1.616 60.840 1.00 98.31 312 VAL A CA 1
ATOM 2514 C C . VAL A 1 312 ? -36.608 -1.679 62.333 1.00 98.31 312 VAL A C 1
ATOM 2516 O O . VAL A 1 312 ? -37.537 -1.847 63.122 1.00 98.31 312 VAL A O 1
ATOM 2519 N N . GLN A 1 313 ? -35.348 -1.495 62.728 1.00 98.56 313 GLN A N 1
ATOM 2520 C CA . GLN A 1 313 ? -34.938 -1.490 64.130 1.00 98.56 313 GLN A CA 1
ATOM 2521 C C . GLN A 1 313 ? -35.657 -0.382 64.916 1.00 98.56 313 GLN A C 1
ATOM 2523 O O . GLN A 1 313 ? -36.303 -0.669 65.923 1.00 98.56 313 GLN A O 1
ATOM 2528 N N . GLN A 1 314 ? -35.663 0.851 64.398 1.00 98.62 314 GLN A N 1
ATOM 2529 C CA . GLN A 1 314 ? -36.406 1.970 64.993 1.00 98.62 314 GLN A CA 1
ATOM 2530 C C . GLN A 1 314 ? -37.909 1.669 65.102 1.00 98.62 314 GLN A C 1
ATOM 2532 O O . GLN A 1 314 ? -38.537 1.946 66.125 1.00 98.62 314 GLN A O 1
ATOM 2537 N N . LYS A 1 315 ? -38.510 1.062 64.068 1.00 98.44 315 LYS A N 1
ATOM 2538 C CA . LYS A 1 315 ? -39.924 0.661 64.093 1.00 98.44 315 LYS A CA 1
ATOM 2539 C C . LYS A 1 315 ? -40.201 -0.385 65.175 1.00 98.44 315 LYS A C 1
ATOM 2541 O O . LYS A 1 315 ? -41.236 -0.300 65.840 1.00 98.44 315 LYS A O 1
ATOM 2546 N N . VAL A 1 316 ? -39.322 -1.375 65.336 1.00 98.62 316 VAL A N 1
ATOM 2547 C CA . VAL A 1 316 ? -39.446 -2.406 66.377 1.00 98.62 316 VAL A CA 1
ATOM 2548 C C . VAL A 1 316 ? -39.355 -1.770 67.763 1.00 98.62 316 VAL A C 1
ATOM 2550 O O . VAL A 1 316 ? -40.224 -2.033 68.590 1.00 98.62 316 VAL A O 1
ATOM 2553 N N . GLU A 1 317 ? -38.387 -0.884 67.996 1.00 98.38 317 GLU A N 1
ATOM 2554 C CA . GLU A 1 317 ? -38.222 -0.171 69.271 1.00 98.38 317 GLU A CA 1
ATOM 2555 C C . GLU A 1 317 ? -39.455 0.666 69.634 1.00 98.38 317 GLU A C 1
ATOM 2557 O O . GLU A 1 317 ? -39.979 0.548 70.742 1.00 98.38 317 GLU A O 1
ATOM 2562 N N . LEU A 1 318 ? -39.987 1.452 68.693 1.00 98.44 318 LEU A N 1
ATOM 2563 C CA . LEU A 1 318 ? -41.216 2.224 68.912 1.00 98.44 318 LEU A CA 1
ATOM 2564 C C . LEU A 1 318 ? -42.431 1.321 69.161 1.00 98.44 318 LEU A C 1
ATOM 2566 O O . LEU A 1 318 ? -43.277 1.638 69.996 1.00 98.44 318 LEU A O 1
ATOM 2570 N N . SER A 1 319 ? -42.519 0.183 68.467 1.00 98.06 319 SER A N 1
ATOM 2571 C CA . SER A 1 319 ? -43.602 -0.788 68.675 1.00 98.06 319 SER A CA 1
ATOM 2572 C C . SER A 1 319 ? -43.529 -1.415 70.071 1.00 98.06 319 SER A C 1
ATOM 2574 O O . SER A 1 319 ? -44.553 -1.510 70.741 1.00 98.06 319 SER A O 1
ATOM 2576 N N . GLN A 1 320 ? -42.328 -1.770 70.542 1.00 98.38 320 GLN A N 1
ATOM 2577 C CA . GLN A 1 320 ? -42.103 -2.271 71.903 1.00 98.38 320 GLN A CA 1
ATOM 2578 C C . GLN A 1 320 ? -42.447 -1.218 72.961 1.00 98.38 320 GLN A C 1
ATOM 2580 O O . GLN A 1 320 ? -43.116 -1.533 73.943 1.00 98.38 320 GLN A O 1
ATOM 2585 N N . GLN A 1 321 ? -42.050 0.042 72.752 1.00 98.44 321 GLN A N 1
ATOM 2586 C CA . GLN A 1 321 ? -42.444 1.139 73.637 1.00 98.44 321 GLN A CA 1
ATOM 2587 C C . GLN A 1 321 ? -43.970 1.272 73.691 1.00 98.44 321 GLN A C 1
ATOM 2589 O O . GLN A 1 321 ? -44.531 1.339 74.779 1.00 98.44 321 GLN A O 1
ATOM 2594 N N . LEU A 1 322 ? -44.662 1.263 72.547 1.00 98.38 322 LEU A N 1
ATOM 2595 C CA . LEU A 1 322 ? -46.128 1.319 72.504 1.00 98.38 322 LEU A CA 1
ATOM 2596 C C . LEU A 1 322 ? -46.787 0.154 73.257 1.00 98.38 322 LEU A C 1
ATOM 2598 O O . LEU A 1 322 ? -47.772 0.380 73.956 1.00 98.38 322 LEU A O 1
ATOM 2602 N N . GLU A 1 323 ? -46.263 -1.067 73.133 1.00 97.94 323 GLU A N 1
ATOM 2603 C CA . GLU A 1 323 ? -46.714 -2.238 73.901 1.00 97.94 323 GLU A CA 1
ATOM 2604 C C . GLU A 1 323 ? -46.576 -1.997 75.414 1.00 97.94 323 GLU A C 1
ATOM 2606 O O . GLU A 1 323 ? -47.520 -2.217 76.172 1.00 97.94 323 GLU A O 1
ATOM 2611 N N . GLN A 1 324 ? -45.432 -1.457 75.844 1.00 98.19 324 GLN A N 1
ATOM 2612 C CA . GLN A 1 324 ? -45.169 -1.115 77.241 1.00 98.19 324 GLN A CA 1
ATOM 2613 C C . GLN A 1 324 ? -46.148 -0.051 77.762 1.00 98.19 324 GLN A C 1
ATOM 2615 O O . GLN A 1 324 ? -46.759 -0.237 78.812 1.00 98.19 324 GLN A O 1
ATOM 2620 N N . TRP A 1 325 ? -46.365 1.031 77.004 1.00 98.00 325 TRP A N 1
ATOM 2621 C CA . TRP A 1 325 ? -47.334 2.075 77.360 1.00 98.00 325 TRP A CA 1
ATOM 2622 C C . TRP A 1 325 ? -48.767 1.529 77.465 1.00 98.00 325 TRP A C 1
ATOM 2624 O O . TRP A 1 325 ? -49.522 1.964 78.338 1.00 98.00 325 TRP A O 1
ATOM 2634 N N . LYS A 1 326 ? -49.152 0.575 76.603 1.00 97.69 326 LYS A N 1
ATOM 2635 C CA . LYS A 1 326 ? -50.457 -0.103 76.685 1.00 97.69 326 LYS A CA 1
ATOM 2636 C C . LYS A 1 326 ? -50.589 -0.903 77.982 1.00 97.69 326 LYS A C 1
ATOM 2638 O O . LYS A 1 326 ? -51.556 -0.685 78.707 1.00 97.69 326 LYS A O 1
ATOM 2643 N N . LEU A 1 327 ? -49.610 -1.753 78.300 1.00 98.31 327 LEU A N 1
ATOM 2644 C CA . LEU A 1 327 ? -49.584 -2.553 79.534 1.00 98.31 327 LEU A CA 1
ATOM 2645 C C . LEU A 1 327 ? -49.626 -1.680 80.797 1.00 98.31 327 LEU A C 1
ATOM 2647 O O . LEU A 1 327 ? -50.362 -1.972 81.745 1.00 98.31 327 LEU A O 1
ATOM 2651 N N . ASP A 1 328 ? -48.863 -0.586 80.813 1.00 98.19 328 ASP A N 1
ATOM 2652 C CA . ASP A 1 328 ? -48.839 0.348 81.939 1.00 98.19 328 ASP A CA 1
ATOM 2653 C C . ASP A 1 328 ? -50.203 1.028 82.128 1.00 98.19 328 ASP A C 1
ATOM 2655 O O . ASP A 1 328 ? -50.687 1.153 83.258 1.00 98.19 328 ASP A O 1
ATOM 2659 N N . MET A 1 329 ? -50.863 1.425 81.035 1.00 97.38 329 MET A N 1
ATOM 2660 C CA . MET A 1 329 ? -52.194 2.027 81.101 1.00 97.38 329 MET A CA 1
ATOM 2661 C C . MET A 1 329 ? -53.276 1.014 81.511 1.00 97.38 329 MET A C 1
ATOM 2663 O O . MET A 1 329 ? -54.106 1.340 82.359 1.00 97.38 329 MET A O 1
ATOM 2667 N N . GLU A 1 330 ? -53.242 -0.224 81.007 1.00 96.06 330 GLU A N 1
ATOM 2668 C CA . GLU A 1 330 ? -54.114 -1.315 81.478 1.00 96.06 330 GLU A CA 1
ATOM 2669 C C . GLU A 1 330 ? -53.940 -1.552 82.983 1.00 96.06 330 GLU A C 1
ATOM 2671 O O . GLU A 1 330 ? -54.912 -1.556 83.735 1.00 96.06 330 GLU A O 1
ATOM 2676 N N . THR A 1 331 ? -52.697 -1.604 83.462 1.00 96.69 331 THR A N 1
ATOM 2677 C CA . THR A 1 331 ? -52.398 -1.760 84.890 1.00 96.69 331 THR A CA 1
ATOM 2678 C C . THR A 1 331 ? -52.928 -0.588 85.726 1.00 96.69 331 THR A C 1
ATOM 2680 O O . THR A 1 331 ? -53.388 -0.774 86.858 1.00 96.69 331 THR A O 1
ATOM 2683 N N . LEU A 1 332 ? -52.846 0.648 85.219 1.00 97.31 332 LEU A N 1
ATOM 2684 C CA . LEU A 1 332 ? -53.411 1.824 85.887 1.00 97.31 332 LEU A CA 1
ATOM 2685 C C . LEU A 1 332 ? -54.941 1.763 85.947 1.00 97.31 332 LEU A C 1
ATOM 2687 O O . LEU A 1 332 ? -55.509 2.066 87.003 1.00 97.31 332 LEU A O 1
ATOM 2691 N N . LEU A 1 333 ? -55.591 1.337 84.862 1.00 95.81 333 LEU A N 1
ATOM 2692 C CA . LEU A 1 333 ? -57.034 1.114 84.811 1.00 95.81 333 LEU A CA 1
ATOM 2693 C C . LEU A 1 333 ? -57.456 0.015 85.793 1.00 95.81 333 LEU A C 1
ATOM 2695 O O . LEU A 1 333 ? -58.347 0.256 86.608 1.00 95.81 333 LEU A O 1
ATOM 2699 N N . ASP A 1 334 ? -56.768 -1.126 85.819 1.00 96.06 334 ASP A N 1
ATOM 2700 C CA . ASP A 1 334 ? -57.026 -2.222 86.760 1.00 96.06 334 ASP A CA 1
ATOM 2701 C C . ASP A 1 334 ? -56.875 -1.767 88.212 1.00 96.06 334 ASP A C 1
ATOM 2703 O O . ASP A 1 334 ? -57.743 -2.016 89.055 1.00 96.06 334 ASP A O 1
ATOM 2707 N N . LYS A 1 335 ? -55.812 -1.014 88.525 1.00 95.31 335 LYS A N 1
ATOM 2708 C CA . LYS A 1 335 ? -55.629 -0.404 89.852 1.00 95.31 335 LYS A CA 1
ATOM 2709 C C . LYS A 1 335 ? -56.774 0.547 90.192 1.00 95.31 335 LYS A C 1
ATOM 2711 O O . LYS A 1 335 ? -57.208 0.579 91.346 1.00 95.31 335 LYS A O 1
ATOM 2716 N N . GLN A 1 336 ? -57.258 1.335 89.233 1.00 94.31 336 GLN A N 1
ATOM 2717 C CA . GLN A 1 336 ? -58.374 2.254 89.445 1.00 94.31 336 GLN A CA 1
ATOM 2718 C C . GLN A 1 336 ? -59.691 1.501 89.677 1.00 94.31 336 GLN A C 1
ATOM 2720 O O . GLN A 1 336 ? -60.432 1.859 90.593 1.00 94.31 336 GLN A O 1
ATOM 2725 N N . VAL A 1 337 ? -59.965 0.444 88.911 1.00 94.56 337 VAL A N 1
ATOM 2726 C CA . VAL A 1 337 ? -61.135 -0.431 89.076 1.00 94.56 337 VAL A CA 1
ATOM 2727 C C . VAL A 1 337 ? -61.095 -1.135 90.431 1.00 94.56 337 VAL A C 1
ATOM 2729 O O . VAL A 1 337 ? -62.054 -1.040 91.191 1.00 94.56 337 VAL A O 1
ATOM 2732 N N . MET A 1 338 ? -59.968 -1.747 90.801 1.00 93.50 338 MET A N 1
ATOM 2733 C CA . MET A 1 338 ? -59.794 -2.405 92.101 1.00 93.50 338 MET A CA 1
ATOM 2734 C C . MET A 1 338 ? -59.951 -1.434 93.274 1.00 93.50 338 MET A C 1
ATOM 2736 O O . MET A 1 338 ? -60.542 -1.790 94.292 1.00 93.50 338 MET A O 1
ATOM 2740 N N . LYS A 1 339 ? -59.443 -0.199 93.152 1.00 94.38 339 LYS A N 1
ATOM 2741 C CA . LYS A 1 339 ? -59.676 0.850 94.157 1.00 94.38 339 LYS A CA 1
ATOM 2742 C C . LYS A 1 339 ? -61.164 1.168 94.279 1.00 94.38 339 LYS A C 1
ATOM 2744 O O . LYS A 1 339 ? -61.667 1.160 95.395 1.00 94.38 339 LYS A O 1
ATOM 2749 N N . LYS A 1 340 ? -61.863 1.389 93.159 1.00 92.81 340 LYS A N 1
ATOM 2750 C CA . LYS A 1 340 ? -63.309 1.660 93.155 1.00 92.81 340 LYS A CA 1
ATOM 2751 C C . LYS A 1 340 ? -64.109 0.515 93.776 1.00 92.81 340 LYS A C 1
ATOM 2753 O O . LYS A 1 340 ? -64.943 0.783 94.629 1.00 92.81 340 LYS A O 1
ATOM 2758 N N . LEU A 1 341 ? -63.806 -0.736 93.423 1.00 88.44 341 LEU A N 1
ATOM 2759 C CA . LEU A 1 341 ? -64.444 -1.917 94.013 1.00 88.44 341 LEU A CA 1
ATOM 2760 C C . LEU A 1 341 ? -64.210 -1.998 95.525 1.00 88.44 341 LEU A C 1
ATOM 2762 O O . LEU A 1 341 ? -65.159 -2.188 96.271 1.00 88.44 341 LEU A O 1
ATOM 2766 N N . LYS A 1 342 ? -62.977 -1.780 96.005 1.00 88.19 342 LYS A N 1
ATOM 2767 C CA . LYS A 1 342 ? -62.676 -1.771 97.449 1.00 88.19 342 LYS A CA 1
ATOM 2768 C C . LYS A 1 342 ? -63.380 -0.640 98.194 1.00 88.19 342 LYS A C 1
ATOM 2770 O O . LYS A 1 342 ? -63.841 -0.851 99.312 1.00 88.19 342 LYS A O 1
ATOM 2775 N N . THR A 1 343 ? -63.440 0.557 97.609 1.00 87.94 343 THR A N 1
ATOM 2776 C CA . THR A 1 343 ? -64.184 1.684 98.187 1.00 87.94 343 THR A CA 1
ATOM 2777 C C . THR A 1 343 ? -65.671 1.351 98.267 1.00 87.94 343 THR A C 1
ATOM 2779 O O . THR A 1 343 ? -66.262 1.522 99.327 1.00 87.94 343 THR A O 1
ATOM 2782 N N . GLN A 1 344 ? -66.240 0.787 97.201 1.00 83.50 344 GLN A N 1
ATOM 2783 C CA . GLN A 1 344 ? -67.638 0.371 97.159 1.00 83.50 344 GLN A CA 1
ATOM 2784 C C . GLN A 1 344 ? -67.935 -0.758 98.157 1.00 83.50 344 GLN A C 1
ATOM 2786 O O . GLN A 1 344 ? -68.884 -0.655 98.916 1.00 83.50 344 GLN A O 1
ATOM 2791 N N . GLU A 1 345 ? -67.082 -1.780 98.274 1.00 80.75 345 GLU A N 1
ATOM 2792 C CA . GLU A 1 345 ? -67.219 -2.822 99.302 1.00 80.75 345 GLU A CA 1
ATOM 2793 C C . GLU A 1 345 ? -67.130 -2.263 100.731 1.00 80.75 345 GLU A C 1
ATOM 2795 O O . GLU A 1 345 ? -67.788 -2.768 101.641 1.00 80.75 345 GLU A O 1
ATOM 2800 N N . GLN A 1 346 ? -66.291 -1.249 100.968 1.00 76.19 346 GLN A N 1
ATOM 2801 C CA . GLN A 1 346 ? -66.217 -0.572 102.265 1.00 76.19 346 GLN A CA 1
ATOM 2802 C C . GLN A 1 346 ? -67.479 0.247 102.551 1.00 76.19 346 GLN A C 1
ATOM 2804 O O . GLN A 1 346 ? -67.940 0.258 103.694 1.00 76.19 346 GLN A O 1
ATOM 2809 N N . GLU A 1 347 ? -68.038 0.913 101.541 1.00 78.00 347 GLU A N 1
ATOM 2810 C CA . GLU A 1 347 ? -69.324 1.609 101.629 1.00 78.00 347 GLU A CA 1
ATOM 2811 C C . GLU A 1 347 ? -70.472 0.620 101.878 1.00 78.00 347 GLU A C 1
ATOM 2813 O O . GLU A 1 347 ? -71.244 0.823 102.815 1.00 78.00 347 GLU A O 1
ATOM 2818 N N . ASP A 1 348 ? -70.513 -0.505 101.164 1.00 74.00 348 ASP A N 1
ATOM 2819 C CA . ASP A 1 348 ? -71.495 -1.580 101.342 1.00 74.00 348 ASP A CA 1
ATOM 2820 C C . ASP A 1 348 ? -71.381 -2.239 102.731 1.00 74.00 348 ASP A C 1
ATOM 2822 O O . ASP A 1 348 ? -72.391 -2.537 103.374 1.00 74.00 348 ASP A O 1
ATOM 2826 N N . LYS A 1 349 ? -70.159 -2.437 103.253 1.00 73.00 349 LYS A N 1
ATOM 2827 C CA . LYS A 1 349 ? -69.928 -2.917 104.631 1.00 73.00 349 LYS A CA 1
ATOM 2828 C C . LYS A 1 349 ? -70.394 -1.902 105.674 1.00 73.00 349 LYS A C 1
ATOM 2830 O O . LYS A 1 349 ? -71.020 -2.305 106.652 1.00 73.00 349 LYS A O 1
ATOM 2835 N N . LYS A 1 350 ? -70.138 -0.604 105.462 1.00 67.75 350 LYS A N 1
ATOM 2836 C CA . LYS A 1 350 ? -70.630 0.475 106.339 1.00 67.75 350 LYS A CA 1
ATOM 2837 C C . LYS A 1 350 ? -72.158 0.568 106.325 1.00 67.75 350 LYS A C 1
ATOM 2839 O O . LYS A 1 350 ? -72.759 0.707 107.389 1.00 67.75 350 LYS A O 1
ATOM 2844 N N . GLN A 1 351 ? -72.788 0.418 105.159 1.00 59.12 351 GLN A N 1
ATOM 2845 C CA . GLN A 1 351 ? -74.246 0.379 105.023 1.00 59.12 351 GLN A CA 1
ATOM 2846 C C . GLN A 1 351 ? -74.854 -0.870 105.680 1.00 59.12 351 GLN A C 1
ATOM 2848 O O . GLN A 1 351 ? -75.850 -0.746 106.392 1.00 59.12 351 GLN A O 1
ATOM 2853 N N . LYS A 1 352 ? -74.231 -2.052 105.562 1.00 56.16 352 LYS A N 1
ATOM 2854 C CA . LYS A 1 352 ? -74.656 -3.259 106.302 1.00 56.16 352 LYS A CA 1
ATOM 2855 C C . LYS A 1 352 ? -74.536 -3.108 107.822 1.00 56.16 352 LYS A C 1
ATOM 2857 O O . LY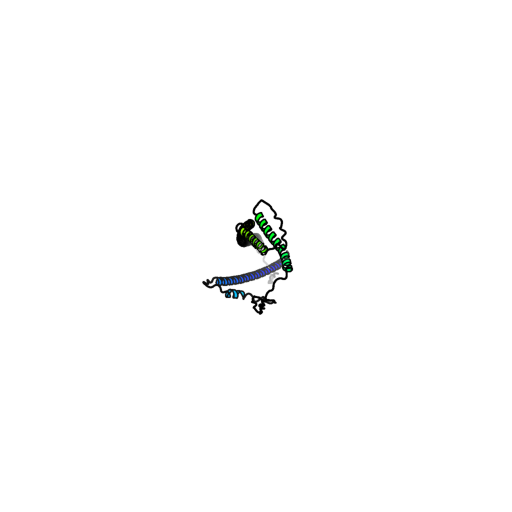S A 1 352 ? -75.430 -3.563 108.521 1.00 56.16 352 LYS A O 1
ATOM 2862 N N . SER A 1 353 ? -73.514 -2.417 108.335 1.00 51.59 353 SER A N 1
ATOM 2863 C CA . SER A 1 353 ? -73.407 -2.112 109.775 1.00 51.59 353 SER A CA 1
ATOM 2864 C C . SER A 1 353 ? -74.382 -1.033 110.274 1.00 51.59 353 SER A C 1
ATOM 2866 O O . SER A 1 353 ? -74.615 -0.941 111.473 1.00 51.59 353 SER A O 1
ATOM 2868 N N . GLN A 1 354 ? -74.963 -0.220 109.383 1.00 49.12 354 GLN A N 1
ATOM 2869 C CA . GLN A 1 354 ? -75.983 0.784 109.730 1.00 49.12 354 GLN A CA 1
ATO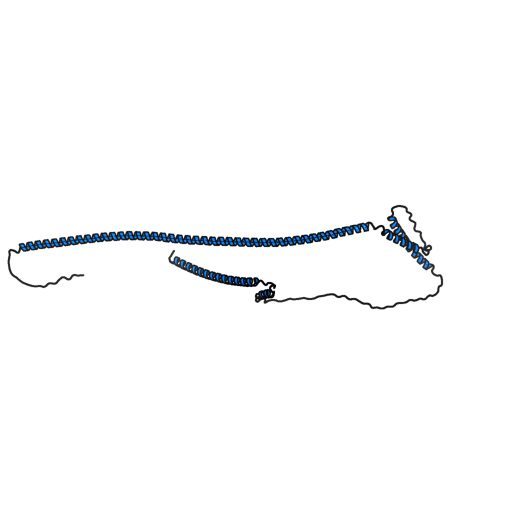M 2870 C C . GLN A 1 354 ? -77.428 0.290 109.544 1.00 49.12 354 GLN A C 1
ATOM 2872 O O . GLN A 1 354 ? -78.352 0.943 110.018 1.00 49.12 354 GLN A O 1
ATOM 2877 N N . SER A 1 355 ? -77.641 -0.863 108.902 1.00 42.34 355 SER A N 1
ATOM 2878 C CA . SER A 1 355 ? -78.980 -1.391 108.589 1.00 42.34 355 SER A CA 1
ATOM 2879 C C . SER A 1 355 ? -79.557 -2.335 109.658 1.00 42.34 355 SER A C 1
ATOM 2881 O O . SER A 1 355 ? -80.608 -2.924 109.428 1.00 42.34 355 SER A O 1
ATOM 2883 N N . GLU A 1 356 ? -78.907 -2.493 110.818 1.00 40.34 356 GLU A N 1
ATOM 2884 C CA . GLU A 1 356 ? -79.334 -3.442 111.863 1.00 40.34 356 GLU A CA 1
ATOM 2885 C C . GLU A 1 356 ? -80.111 -2.815 113.036 1.00 40.34 356 GLU A C 1
ATOM 2887 O O . GLU A 1 356 ? -80.449 -3.540 113.959 1.00 40.34 356 GLU A O 1
ATOM 2892 N N . ASN A 1 357 ? -80.448 -1.514 113.038 1.00 35.12 357 ASN A N 1
ATOM 2893 C CA . ASN A 1 357 ? -81.391 -0.963 114.032 1.00 35.12 357 ASN A CA 1
ATOM 2894 C C . ASN A 1 357 ? -81.964 0.417 113.655 1.00 35.12 357 ASN A C 1
ATOM 2896 O O . ASN A 1 357 ? -81.573 1.431 114.229 1.00 35.12 357 ASN A O 1
ATOM 2900 N N . THR A 1 358 ? -82.914 0.476 112.717 1.00 37.81 358 THR A N 1
ATOM 2901 C CA . THR A 1 358 ? -84.164 1.261 112.867 1.00 37.81 358 THR A CA 1
ATOM 2902 C C . THR A 1 358 ? -85.131 0.956 111.719 1.00 37.81 358 THR A C 1
ATOM 2904 O O . THR A 1 358 ? -84.795 1.101 110.547 1.00 37.81 358 THR A O 1
ATOM 2907 N N . GLU A 1 359 ? -86.345 0.542 112.070 1.00 34.94 359 GLU A N 1
ATOM 2908 C CA . GLU A 1 359 ? -87.471 0.239 111.175 1.00 34.94 359 GLU A CA 1
ATOM 2909 C C . GLU A 1 359 ? -88.665 1.193 111.512 1.00 34.94 359 GLU A C 1
ATOM 2911 O O . GLU A 1 359 ? -88.572 1.923 112.500 1.00 34.94 359 GLU A O 1
ATOM 2916 N N . PRO A 1 360 ? -89.776 1.245 110.740 1.00 58.12 360 PRO A N 1
ATOM 2917 C CA . PRO A 1 360 ? -90.154 2.297 109.763 1.00 58.12 360 PRO A CA 1
ATOM 2918 C C . PRO A 1 360 ? -91.532 2.950 110.145 1.00 58.12 360 PRO A C 1
ATOM 2920 O O . PRO A 1 360 ? -91.779 3.000 111.350 1.00 58.12 360 PRO A O 1
ATOM 2923 N N . PRO A 1 361 ? -92.510 3.396 109.285 1.00 56.97 361 PRO A N 1
ATOM 2924 C CA . PRO A 1 361 ? -92.653 3.677 107.822 1.00 56.97 361 PRO A CA 1
ATOM 2925 C C . PRO A 1 361 ? -93.511 4.987 107.549 1.00 56.97 361 PRO A C 1
ATOM 2927 O O . PRO A 1 361 ? -93.498 5.848 108.427 1.00 56.97 361 PRO A O 1
ATOM 2930 N N . PRO A 1 362 ? -94.319 5.214 106.457 1.00 51.25 362 PRO A N 1
ATOM 2931 C CA . PRO A 1 362 ? -94.494 4.525 105.159 1.00 51.25 362 PRO A CA 1
ATOM 2932 C C . PRO A 1 362 ? -94.616 5.389 103.854 1.00 51.25 362 PRO A C 1
ATOM 2934 O O . PRO A 1 362 ? -95.152 6.490 103.814 1.00 51.25 362 PRO A O 1
ATOM 2937 N N . THR A 1 363 ? -94.205 4.749 102.745 1.00 44.12 363 THR A N 1
ATOM 2938 C CA . THR A 1 363 ? -94.738 4.705 101.351 1.00 44.12 363 THR A CA 1
ATOM 2939 C C . THR A 1 363 ? -95.193 5.951 100.563 1.00 44.12 363 THR A C 1
ATOM 2941 O O . THR A 1 363 ? -96.201 6.570 100.889 1.00 44.12 363 THR A O 1
ATOM 2944 N N . LYS A 1 364 ? -94.666 6.079 99.326 1.00 38.84 364 LYS A N 1
ATOM 2945 C CA . LYS A 1 364 ? -95.475 6.130 98.081 1.00 38.84 364 LYS A CA 1
ATOM 2946 C C . LYS A 1 364 ? -94.663 5.707 96.844 1.00 38.84 364 LYS A C 1
ATOM 2948 O O . LYS A 1 364 ? -93.560 6.179 96.604 1.00 38.84 364 LYS A O 1
ATOM 2953 N N . ARG A 1 365 ? -95.246 4.781 96.076 1.00 37.12 365 ARG A N 1
ATOM 2954 C CA . ARG A 1 365 ? -94.756 4.227 94.804 1.00 37.12 365 ARG A CA 1
ATOM 2955 C C . ARG A 1 365 ? -95.008 5.210 93.658 1.00 37.12 365 ARG A C 1
ATOM 2957 O O . ARG A 1 365 ? -96.161 5.573 93.458 1.00 37.12 365 ARG A O 1
ATOM 2964 N N . GLN A 1 366 ? -94.003 5.498 92.832 1.00 39.94 366 GLN A N 1
ATOM 2965 C CA . GLN A 1 366 ? -94.207 5.822 91.416 1.00 39.94 366 GLN A CA 1
ATOM 2966 C C . GLN A 1 366 ? -93.083 5.219 90.571 1.00 39.94 366 GLN A C 1
ATOM 2968 O O . GLN A 1 366 ? -91.899 5.429 90.811 1.00 39.94 366 GLN A O 1
ATOM 2973 N N . ALA A 1 367 ? -93.498 4.423 89.591 1.00 41.31 367 ALA A N 1
ATOM 2974 C CA . ALA A 1 367 ? -92.654 3.829 88.576 1.00 41.31 367 ALA A CA 1
ATOM 2975 C C . ALA A 1 367 ? -92.396 4.849 87.459 1.00 41.31 367 ALA A C 1
ATOM 2977 O O . ALA A 1 367 ? -93.346 5.408 86.915 1.00 41.31 367 ALA A O 1
ATOM 2978 N N . SER A 1 368 ? -91.140 5.021 87.042 1.00 40.66 368 SER A N 1
ATOM 2979 C CA . SER A 1 368 ? -90.846 5.511 85.695 1.00 40.66 368 SER A CA 1
ATOM 2980 C C . SER A 1 368 ? -89.752 4.655 85.064 1.00 40.66 368 SER A C 1
ATOM 2982 O O . SER A 1 368 ? -88.712 4.373 85.657 1.00 40.66 368 SER A O 1
ATOM 2984 N N . LYS A 1 369 ? -90.087 4.138 83.882 1.00 43.84 369 LYS A N 1
ATOM 2985 C CA . LYS A 1 369 ? -89.254 3.307 83.018 1.00 43.84 369 LYS A CA 1
ATOM 2986 C C . LYS A 1 369 ? -88.239 4.207 82.312 1.00 43.84 369 LYS A C 1
ATOM 2988 O O . LYS A 1 369 ? -88.579 5.315 81.909 1.00 43.84 369 LYS A O 1
ATOM 2993 N N . GLY A 1 370 ? -87.014 3.709 82.174 1.00 45.06 370 GLY A N 1
ATOM 2994 C CA . GLY A 1 370 ? -85.872 4.473 81.687 1.00 45.06 370 GLY A CA 1
ATOM 2995 C C . GLY A 1 370 ? -85.833 4.780 80.190 1.00 45.06 370 GLY A C 1
ATOM 2996 O O . GLY A 1 370 ? -86.760 4.484 79.438 1.00 45.06 370 GLY A O 1
ATOM 2997 N N . LYS A 1 371 ? -84.698 5.369 79.799 1.00 49.47 371 LYS A N 1
ATOM 2998 C CA . LYS A 1 371 ? -83.997 5.319 78.500 1.00 49.47 371 LYS A CA 1
ATOM 2999 C C . LYS A 1 371 ? -82.732 6.172 78.676 1.00 49.47 371 LYS A C 1
ATOM 3001 O O . LYS A 1 371 ? -82.832 7.341 79.014 1.00 49.47 371 LYS A O 1
ATOM 3006 N N . LEU A 1 372 ? -81.556 5.563 78.797 1.00 49.56 372 LEU A N 1
ATOM 3007 C CA . LEU A 1 372 ? -80.688 5.079 77.716 1.00 49.56 372 LEU A CA 1
ATOM 3008 C C . LEU A 1 372 ? -80.114 6.233 76.872 1.00 49.56 372 LEU A C 1
ATOM 3010 O O . LEU A 1 372 ? -80.825 6.905 76.128 1.00 49.56 372 LEU A O 1
ATOM 3014 N N . PHE A 1 373 ? -78.806 6.415 77.048 1.00 39.34 373 PHE A N 1
ATOM 3015 C CA . PHE A 1 373 ? -77.889 7.311 76.350 1.00 39.34 373 PHE A CA 1
ATOM 3016 C C . PHE A 1 373 ? -78.048 7.287 74.817 1.00 39.34 373 PHE A C 1
ATOM 3018 O O . PHE A 1 373 ? -78.238 6.227 74.223 1.00 39.34 373 PHE A O 1
ATOM 3025 N N . ARG A 1 374 ? -77.856 8.444 74.166 1.00 48.28 374 ARG A N 1
ATOM 3026 C CA . ARG A 1 374 ? -77.415 8.534 72.763 1.00 48.28 374 ARG A CA 1
ATOM 3027 C C . ARG A 1 374 ? -76.023 9.163 72.727 1.00 48.28 374 ARG A C 1
ATOM 3029 O O . ARG A 1 374 ? -75.870 10.331 73.075 1.00 48.28 374 ARG A O 1
ATOM 3036 N N . LEU A 1 375 ? -75.040 8.361 72.321 1.00 47.94 375 LEU A N 1
ATOM 3037 C CA . LEU A 1 375 ? -73.700 8.795 71.937 1.00 47.94 375 LEU A CA 1
ATOM 3038 C C . LEU A 1 375 ? -73.749 9.607 70.634 1.00 47.94 375 LEU A C 1
ATOM 3040 O O . LEU A 1 375 ? -74.517 9.300 69.720 1.00 47.94 375 LEU A O 1
ATOM 3044 N N . TRP A 1 376 ? -72.885 10.614 70.579 1.00 45.75 376 TRP A N 1
ATOM 3045 C CA . TRP A 1 376 ? -72.475 11.352 69.393 1.00 45.75 376 TRP A CA 1
ATOM 3046 C C . TRP A 1 376 ? -71.201 10.730 68.800 1.00 45.75 376 TRP A C 1
ATOM 3048 O O . TRP A 1 376 ? -70.321 10.334 69.556 1.00 45.75 376 TRP A O 1
ATOM 3058 N N . ARG A 1 377 ? -71.208 10.672 67.461 1.00 44.12 377 ARG A N 1
ATOM 3059 C CA . ARG A 1 377 ? -70.154 10.909 66.455 1.00 44.12 377 ARG A CA 1
ATOM 3060 C C . ARG A 1 377 ? -68.701 10.525 66.743 1.00 44.12 377 ARG A C 1
ATOM 3062 O O . ARG A 1 377 ? -68.097 11.118 67.658 1.00 44.12 377 ARG A O 1
#

Secondary structure (DSSP, 8-state):
--HHHHHHHHHHHHHHHHHHHHHHHHHHHHHHHHHHHHHHHHHHHHHHHHHHSS--SS-PPPHHHHHHHHHTS-SS---------------------------------------------TTHHHHHHHHHHHHHHHHHHHHHHHHHHHHTTS--------------TTT--TTHHHHHHHHHHHHHHHHHHHHHHS--HHHHHHHHHHHHHHHHHHHHHHHHHHHHHHHHHHHHHHHHHHHHHHHHHHHHHHHHHHHHHHHHHHHHHHHHHHHHHHHHHHHHHHHHHHHHHHHHHHHHHHHHHHHHHHHHHHHHHHHHHHHHHHHHHHHHHHHHHHHHHHHHHHHHHHHHHHTTS--------------------

pLDDT: mean 75.15, std 23.27, range [30.05, 98.69]

Organism: Stegodyphus mimosarum (NCBI:txid407821)

Sequence (377 aa):
MSLEESSDRILLLERQNREQEQQLRMQQRDIDELRQTNSQLQNKLEIMLRRCSTPTYGDKPSLFNEIEMSSQSSVEDELRSPSQCGRPKFLSHPGSSIGFQGDFPEDEIECDDSDLPLAMDTEETWKLREELVPIYRQLRRLCEDLRRRRDNYSSADSGISHSPEELQASEIRLGMLTAITKELGNLIEEVLLSQDETMCLSCQSIAEDRETLEKVQKELVEKNEEIKRKTEEISQLTAKLTLQETELTALRESRDQLKDDVENSSLAKDQVVKKAWEVRDQAVARKNAVEIELARTRIDVMHINSQLMEAVQQKVELSQQLEQWKLDMETLLDKQVMKKLKTQEQEDKKQKSQSENTEPPPTKRQASKGKLFRLWR

Radius of gyration: 83.03 Å; chains: 1; bounding box: 178×59×245 Å

InterPro domains:
  IPR051149 Spindly/BICDR Dynein Motor Adapter [PTHR32123] (2-366)
  IPR060493 BICD family-like cargo adapter 1/2-like, C-terminal domain [PF27654] (295-354)

Foldseek 3Di:
DDPVVVVVVVVVVVVVVVVVVVVVVVVVVVVVVVVVVVVVVVVVVVVVVVVVPPPPPPDDPDVVVVVVVVVVPDDPDDDDDDDDDDDDDDDDDDDDDDDDDDDDDDDDDDDDDDDDDDDDDPPVLLVVLVVVVVVLVVLVVLLVVLVVVVCVVVDDDDDDPDDPDPDDSVNDDPCSVVVSVVSSVVSVVVVVVVCVVDPDPVVVVVVVVVVVVVVVVVVVVVVVVVVVVVVVVVVVVVVVVVVVVVVVVVVVVVVVVVVVVVVVVVVVVVVVVVVVVVVVVVVVVVVVVVVVVVVVVVVVVVVVVVVVVVVVVVVVVVVVVVVVVVVVVVVVVVVVVVVVVVVVVVVVVVVVVVPPDDDDDDDDDDDDDDDDDDDDD